Protein AF-0000000081936400 (afdb_homodimer)

Organism: NCBI:txid47308

Foldseek 3Di:
DPPPPPPPPPPPPPPPPVLPDQDPVCVVVLVVLCVVLVDDDPDPVLVSLLSVQLVVLVVVQVVVVVCVVVVNFQFHFDDDNCSSDDLVQCCQQFFAADDDPPDDADDDPFPLDDVPFDQKFFCVVVQQFDAAAALGRQQLLLLVLLQRQQQNQLCVVPVDRFAWESVLLLAPLVVLPANRSNHYHNVSSLVVQLVQATAGCVVVPDDSDHDHRDDDSVRHDTHFNDKHAFDAQRLSSVQVCCRPRFKKKWWFQCSVQSGTADGAHDDPVQDLPTGGIWIFGMWHDDPNWTWTWIAARNALRGYPRRIHTYTGPPRCGRRGRHGIMHGDD/DPPPPPPPPPPPPPPCPVLPDQDPVCVVVLVVLCVVLVDDDPDPVLVSLLSVQLVVLVVVQVVVVVCVVVPNFQFHFDDDNCSSDDLVQCCQQFFAADDDPPDDADDDPFPLDDVPFDQKFFCVVVQQFDAAAALGRQQLLLLVLLQRQQQNQLCVVPVDRFAWESVLLLAPLVVLPANRSNHYHNVSSLVVQLVQNTAGCVVVPDDSDHDHRPDDSVRHDTHFNDKHAFDAQRLSSVQVCCRPRFKKKWWFQCSVQSGTADGAHDDPVQDLPTGGIWIFGMWHDDPNWTWTWIAARNALRGYPRRIHTYTGPPRCGRRGRHGIMHGDD

Solvent-accessible surface area (backbone atoms only — not comparable to full-atom values): 34649 Å² total; per-residue (Å²): 135,86,77,76,77,77,76,76,78,75,73,74,74,74,75,69,65,75,70,73,80,77,64,73,91,44,49,67,55,51,52,51,48,32,60,75,61,66,62,80,63,93,44,68,68,55,40,52,54,30,48,52,37,26,51,51,46,48,50,51,34,49,52,48,35,54,39,21,53,73,66,75,41,54,37,38,48,43,64,50,90,61,34,52,45,55,72,68,56,45,36,67,29,60,32,32,36,44,79,65,93,79,71,80,79,50,80,44,90,71,81,46,61,62,85,88,52,75,80,59,45,57,35,68,79,70,54,34,52,77,80,65,43,63,42,62,71,22,8,36,36,23,32,47,10,42,36,49,20,46,27,11,46,40,14,72,77,69,72,48,68,56,64,50,24,37,32,54,45,36,29,55,25,44,92,48,70,28,49,22,46,74,8,19,33,50,68,34,49,47,53,38,26,47,74,66,31,38,40,32,24,87,82,35,59,70,73,61,64,75,50,80,60,76,86,52,79,89,55,47,76,43,76,30,75,42,69,33,26,39,52,68,48,29,56,47,28,41,51,38,43,38,72,71,70,34,36,29,17,21,25,25,24,50,78,71,51,76,37,38,28,44,57,48,41,67,56,87,80,30,36,74,68,51,24,24,34,24,26,37,39,28,32,32,67,57,95,88,39,42,27,34,32,29,42,42,46,70,21,50,79,35,35,54,65,13,26,49,32,37,38,43,95,58,80,39,46,17,20,39,21,44,58,22,33,40,74,77,71,135,84,77,78,78,78,74,77,77,74,74,74,72,72,73,69,65,74,69,74,79,76,64,73,92,43,49,66,56,51,54,52,50,30,60,76,62,66,62,80,63,95,44,69,65,55,41,52,52,30,49,52,36,26,52,51,47,47,50,52,34,49,52,49,36,53,40,22,51,72,66,75,41,55,36,38,47,43,63,50,89,62,35,53,44,53,72,68,57,45,36,66,29,60,33,32,36,46,81,65,90,80,72,81,79,51,80,44,89,71,80,44,61,60,86,88,54,76,80,59,45,58,36,70,80,71,54,34,51,77,79,64,44,62,39,64,70,20,9,36,36,22,32,47,11,44,37,50,21,48,26,11,47,39,13,72,75,68,72,47,71,55,64,52,23,36,35,54,46,36,30,55,25,43,93,48,69,27,50,23,46,74,7,19,32,50,69,33,49,46,53,40,26,46,74,64,31,39,40,32,24,87,82,35,60,70,74,60,64,74,52,80,59,75,85,52,78,89,54,48,74,42,76,28,74,42,69,33,25,40,50,69,48,30,56,48,26,42,51,37,43,38,72,72,69,33,38,28,18,23,25,25,24,50,79,71,51,77,38,38,28,44,58,49,41,66,55,88,78,30,36,72,68,51,25,24,34,25,25,36,40,27,32,33,69,56,97,89,41,40,26,35,33,30,44,41,48,70,22,51,78,35,35,54,63,15,25,50,31,36,38,43,96,59,80,38,46,16,19,40,21,44,60,20,35,40,74,76,71

Radius of gyration: 30.29 Å; Cα contacts (8 Å, |Δi|>4): 1434; chains: 2; bounding box: 95×95×62 Å

Nearest PDB structures (foldseek):
  1cs8-assembly1_A  TM=9.517E-01  e=3.720E-40  Homo sapiens
  1pci-assembly1_A  TM=8.839E-01  e=2.087E-30  Carica papaya
  3hwn-assembly1_A  TM=9.615E-01  e=4.211E-28  Homo sapiens
  1cqd-assembly1_A  TM=9.432E-01  e=3.673E-25  Zingiber officinale
  4yyq-assembly2_B  TM=9.357E-01  e=8.763E-24  Ficus carica

pLDDT: mean 92.49, std 14.37, range [30.2, 98.94]

Sequence (658 aa):
MNSTWKGLVVLAVLCTVALAELDSRLDRHWQMWKAKYQKKYQNKVEEVSRRALWEKNLLYINTHNLEASMGSHTYTMAMNHMGDLTKEEAIQRYATLRIPKDLKRTSSPLKATTADLPQTVDWRKKGYVTEVKDQGECGSCWAFSVVGAMEGHLFNTTGKLINLSPQNLVDCARDYGNYGCQGGYMDKAFDYVVANGLESEADYPYKGQDRECRYDPAKRVANCSKYNFVDRGSEAALKEAVATVGPISVGIDADPILSYSSGIFSDTDCTGSVNHAVLAVGYGTDGGQDYWLVKNSWGTGWGEDGYIRIARNKGDMCGIATYATYCMEMNSTWKGLVVLAVLCTVALAELDSRLDRHWQMWKAKYQKKYQNKVEEVSRRALWEKNLLYINTHNLEASMGSHTYTMAMNHMGDLTKEEAIQRYATLRIPKDLKRTSSPLKATTADLPQTVDWRKKGYVTEVKDQGECGSCWAFSVVGAMEGHLFNTTGKLINLSPQNLVDCARDYGNYGCQGGYMDKAFDYVVANGLESEADYPYKGQDRECRYDPAKRVANCSKYNFVDRGSEAALKEAVATVGPISVGIDADPILSYSSGIFSDTDCTGSVNHAVLAVGYGTDGGQDYWLVKNSWGTGWGEDGYIRIARNKGDMCGIATYATYCME

InterPro domains:
  IPR000169 Cysteine peptidase, cysteine active site [PS00139] (135-146)
  IPR000668 Peptidase C1A, papain C-terminal [PF00112] (117-327)
  IPR000668 Peptidase C1A, papain C-terminal [PR00705] (135-150)
  IPR000668 Peptidase C1A, papain C-terminal [PR00705] (276-286)
  IPR000668 Peptidase C1A, papain C-terminal [PR00705] (291-297)
  IPR000668 Peptidase C1A, papain C-terminal [SM00645] (117-328)
  IPR013128 Peptidase C1A [PTHR12411] (24-321)
  IPR013201 Cathepsin propeptide inhibitor domain (I29) [PF08246] (30-89)
  IPR013201 Cathepsin propeptide inhibitor domain (I29) [SM00848] (30-90)
  IPR025660 Cysteine peptidase, histidine active site [PS00639] (274-284)
  IPR025661 Cysteine peptidase, asparagine active site [PS00640] (291-310)
  IPR038765 Papain-like cysteine peptidase superfamily [SSF54001] (23-327)
  IPR039417 Papain-like cysteine endopeptidase [cd02248] (118-326)

Structure (mmCIF, N/CA/C/O backbone):
data_AF-0000000081936400-model_v1
#
loop_
_entity.id
_entity.type
_entity.pdbx_description
1 polymer 'Uncharacterized protein'
#
loop_
_atom_site.group_PDB
_atom_site.id
_atom_site.type_symbol
_atom_site.label_atom_id
_atom_site.label_alt_id
_atom_site.label_comp_id
_atom_site.label_asym_id
_atom_site.label_entity_id
_atom_site.label_seq_id
_atom_site.pdbx_PDB_ins_code
_atom_site.Cartn_x
_atom_site.Cartn_y
_atom_site.Cartn_z
_atom_site.occupancy
_atom_site.B_iso_or_equiv
_atom_site.auth_seq_id
_atom_site.auth_comp_id
_atom_site.auth_asym_id
_atom_site.auth_atom_id
_atom_site.pdbx_PDB_model_num
ATOM 1 N N . MET A 1 1 ? -62.25 -53.469 -9.75 1 30.2 1 MET A N 1
ATOM 2 C CA . MET A 1 1 ? -61.031 -53 -10.359 1 30.2 1 MET A CA 1
ATOM 3 C C . MET A 1 1 ? -60.906 -51.5 -10.242 1 30.2 1 MET A C 1
ATOM 5 O O . MET A 1 1 ? -60.906 -50.781 -11.25 1 30.2 1 MET A O 1
ATOM 9 N N . ASN A 1 2 ? -61.469 -50.906 -9.117 1 34.25 2 ASN A N 1
ATOM 10 C CA . ASN A 1 2 ? -61.5 -49.469 -8.789 1 34.25 2 ASN A CA 1
ATOM 11 C C . ASN A 1 2 ? -60.094 -48.906 -8.664 1 34.25 2 ASN A C 1
ATOM 13 O O . ASN A 1 2 ? -59.344 -49.25 -7.746 1 34.25 2 ASN A O 1
ATOM 17 N N . SER A 1 3 ? -59.406 -48.594 -9.797 1 34.25 3 SER A N 1
ATOM 18 C CA . SER A 1 3 ? -58.094 -47.969 -9.961 1 34.25 3 SER A CA 1
ATOM 19 C C . SER A 1 3 ? -58.094 -46.562 -9.359 1 34.25 3 SER A C 1
ATOM 21 O O . SER A 1 3 ? -58.781 -45.656 -9.852 1 34.25 3 SER A O 1
ATOM 23 N N . THR A 1 4 ? -58.188 -46.406 -8.055 1 41.44 4 THR A N 1
ATOM 24 C CA . THR A 1 4 ? -58 -45.125 -7.414 1 41.44 4 THR A CA 1
ATOM 25 C C . THR A 1 4 ? -56.656 -44.5 -7.859 1 41.44 4 THR A C 1
ATOM 27 O O . THR A 1 4 ? -55.594 -45.094 -7.695 1 41.44 4 THR A O 1
ATOM 30 N N . TRP A 1 5 ? -56.688 -43.688 -8.953 1 40.34 5 TRP A N 1
ATOM 31 C CA . TRP A 1 5 ? -55.594 -42.875 -9.453 1 40.34 5 TRP A CA 1
ATOM 32 C C . TRP A 1 5 ? -55.062 -41.938 -8.367 1 40.34 5 TRP A C 1
ATOM 34 O O . TRP A 1 5 ? -55.812 -41.125 -7.828 1 40.34 5 TRP A O 1
ATOM 44 N N . LYS A 1 6 ? -54.188 -42.375 -7.406 1 40.16 6 LYS A N 1
ATOM 45 C CA . LYS A 1 6 ? -53.438 -41.531 -6.504 1 40.16 6 LYS A CA 1
ATOM 46 C C . LYS A 1 6 ? -52.719 -40.438 -7.266 1 40.16 6 LYS A C 1
ATOM 48 O O . LYS A 1 6 ? -51.875 -40.719 -8.117 1 40.16 6 LYS A O 1
ATOM 53 N N . GLY A 1 7 ? -53.438 -39.375 -7.633 1 36.56 7 GLY A N 1
ATOM 54 C CA . GLY A 1 7 ? -52.812 -38.188 -8.188 1 36.56 7 GLY A CA 1
ATOM 55 C C . GLY A 1 7 ? -51.656 -37.656 -7.355 1 36.56 7 GLY A C 1
ATOM 56 O O . GLY A 1 7 ? -51.812 -37.438 -6.152 1 36.56 7 GLY A O 1
ATOM 57 N N . LEU A 1 8 ? -50.5 -38.094 -7.625 1 36.25 8 LEU A N 1
ATOM 58 C CA . LEU A 1 8 ? -49.25 -37.531 -7.078 1 36.25 8 LEU A CA 1
ATOM 59 C C . LEU A 1 8 ? -49.219 -36 -7.328 1 36.25 8 LEU A C 1
ATOM 61 O O . LEU A 1 8 ? -49.188 -35.562 -8.477 1 36.25 8 LEU A O 1
ATOM 65 N N . VAL A 1 9 ? -49.781 -35.188 -6.441 1 38.03 9 VAL A N 1
ATOM 66 C CA . VAL A 1 9 ? -49.531 -33.75 -6.461 1 38.03 9 VAL A CA 1
ATOM 67 C C . VAL A 1 9 ? -48.031 -33.5 -6.355 1 38.03 9 VAL A C 1
ATOM 69 O O . VAL A 1 9 ? -47.406 -33.875 -5.359 1 38.03 9 VAL A O 1
ATOM 72 N N . VAL A 1 10 ? -47.375 -33.562 -7.504 1 36.16 10 VAL A N 1
ATOM 73 C CA . VAL A 1 10 ? -46 -33.031 -7.539 1 36.16 10 VAL A CA 1
ATOM 74 C C . VAL A 1 10 ? -46 -31.594 -7.02 1 36.16 10 VAL A C 1
ATOM 76 O O . VAL A 1 10 ? -46.625 -30.703 -7.609 1 36.16 10 VAL A O 1
ATOM 79 N N . LEU A 1 11 ? -45.969 -31.438 -5.781 1 37.94 11 LEU A N 1
ATOM 80 C CA . LEU A 1 11 ? -45.625 -30.109 -5.258 1 37.94 11 LEU A CA 1
ATOM 81 C C . LEU A 1 11 ? -44.344 -29.594 -5.875 1 37.94 11 LEU A C 1
ATOM 83 O O . LEU A 1 11 ? -43.25 -30.172 -5.664 1 37.94 11 LEU A O 1
ATOM 87 N N . ALA A 1 12 ? -44.5 -28.984 -7.035 1 35.53 12 ALA A N 1
ATOM 88 C CA . ALA A 1 12 ? -43.375 -28.172 -7.539 1 35.53 12 ALA A CA 1
ATOM 89 C C . ALA A 1 12 ? -42.875 -27.203 -6.469 1 35.53 12 ALA A C 1
ATOM 91 O O . ALA A 1 12 ? -43.625 -26.297 -6.051 1 35.53 12 ALA A O 1
ATOM 92 N N . VAL A 1 13 ? -42.062 -27.688 -5.613 1 38.34 13 VAL A N 1
ATOM 93 C CA . VAL A 1 13 ? -41.344 -26.734 -4.785 1 38.34 13 VAL A CA 1
ATOM 94 C C . VAL A 1 13 ? -40.688 -25.656 -5.668 1 38.34 13 VAL A C 1
ATOM 96 O O . VAL A 1 13 ? -39.812 -25.953 -6.473 1 38.34 13 VAL A O 1
ATOM 99 N N . LEU A 1 14 ? -41.5 -24.719 -6.07 1 38.19 14 LEU A N 1
ATOM 100 C CA . LEU A 1 14 ? -40.844 -23.516 -6.602 1 38.19 14 LEU A CA 1
ATOM 101 C C . LEU A 1 14 ? -39.688 -23.094 -5.715 1 38.19 14 LEU A C 1
ATOM 103 O O . LEU A 1 14 ? -39.875 -22.672 -4.57 1 38.19 14 LEU A O 1
ATOM 107 N N . CYS A 1 15 ? -38.562 -23.719 -5.852 1 36.03 15 CYS A N 1
ATOM 108 C CA . CYS A 1 15 ? -37.344 -23.125 -5.293 1 36.03 15 CYS A CA 1
ATOM 109 C C . CYS A 1 15 ? -37.281 -21.641 -5.609 1 36.03 15 CYS A C 1
ATOM 111 O O . CYS A 1 15 ? -36.938 -21.25 -6.734 1 36.03 15 CYS A O 1
ATOM 113 N N . THR A 1 16 ? -38.156 -20.891 -5.078 1 40.41 16 THR A N 1
ATOM 114 C CA . THR A 1 16 ? -37.875 -19.453 -5.148 1 40.41 16 THR A CA 1
ATOM 115 C C . THR A 1 16 ? -36.438 -19.172 -4.762 1 40.41 16 THR A C 1
ATOM 117 O O . THR A 1 16 ? -36.062 -19.281 -3.59 1 40.41 16 THR A O 1
ATOM 120 N N . VAL A 1 17 ? -35.5 -19.594 -5.516 1 42.56 17 VAL A N 1
ATOM 121 C CA . VAL A 1 17 ? -34.188 -18.953 -5.316 1 42.56 17 VAL A CA 1
ATOM 122 C C . VAL A 1 17 ? -34.375 -17.469 -5.004 1 42.56 17 VAL A C 1
ATOM 124 O O . VAL A 1 17 ? -35 -16.75 -5.777 1 42.56 17 VAL A O 1
ATOM 127 N N . ALA A 1 18 ? -34.688 -17.172 -3.838 1 42.69 18 ALA A N 1
ATOM 128 C CA . ALA A 1 18 ? -34.562 -15.758 -3.488 1 42.69 18 ALA A CA 1
ATOM 129 C C . ALA A 1 18 ? -33.531 -15.055 -4.332 1 42.69 18 ALA A C 1
ATOM 131 O O . ALA A 1 18 ? -32.312 -15.289 -4.164 1 42.69 18 ALA A O 1
ATOM 132 N N . LEU A 1 19 ? -33.688 -14.906 -5.574 1 50.34 19 LEU A N 1
ATOM 133 C CA . LEU A 1 19 ? -32.781 -14.062 -6.348 1 50.34 19 LEU A CA 1
ATOM 134 C C . LEU A 1 19 ? -32.406 -12.812 -5.566 1 50.34 19 LEU A C 1
ATOM 136 O O . LEU A 1 19 ? -33.281 -12.008 -5.219 1 50.34 19 LEU A O 1
ATOM 140 N N . ALA A 1 20 ? -31.469 -12.836 -4.684 1 59.78 20 ALA A N 1
ATOM 141 C CA . ALA A 1 20 ? -30.938 -11.625 -4.062 1 59.78 20 ALA A CA 1
ATOM 142 C C . ALA A 1 20 ? -31.016 -10.438 -5.016 1 59.78 20 ALA A C 1
ATOM 144 O O . ALA A 1 20 ? -30.656 -10.547 -6.188 1 59.78 20 ALA A O 1
ATOM 145 N N . GLU A 1 21 ? -31.844 -9.508 -4.754 1 83.88 21 GLU A N 1
ATOM 146 C CA . GLU A 1 21 ? -31.984 -8.305 -5.57 1 83.88 21 GLU A CA 1
ATOM 147 C C . GLU A 1 21 ? -30.641 -7.621 -5.781 1 83.88 21 GLU A C 1
ATOM 149 O O . GLU A 1 21 ? -29.922 -7.344 -4.816 1 83.88 21 GLU A O 1
ATOM 154 N N . LEU A 1 22 ? -30.125 -7.633 -7.02 1 92.12 22 LEU A N 1
ATOM 155 C CA . LEU A 1 22 ? -28.891 -6.949 -7.43 1 92.12 22 LEU A CA 1
ATOM 156 C C . LEU A 1 22 ? -28.953 -5.469 -7.062 1 92.12 22 LEU A C 1
ATOM 158 O O . LEU A 1 22 ? -30.016 -4.859 -7.094 1 92.12 22 LEU A O 1
ATOM 162 N N . ASP A 1 23 ? -27.922 -4.93 -6.582 1 94.62 23 ASP A N 1
ATOM 163 C CA . ASP A 1 23 ? -27.812 -3.527 -6.195 1 94.62 23 ASP A CA 1
ATOM 164 C C . ASP A 1 23 ? -27.641 -2.629 -7.418 1 94.62 23 ASP A C 1
ATOM 166 O O . ASP A 1 23 ? -26.562 -2.568 -8.008 1 94.62 23 ASP A O 1
ATOM 170 N N . SER A 1 24 ? -28.625 -1.839 -7.754 1 95.31 24 SER A N 1
ATOM 171 C CA . SER A 1 24 ? -28.625 -1.02 -8.961 1 95.31 24 SER A CA 1
ATOM 172 C C . SER A 1 24 ? -27.594 0.093 -8.875 1 95.31 24 SER A C 1
ATOM 174 O O . SER A 1 24 ? -27.156 0.624 -9.898 1 95.31 24 SER A O 1
ATOM 176 N N . ARG A 1 25 ? -27.172 0.426 -7.672 1 93.56 25 ARG A N 1
ATOM 177 C CA . ARG A 1 25 ? -26.141 1.45 -7.492 1 93.56 25 ARG A CA 1
ATOM 178 C C . ARG A 1 25 ? -24.812 1 -8.078 1 93.56 25 ARG A C 1
ATOM 180 O O . ARG A 1 25 ? -23.922 1.82 -8.305 1 93.56 25 ARG A O 1
ATOM 187 N N . LEU A 1 26 ? -24.641 -0.296 -8.398 1 98 26 LEU A N 1
ATOM 188 C CA . LEU A 1 26 ? -23.375 -0.846 -8.859 1 98 26 LEU A CA 1
ATOM 189 C C . LEU A 1 26 ? -23.422 -1.134 -10.359 1 98 26 LEU A C 1
ATOM 191 O O . LEU A 1 26 ? -22.469 -1.688 -10.922 1 98 26 LEU A O 1
ATOM 195 N N . ASP A 1 27 ? -24.516 -0.741 -11.047 1 97.88 27 ASP A N 1
ATOM 196 C CA . ASP A 1 27 ? -24.688 -1.048 -12.469 1 97.88 27 ASP A CA 1
ATOM 197 C C . ASP A 1 27 ? -23.531 -0.497 -13.289 1 97.88 27 ASP A C 1
ATOM 199 O O . ASP A 1 27 ? -22.953 -1.213 -14.109 1 97.88 27 ASP A O 1
ATOM 203 N N . ARG A 1 28 ? -23.281 0.737 -13.055 1 98 28 ARG A N 1
ATOM 204 C CA . ARG A 1 28 ? -22.203 1.367 -13.812 1 98 28 ARG A CA 1
ATOM 205 C C . ARG A 1 28 ? -20.859 0.687 -13.539 1 98 28 ARG A C 1
ATOM 207 O O . ARG A 1 28 ? -20.078 0.444 -14.461 1 98 28 ARG A O 1
ATOM 214 N N . HIS A 1 29 ? -20.609 0.37 -12.312 1 98.5 29 HIS A N 1
ATOM 215 C CA . HIS A 1 29 ? -19.344 -0.26 -11.938 1 98.5 29 HIS A CA 1
ATOM 216 C C . HIS A 1 29 ? -19.234 -1.669 -12.508 1 98.5 29 HIS A C 1
ATOM 218 O O . HIS A 1 29 ? -18.156 -2.1 -12.906 1 98.5 29 HIS A O 1
ATOM 224 N N . TRP A 1 30 ? -20.344 -2.385 -12.547 1 98.38 30 TRP A N 1
ATOM 225 C CA . TRP A 1 30 ? -20.375 -3.699 -13.18 1 98.38 30 TRP A CA 1
ATOM 226 C C . TRP A 1 30 ? -19.969 -3.609 -14.648 1 98.38 30 TRP A C 1
ATOM 228 O O . TRP A 1 30 ? -19.125 -4.383 -15.109 1 98.38 30 TRP A O 1
ATOM 238 N N . GLN A 1 31 ? -20.562 -2.633 -15.328 1 98.25 31 GLN A N 1
ATOM 239 C CA . GLN A 1 31 ? -20.234 -2.457 -16.734 1 98.25 31 GLN A CA 1
ATOM 240 C C . GLN A 1 31 ? -18.766 -2.059 -16.922 1 98.25 31 GLN A C 1
ATOM 242 O O . GLN A 1 31 ? -18.094 -2.539 -17.844 1 98.25 31 GLN A O 1
ATOM 247 N N . MET A 1 32 ? -18.312 -1.165 -16.047 1 98.25 32 MET A N 1
ATOM 248 C CA . MET A 1 32 ? -16.922 -0.752 -16.094 1 98.25 32 MET A CA 1
ATOM 249 C C . MET A 1 32 ? -15.984 -1.945 -15.883 1 98.25 32 MET A C 1
ATOM 251 O O . MET A 1 32 ? -14.984 -2.086 -16.578 1 98.25 32 MET A O 1
ATOM 255 N N . TRP A 1 33 ? -16.359 -2.748 -14.953 1 98.5 33 TRP A N 1
ATOM 256 C CA . TRP A 1 33 ? -15.547 -3.922 -14.641 1 98.5 33 TRP A CA 1
ATOM 257 C C . TRP A 1 33 ? -15.539 -4.906 -15.805 1 98.5 33 TRP A C 1
ATOM 259 O O . TRP A 1 33 ? -14.484 -5.418 -16.188 1 98.5 33 TRP A O 1
ATOM 269 N N . LYS A 1 34 ? -16.688 -5.246 -16.359 1 98.38 34 LYS A N 1
ATOM 270 C CA . LYS A 1 34 ? -16.766 -6.133 -17.516 1 98.38 34 LYS A CA 1
ATOM 271 C C . LYS A 1 34 ? -15.914 -5.621 -18.656 1 98.38 34 LYS A C 1
ATOM 273 O O . LYS A 1 34 ? -15.25 -6.406 -19.344 1 98.38 34 LYS A O 1
ATOM 278 N N . ALA A 1 35 ? -16.031 -4.301 -18.844 1 97.88 35 ALA A N 1
ATOM 279 C CA . ALA A 1 35 ? -15.266 -3.699 -19.938 1 97.88 35 ALA A CA 1
ATOM 280 C C . ALA A 1 35 ? -13.766 -3.828 -19.688 1 97.88 35 ALA A C 1
ATOM 282 O O . ALA A 1 35 ? -13.008 -4.223 -20.578 1 97.88 35 ALA A O 1
ATOM 283 N N . LYS A 1 36 ? -13.352 -3.541 -18.5 1 97.19 36 LYS A N 1
ATOM 284 C CA . LYS A 1 36 ? -11.93 -3.598 -18.141 1 97.19 36 LYS A CA 1
ATOM 285 C C . LYS A 1 36 ? -11.359 -4.992 -18.375 1 97.19 36 LYS A C 1
ATOM 287 O O . LYS A 1 36 ? -10.258 -5.137 -18.906 1 97.19 36 LYS A O 1
ATOM 292 N N . TYR A 1 37 ? -12.141 -5.961 -17.984 1 96.38 37 TYR A N 1
ATOM 293 C CA . TYR A 1 37 ? -11.602 -7.316 -18.016 1 96.38 37 TYR A CA 1
ATOM 294 C C . TYR A 1 37 ? -12.188 -8.109 -19.188 1 96.38 37 TYR A C 1
ATOM 296 O O . TYR A 1 37 ? -12.07 -9.336 -19.234 1 96.38 37 TYR A O 1
ATOM 304 N N . GLN A 1 38 ? -12.969 -7.418 -20.094 1 96.25 38 GLN A N 1
ATOM 305 C CA . GLN A 1 38 ? -13.5 -7.988 -21.328 1 96.25 38 GLN A CA 1
ATOM 306 C C . GLN A 1 38 ? -14.328 -9.234 -21.047 1 96.25 38 GLN A C 1
ATOM 308 O O . GLN A 1 38 ? -14.141 -10.273 -21.688 1 96.25 38 GLN A O 1
ATOM 313 N N . LYS A 1 39 ? -15.18 -9.086 -20.078 1 97.75 39 LYS A N 1
ATOM 314 C CA . LYS A 1 39 ? -16.031 -10.203 -19.688 1 97.75 39 LYS A CA 1
ATOM 315 C C . LYS A 1 39 ? -17.234 -10.336 -20.625 1 97.75 39 LYS A C 1
ATOM 317 O O . LYS A 1 39 ? -17.906 -9.344 -20.922 1 97.75 39 LYS A O 1
ATOM 322 N N . LYS A 1 40 ? -17.453 -11.5 -21.109 1 96.75 40 LYS A N 1
ATOM 323 C CA . LYS A 1 40 ? -18.609 -11.859 -21.906 1 96.75 40 LYS A CA 1
ATOM 324 C C . LYS A 1 40 ? -19.281 -13.117 -21.375 1 96.75 40 LYS A C 1
ATOM 326 O O . LYS A 1 40 ? -18.609 -14.047 -20.922 1 96.75 40 LYS A O 1
ATOM 331 N N . TYR A 1 41 ? -20.562 -13.078 -21.469 1 97.38 41 TYR A N 1
ATOM 332 C CA . TYR A 1 41 ? -21.344 -14.203 -20.969 1 97.38 41 TYR A CA 1
ATOM 333 C C . TYR A 1 41 ? -22.25 -14.766 -22.047 1 97.38 41 TYR A C 1
ATOM 335 O O . TYR A 1 41 ? -22.641 -14.055 -22.969 1 97.38 41 TYR A O 1
ATOM 343 N N . GLN A 1 42 ? -22.594 -16.016 -21.953 1 96.25 42 GLN A N 1
ATOM 344 C CA . GLN A 1 42 ? -23.328 -16.734 -23 1 96.25 42 GLN A CA 1
ATOM 345 C C . GLN A 1 42 ? -24.75 -16.203 -23.141 1 96.25 42 GLN A C 1
ATOM 347 O O . GLN A 1 42 ? -25.297 -16.203 -24.234 1 96.25 42 GLN A O 1
ATOM 352 N N . ASN A 1 43 ? -25.359 -15.938 -21.969 1 95.88 43 ASN A N 1
ATOM 353 C CA . ASN A 1 43 ? -26.734 -15.453 -21.953 1 95.88 43 ASN A CA 1
ATOM 354 C C . ASN A 1 43 ? -27.016 -14.594 -20.734 1 95.88 43 ASN A C 1
ATOM 356 O O . ASN A 1 43 ? -26.141 -14.43 -19.875 1 95.88 43 ASN A O 1
ATOM 360 N N . LYS A 1 44 ? -28.141 -14.07 -20.672 1 95.12 44 LYS A N 1
ATOM 361 C CA . LYS A 1 44 ? -28.516 -13.133 -19.609 1 95.12 44 LYS A CA 1
ATOM 362 C C . LYS A 1 44 ? -28.578 -13.828 -18.25 1 95.12 44 LYS A C 1
ATOM 364 O O . LYS A 1 44 ? -28.25 -13.227 -17.234 1 95.12 44 LYS A O 1
ATOM 369 N N . VAL A 1 45 ? -28.969 -15.031 -18.281 1 95.5 45 VAL A N 1
ATOM 370 C CA . VAL A 1 45 ? -29.062 -15.789 -17.031 1 95.5 45 VAL A CA 1
ATOM 371 C C . VAL A 1 45 ? -27.688 -15.953 -16.422 1 95.5 45 VAL A C 1
ATOM 373 O O . VAL A 1 45 ? -27.5 -15.727 -15.219 1 95.5 45 VAL A O 1
ATOM 376 N N . GLU A 1 46 ? -26.75 -16.359 -17.234 1 96.81 46 GLU A N 1
ATOM 377 C CA . GLU A 1 46 ? -25.375 -16.469 -16.75 1 96.81 46 GLU A CA 1
ATOM 378 C C . GLU A 1 46 ? -24.859 -15.125 -16.25 1 96.81 46 GLU A C 1
ATOM 380 O O . GLU A 1 46 ? -24.234 -15.047 -15.195 1 96.81 46 GLU A O 1
ATOM 385 N N . GLU A 1 47 ? -25.094 -14.133 -17.016 1 97.25 47 GLU A N 1
ATOM 386 C CA . GLU A 1 47 ? -24.594 -12.812 -16.641 1 97.25 47 GLU A CA 1
ATOM 387 C C . GLU A 1 47 ? -25.141 -12.391 -15.281 1 97.25 47 GLU A C 1
ATOM 389 O O . GLU A 1 47 ? -24.406 -11.852 -14.445 1 97.25 47 GLU A O 1
ATOM 394 N N . VAL A 1 48 ? -26.391 -12.57 -15.062 1 97.06 48 VAL A N 1
ATOM 395 C CA . VAL A 1 48 ? -27.016 -12.203 -13.789 1 97.06 48 VAL A CA 1
ATOM 396 C C . VAL A 1 48 ? -26.375 -12.992 -12.656 1 97.06 48 VAL A C 1
ATOM 398 O O . VAL A 1 48 ? -26.094 -12.445 -11.578 1 97.06 48 VAL A O 1
ATOM 401 N N . SER A 1 49 ? -26.156 -14.266 -12.859 1 97.38 49 SER A N 1
ATOM 402 C CA . SER A 1 49 ? -25.516 -15.109 -11.852 1 97.38 49 SER A CA 1
ATOM 403 C C . SER A 1 49 ? -24.109 -14.625 -11.539 1 97.38 49 SER A C 1
ATOM 405 O O . SER A 1 49 ? -23.703 -14.578 -10.375 1 97.38 49 SER A O 1
ATOM 407 N N . ARG A 1 50 ? -23.359 -14.297 -12.578 1 98.5 50 ARG A N 1
ATOM 408 C CA . ARG A 1 50 ? -21.984 -13.805 -12.406 1 98.5 50 ARG A CA 1
ATOM 409 C C . ARG A 1 50 ? -21.984 -12.453 -11.695 1 98.5 50 ARG A C 1
ATOM 411 O O . ARG A 1 50 ? -21.109 -12.18 -10.867 1 98.5 50 ARG A O 1
ATOM 418 N N . ARG A 1 51 ? -22.922 -11.641 -12 1 98.44 51 ARG A N 1
ATOM 419 C CA . ARG A 1 51 ? -23.062 -10.359 -11.32 1 98.44 51 ARG A CA 1
ATOM 420 C C . ARG A 1 51 ? -23.344 -10.547 -9.836 1 98.44 51 ARG A C 1
ATOM 422 O O . ARG A 1 51 ? -22.797 -9.82 -9 1 98.44 51 ARG A O 1
ATOM 429 N N . ALA A 1 52 ? -24.219 -11.453 -9.57 1 98.12 52 ALA A N 1
ATOM 430 C CA . ALA A 1 52 ? -24.5 -11.75 -8.172 1 98.12 52 ALA A CA 1
ATOM 431 C C . ALA A 1 52 ? -23.234 -12.188 -7.43 1 98.12 52 ALA A C 1
ATOM 433 O O . ALA A 1 52 ? -23 -11.773 -6.293 1 98.12 52 ALA A O 1
ATOM 434 N N . LEU A 1 53 ? -22.453 -13.062 -8.07 1 98.19 53 LEU A N 1
ATOM 435 C CA . LEU A 1 53 ? -21.188 -13.5 -7.492 1 98.19 53 LEU A CA 1
ATOM 436 C C . LEU A 1 53 ? -20.234 -12.32 -7.328 1 98.19 53 LEU A C 1
ATOM 438 O O . LEU A 1 53 ? -19.547 -12.211 -6.309 1 98.19 53 LEU A O 1
ATOM 442 N N . TRP A 1 54 ? -20.203 -11.484 -8.289 1 98.69 54 TRP A N 1
ATOM 443 C CA . TRP A 1 54 ? -19.375 -10.281 -8.258 1 98.69 54 TRP A CA 1
ATOM 444 C C . TRP A 1 54 ? -19.734 -9.414 -7.062 1 98.69 54 TRP A C 1
ATOM 446 O O . TRP A 1 54 ? -18.859 -8.938 -6.34 1 98.69 54 TRP A O 1
ATOM 456 N N . GLU A 1 55 ? -21 -9.18 -6.832 1 98.56 55 GLU A N 1
ATOM 457 C CA . GLU A 1 55 ? -21.453 -8.391 -5.695 1 98.56 55 GLU A CA 1
ATOM 458 C C . GLU A 1 55 ? -21.094 -9.062 -4.371 1 98.56 55 GLU A C 1
ATOM 460 O O . GLU A 1 55 ? -20.719 -8.391 -3.41 1 98.56 55 GLU A O 1
ATOM 465 N N . LYS A 1 56 ? -21.281 -10.344 -4.359 1 98.25 56 LYS A N 1
ATOM 466 C CA . LYS A 1 56 ? -20.906 -11.094 -3.162 1 98.25 56 LYS A CA 1
ATOM 467 C C . LYS A 1 56 ? -19.422 -10.938 -2.85 1 98.25 56 LYS A C 1
ATOM 469 O O . LYS A 1 56 ? -19.047 -10.695 -1.7 1 98.25 56 LYS A O 1
ATOM 474 N N . ASN A 1 57 ? -18.594 -11.141 -3.875 1 98.62 57 ASN A N 1
ATOM 475 C CA . ASN A 1 57 ? -17.156 -10.984 -3.695 1 98.62 57 ASN A CA 1
ATOM 476 C C . ASN A 1 57 ? -16.797 -9.555 -3.305 1 98.62 57 ASN A C 1
ATOM 478 O O . ASN A 1 57 ? -15.898 -9.336 -2.496 1 98.62 57 ASN A O 1
ATOM 482 N N . LEU A 1 58 ? -17.469 -8.562 -3.887 1 98.75 58 LEU A N 1
ATOM 483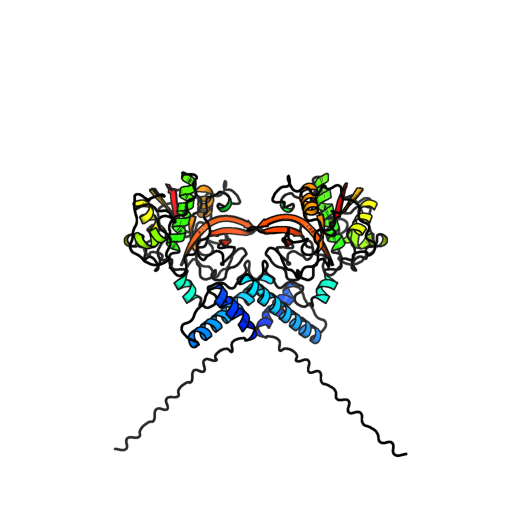 C CA . LEU A 1 58 ? -17.25 -7.168 -3.531 1 98.75 58 LEU A CA 1
ATOM 484 C C . LEU A 1 58 ? -17.547 -6.926 -2.059 1 98.75 58 LEU A C 1
ATOM 486 O O . LEU A 1 58 ? -16.797 -6.242 -1.366 1 98.75 58 LEU A O 1
ATOM 490 N N . LEU A 1 59 ? -18.672 -7.43 -1.586 1 98.19 59 LEU A N 1
ATOM 491 C CA . LEU A 1 59 ? -19.031 -7.293 -0.179 1 98.19 59 LEU A CA 1
ATOM 492 C C . LEU A 1 59 ? -17.953 -7.91 0.719 1 98.19 59 LEU A C 1
ATOM 494 O O . LEU A 1 59 ? -17.609 -7.34 1.753 1 98.19 59 LEU A O 1
ATOM 498 N N . TYR A 1 60 ? -17.516 -9.086 0.312 1 98.31 60 TYR A N 1
ATOM 499 C CA . TYR A 1 60 ? -16.453 -9.758 1.05 1 98.31 60 TYR A CA 1
ATOM 500 C C . TYR A 1 60 ? -15.203 -8.883 1.137 1 98.31 60 TYR A C 1
ATOM 502 O O . TYR A 1 60 ? -14.625 -8.719 2.213 1 98.31 60 TYR A O 1
ATOM 510 N N . ILE A 1 61 ? -14.766 -8.305 0.056 1 98.75 61 ILE A N 1
ATOM 511 C CA . ILE A 1 61 ? -13.594 -7.438 -0.042 1 98.75 61 ILE A CA 1
ATOM 512 C C . ILE A 1 61 ? -13.797 -6.199 0.832 1 98.75 61 ILE A C 1
ATOM 514 O O . ILE A 1 61 ? -12.906 -5.832 1.608 1 98.75 61 ILE A O 1
ATOM 518 N N . ASN A 1 62 ? -14.953 -5.547 0.725 1 98.62 62 ASN A N 1
ATOM 519 C CA . ASN A 1 62 ? -15.25 -4.34 1.49 1 98.62 62 ASN A CA 1
ATOM 520 C C . ASN A 1 62 ? -15.219 -4.609 2.992 1 98.62 62 ASN A C 1
ATOM 522 O O . ASN A 1 62 ? -14.672 -3.814 3.758 1 98.62 62 ASN A O 1
ATOM 526 N N . THR A 1 63 ? -15.852 -5.695 3.371 1 98.5 63 THR A N 1
ATOM 527 C CA . THR A 1 63 ? -15.875 -6.062 4.781 1 98.5 63 THR A CA 1
ATOM 528 C C . THR A 1 63 ? -14.469 -6.309 5.309 1 98.5 63 THR A C 1
ATOM 530 O O . THR A 1 63 ? -14.102 -5.812 6.375 1 98.5 63 THR A O 1
ATOM 533 N N . HIS A 1 64 ? -13.727 -7.07 4.57 1 98.38 64 HIS A N 1
ATOM 534 C CA . HIS A 1 64 ? -12.344 -7.332 4.949 1 98.38 64 HIS A CA 1
ATOM 535 C C . HIS A 1 64 ? -11.562 -6.031 5.125 1 98.38 64 HIS A C 1
ATOM 537 O O . HIS A 1 64 ? -10.844 -5.867 6.109 1 98.38 64 HIS A O 1
ATOM 543 N N . ASN A 1 65 ? -11.68 -5.16 4.152 1 98.69 65 ASN A N 1
ATOM 544 C CA . ASN A 1 65 ? -10.914 -3.914 4.18 1 98.69 65 ASN A CA 1
ATOM 545 C C . ASN A 1 65 ? -11.352 -3.018 5.336 1 98.69 65 ASN A C 1
ATOM 547 O O . ASN A 1 65 ? -10.523 -2.322 5.93 1 98.69 65 ASN A O 1
ATOM 551 N N . LEU A 1 66 ? -12.625 -2.965 5.629 1 98.69 66 LEU A N 1
ATOM 552 C CA . LEU A 1 66 ? -13.102 -2.242 6.805 1 98.69 66 LEU A CA 1
ATOM 553 C C . LEU A 1 66 ? -12.461 -2.797 8.078 1 98.69 66 LEU A C 1
ATOM 555 O O . LEU A 1 66 ? -11.961 -2.035 8.906 1 98.69 66 LEU A O 1
ATOM 559 N N . GLU A 1 67 ? -12.438 -4.07 8.172 1 98.44 67 GLU A N 1
ATOM 560 C CA . GLU A 1 67 ? -11.828 -4.711 9.328 1 98.44 67 GLU A CA 1
ATOM 561 C C . GLU A 1 67 ? -10.328 -4.449 9.375 1 98.44 67 GLU A C 1
ATOM 563 O O . GLU A 1 67 ? -9.758 -4.246 10.453 1 98.44 67 GLU A O 1
ATOM 568 N N . ALA A 1 68 ? -9.711 -4.527 8.219 1 97.94 68 ALA A N 1
ATOM 569 C CA . ALA A 1 68 ? -8.289 -4.219 8.141 1 97.94 68 ALA A CA 1
ATOM 570 C C . ALA A 1 68 ? -8.008 -2.803 8.648 1 97.94 68 ALA A C 1
ATOM 572 O O . ALA A 1 68 ? -7.02 -2.572 9.352 1 97.94 68 ALA A O 1
ATOM 573 N N . SER A 1 69 ? -8.859 -1.862 8.281 1 97.31 69 SER A N 1
ATOM 574 C CA . SER A 1 69 ? -8.688 -0.473 8.695 1 97.31 69 SER A CA 1
ATOM 575 C C . SER A 1 69 ? -8.773 -0.334 10.211 1 97.31 69 SER A C 1
ATOM 577 O O . SER A 1 69 ? -8.328 0.665 10.781 1 97.31 69 SER A O 1
ATOM 579 N N . MET A 1 70 ? -9.375 -1.287 10.867 1 96.62 70 MET A N 1
ATOM 580 C CA . MET A 1 70 ? -9.508 -1.254 12.32 1 96.62 70 MET A CA 1
ATOM 581 C C . MET A 1 70 ? -8.469 -2.152 12.984 1 96.62 70 MET A C 1
ATOM 583 O O . MET A 1 70 ? -8.531 -2.391 14.188 1 96.62 70 MET A O 1
ATOM 587 N N . GLY A 1 71 ? -7.586 -2.729 12.211 1 94.5 71 GLY A N 1
ATOM 588 C CA . GLY A 1 71 ? -6.434 -3.432 12.758 1 94.5 71 GLY A CA 1
ATOM 589 C C . GLY A 1 71 ? -6.629 -4.934 12.828 1 94.5 71 GLY A C 1
ATOM 590 O O . GLY A 1 71 ? -5.785 -5.652 13.367 1 94.5 71 GLY A O 1
ATOM 591 N N . SER A 1 72 ? -7.73 -5.426 12.211 1 96.38 72 SER A N 1
ATOM 592 C CA . SER A 1 72 ? -8.039 -6.848 12.328 1 96.38 72 SER A CA 1
ATOM 593 C C . SER A 1 72 ? -7.25 -7.672 11.32 1 96.38 72 SER A C 1
ATOM 595 O O . SER A 1 72 ? -7.164 -8.898 11.438 1 96.38 72 SER A O 1
ATOM 597 N N . HIS A 1 73 ? -6.73 -7.051 10.297 1 96.94 73 HIS A N 1
ATOM 598 C CA . HIS A 1 73 ? -5.957 -7.723 9.258 1 96.94 73 HIS A CA 1
ATOM 599 C C . HIS A 1 73 ? -4.695 -6.938 8.922 1 96.94 73 HIS A C 1
ATOM 601 O O . HIS A 1 73 ? -4.633 -5.727 9.148 1 96.94 73 HIS A O 1
ATOM 607 N N . THR A 1 74 ? -3.691 -7.594 8.32 1 96.88 74 THR A N 1
ATOM 608 C CA . THR A 1 74 ? -2.41 -6.973 8 1 96.88 74 THR A CA 1
ATOM 609 C C . THR A 1 74 ? -2.297 -6.699 6.508 1 96.88 74 THR A C 1
ATOM 611 O O . THR A 1 74 ? -1.251 -6.258 6.027 1 96.88 74 THR A O 1
ATOM 614 N N . TYR A 1 75 ? -3.398 -7.004 5.793 1 97.56 75 TYR A N 1
ATOM 615 C CA . TYR A 1 75 ? -3.412 -6.812 4.348 1 97.56 75 TYR A CA 1
ATOM 616 C C . TYR A 1 75 ? -4.785 -6.359 3.869 1 97.56 75 TYR A C 1
ATOM 618 O O . TYR A 1 75 ? -5.762 -6.422 4.621 1 97.56 75 TYR A O 1
ATOM 626 N N . THR A 1 76 ? -4.805 -5.836 2.656 1 98.5 76 THR A N 1
ATOM 627 C CA . THR A 1 76 ? -6.062 -5.426 2.041 1 98.5 76 THR A CA 1
ATOM 628 C C . THR A 1 76 ? -6.363 -6.27 0.808 1 98.5 76 THR A C 1
ATOM 630 O O . THR A 1 76 ? -5.504 -7.016 0.333 1 98.5 76 THR A O 1
ATOM 633 N N . MET A 1 77 ? -7.598 -6.199 0.44 1 98.69 77 MET A N 1
ATOM 634 C CA . MET A 1 77 ? -8.078 -6.891 -0.753 1 98.69 77 MET A CA 1
ATOM 635 C C . MET A 1 77 ? -8.602 -5.895 -1.784 1 98.69 77 MET A C 1
ATOM 637 O O . MET A 1 77 ? -8.852 -4.73 -1.461 1 98.69 77 MET A O 1
ATOM 641 N N . ALA A 1 78 ? -8.75 -6.32 -3.01 1 98.75 78 ALA A N 1
ATOM 642 C CA . ALA A 1 78 ? -9.328 -5.508 -4.082 1 98.75 78 ALA A CA 1
ATOM 643 C C . ALA A 1 78 ? -9.977 -6.387 -5.145 1 98.75 78 ALA A C 1
ATOM 645 O O . ALA A 1 78 ? -9.617 -7.555 -5.301 1 98.75 78 ALA A O 1
ATOM 646 N N . MET A 1 79 ? -10.938 -5.793 -5.793 1 98.44 79 MET A N 1
ATOM 647 C CA . MET A 1 79 ? -11.547 -6.445 -6.949 1 98.44 79 MET A CA 1
ATOM 648 C C . MET A 1 79 ? -10.531 -6.625 -8.07 1 98.44 79 MET A C 1
ATOM 650 O O . MET A 1 79 ? -9.695 -5.75 -8.305 1 98.44 79 MET A O 1
ATOM 654 N N . ASN A 1 80 ? -10.602 -7.734 -8.742 1 98.12 80 ASN A N 1
ATOM 655 C CA . ASN A 1 80 ? -9.742 -8.031 -9.891 1 98.12 80 ASN A CA 1
ATOM 656 C C . ASN A 1 80 ? -10.484 -8.867 -10.938 1 98.12 80 ASN A C 1
ATOM 658 O O . ASN A 1 80 ? -11.711 -8.883 -10.961 1 98.12 80 ASN A O 1
ATOM 662 N N . HIS A 1 81 ? -9.781 -9.477 -11.836 1 97.5 81 HIS A N 1
ATOM 663 C CA . HIS A 1 81 ? -10.375 -10.156 -12.977 1 97.5 81 HIS A CA 1
ATOM 664 C C . HIS A 1 81 ? -11.141 -11.398 -12.531 1 97.5 81 HIS A C 1
ATOM 666 O O . HIS A 1 81 ? -11.906 -11.977 -13.312 1 97.5 81 HIS A O 1
ATOM 672 N N . MET A 1 82 ? -11.023 -11.828 -11.266 1 97.81 82 MET A N 1
ATOM 673 C CA . MET A 1 82 ? -11.695 -13.023 -10.766 1 97.81 82 MET A CA 1
ATOM 674 C C . MET A 1 82 ? -12.961 -12.664 -10.008 1 97.81 82 MET A C 1
ATOM 676 O O . MET A 1 82 ? -13.555 -13.516 -9.336 1 97.81 82 MET A O 1
ATOM 680 N N . GLY A 1 83 ? -13.367 -11.492 -10.055 1 98.12 83 GLY A N 1
ATOM 681 C CA . GLY A 1 83 ? -14.438 -10.969 -9.227 1 98.12 83 GLY A CA 1
ATOM 682 C C . GLY A 1 83 ? -15.758 -11.68 -9.438 1 98.12 83 GLY A C 1
ATOM 683 O O . GLY A 1 83 ? -16.609 -11.695 -8.555 1 98.12 83 GLY A O 1
ATOM 684 N N . ASP A 1 84 ? -16 -12.281 -10.609 1 98.38 84 ASP A N 1
ATOM 685 C CA . ASP A 1 84 ? -17.281 -12.922 -10.938 1 98.38 84 ASP A CA 1
ATOM 686 C C . ASP A 1 84 ? -17.188 -14.43 -10.758 1 98.38 84 ASP A C 1
ATOM 688 O O . ASP A 1 84 ? -18.016 -15.172 -11.289 1 98.38 84 ASP A O 1
ATOM 692 N N . LEU A 1 85 ? -16.188 -14.93 -10.039 1 98.19 85 LEU A N 1
ATOM 693 C CA . LEU A 1 85 ? -15.977 -16.359 -9.859 1 98.19 85 LEU A CA 1
ATOM 694 C C . LEU A 1 85 ? -16.172 -16.766 -8.398 1 98.19 85 LEU A C 1
ATOM 696 O O . LEU A 1 85 ? -15.914 -15.961 -7.492 1 98.19 85 LEU A O 1
ATOM 700 N N . THR A 1 86 ? -16.625 -18 -8.219 1 98 86 THR A N 1
ATOM 701 C CA . THR A 1 86 ? -16.5 -18.594 -6.898 1 98 86 THR A CA 1
ATOM 702 C C . THR A 1 86 ? -15.047 -18.906 -6.578 1 98 86 THR A C 1
ATOM 704 O O . THR A 1 86 ? -14.203 -18.953 -7.477 1 98 86 THR A O 1
ATOM 707 N N . LYS A 1 87 ? -14.766 -19.109 -5.34 1 96.75 87 LYS A N 1
ATOM 708 C CA . LYS A 1 87 ? -13.422 -19.516 -4.941 1 96.75 87 LYS A CA 1
ATOM 709 C C . LYS A 1 87 ? -12.992 -20.781 -5.672 1 96.75 87 LYS A C 1
ATOM 711 O O . LYS A 1 87 ? -11.867 -20.859 -6.168 1 96.75 87 LYS A O 1
ATOM 716 N N . GLU A 1 88 ? -13.867 -21.75 -5.746 1 96.38 88 GLU A N 1
ATOM 717 C CA . GLU A 1 88 ? -13.57 -23.016 -6.402 1 96.38 88 GLU A CA 1
ATOM 718 C C . GLU A 1 88 ? -13.25 -22.828 -7.879 1 96.38 88 GLU A C 1
ATOM 720 O O . GLU A 1 88 ? -12.297 -23.406 -8.398 1 96.38 88 GLU A O 1
ATOM 725 N N . GLU A 1 89 ? -14.055 -22.016 -8.523 1 96.44 89 GLU A N 1
ATOM 726 C CA . GLU A 1 89 ? -13.805 -21.734 -9.938 1 96.44 89 GLU A CA 1
ATOM 727 C C . GLU A 1 89 ? -12.453 -21.062 -10.141 1 96.44 89 GLU A C 1
ATOM 729 O O . GLU A 1 89 ? -11.719 -21.406 -11.062 1 96.44 89 GLU A O 1
ATOM 734 N N . ALA A 1 90 ? -12.164 -20.078 -9.289 1 96.81 90 ALA A N 1
ATOM 735 C CA . ALA A 1 90 ? -10.906 -19.344 -9.398 1 96.81 90 ALA A CA 1
ATOM 736 C C . ALA A 1 90 ? -9.711 -20.266 -9.219 1 96.81 90 ALA A C 1
ATOM 738 O O . ALA A 1 90 ? -8.75 -20.219 -9.992 1 96.81 90 ALA A O 1
ATOM 739 N N . ILE A 1 91 ? -9.766 -21.141 -8.234 1 95.88 91 ILE A N 1
ATOM 740 C CA . ILE A 1 91 ? -8.672 -22.062 -7.953 1 95.88 91 ILE A CA 1
ATOM 741 C C . ILE A 1 91 ? -8.492 -23.031 -9.125 1 95.88 91 ILE A C 1
ATOM 743 O O . ILE A 1 91 ? -7.371 -23.312 -9.539 1 95.88 91 ILE A O 1
ATOM 747 N N . GLN A 1 92 ? -9.539 -23.484 -9.664 1 93.38 92 GLN A N 1
ATOM 748 C CA . GLN A 1 92 ? -9.484 -24.422 -10.781 1 93.38 92 GLN A CA 1
ATOM 749 C C . GLN A 1 92 ? -8.891 -23.766 -12.023 1 93.38 92 GLN A C 1
ATOM 751 O O . GLN A 1 92 ? -8.203 -24.422 -12.812 1 93.38 92 GLN A O 1
ATOM 756 N N . ARG A 1 93 ? -9.102 -22.531 -12.102 1 92.12 93 ARG A N 1
ATOM 757 C CA . ARG A 1 93 ? -8.68 -21.828 -13.312 1 92.12 93 ARG A CA 1
ATOM 758 C C . ARG A 1 93 ? -7.254 -21.312 -13.172 1 92.12 93 ARG A C 1
ATOM 760 O O . ARG A 1 93 ? -6.508 -21.266 -14.156 1 92.12 93 ARG A O 1
ATOM 767 N N . TYR A 1 94 ? -6.883 -20.938 -11.938 1 94.25 94 TYR A N 1
ATOM 768 C CA . TYR A 1 94 ? -5.676 -20.125 -11.828 1 94.25 94 TYR A CA 1
ATOM 769 C C . TYR A 1 94 ? -4.668 -20.766 -10.883 1 94.25 94 TYR A C 1
ATOM 771 O O . TYR A 1 94 ? -3.531 -20.312 -10.773 1 94.25 94 TYR A O 1
ATOM 779 N N . ALA A 1 95 ? -5.027 -21.828 -10.188 1 94.31 95 ALA A N 1
ATOM 780 C CA . ALA A 1 95 ? -4.137 -22.453 -9.211 1 94.31 95 ALA A CA 1
ATOM 781 C C . ALA A 1 95 ? -4.238 -23.969 -9.289 1 94.31 95 ALA A C 1
ATOM 783 O O . ALA A 1 95 ? -4.945 -24.594 -8.492 1 94.31 95 ALA A O 1
ATOM 784 N N . THR A 1 96 ? -3.461 -24.562 -10.211 1 92.31 96 THR A N 1
ATOM 785 C CA . THR A 1 96 ? -3.617 -26 -10.43 1 92.31 96 THR A CA 1
ATOM 786 C C . THR A 1 96 ? -2.279 -26.719 -10.273 1 92.31 96 THR A C 1
ATOM 788 O O . THR A 1 96 ? -1.912 -27.547 -11.109 1 92.31 96 THR A O 1
ATOM 791 N N . LEU A 1 97 ? -1.609 -26.375 -9.242 1 94.81 97 LEU A N 1
ATOM 792 C CA . LEU A 1 97 ? -0.416 -27.141 -8.906 1 94.81 97 LEU A CA 1
ATOM 793 C C . LEU A 1 97 ? -0.787 -28.547 -8.445 1 94.81 97 LEU A C 1
ATOM 795 O O . LEU A 1 97 ? -1.669 -28.719 -7.602 1 94.81 97 LEU A O 1
ATOM 799 N N . ARG A 1 98 ? -0.128 -29.516 -9.031 1 92.69 98 ARG A N 1
ATOM 800 C CA . ARG A 1 98 ? -0.382 -30.906 -8.695 1 92.69 98 ARG A CA 1
ATOM 801 C C . ARG A 1 98 ? 0.799 -31.516 -7.938 1 92.69 98 ARG A C 1
ATOM 803 O O . ARG A 1 98 ? 1.839 -31.797 -8.531 1 92.69 98 ARG A O 1
ATOM 810 N N . ILE A 1 99 ? 0.601 -31.781 -6.707 1 90.94 99 ILE A N 1
ATOM 811 C CA . ILE A 1 99 ? 1.66 -32.406 -5.906 1 90.94 99 ILE A CA 1
ATOM 812 C C . ILE A 1 99 ? 1.629 -33.906 -6.074 1 90.94 99 ILE A C 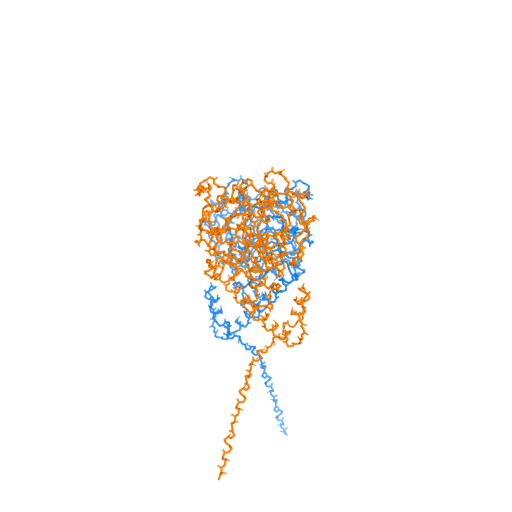1
ATOM 814 O O . ILE A 1 99 ? 0.611 -34.562 -5.801 1 90.94 99 ILE A O 1
ATOM 818 N N . PRO A 1 100 ? 2.736 -34.406 -6.465 1 88.56 100 PRO A N 1
ATOM 819 C CA . PRO A 1 100 ? 2.754 -35.875 -6.621 1 88.56 100 PRO A CA 1
ATOM 820 C C . PRO A 1 100 ? 2.688 -36.594 -5.285 1 88.56 100 PRO A C 1
ATOM 822 O O . PRO A 1 100 ? 3.254 -36.125 -4.293 1 88.56 100 PRO A O 1
ATOM 825 N N . LYS A 1 101 ? 2.082 -37.781 -5.234 1 83.94 101 LYS A N 1
ATOM 826 C CA . LYS A 1 101 ? 1.956 -38.625 -4.039 1 83.94 101 LYS A CA 1
ATOM 827 C C . LYS A 1 101 ? 3.303 -39.219 -3.633 1 83.94 101 LYS A C 1
ATOM 829 O O . LYS A 1 101 ? 3.586 -39.375 -2.443 1 83.94 101 LYS A O 1
ATOM 834 N N . ASP A 1 102 ? 4.129 -39.531 -4.609 1 83.75 102 ASP A N 1
ATOM 835 C CA . ASP A 1 102 ? 5.41 -40.188 -4.359 1 83.75 102 ASP A CA 1
ATOM 836 C C . ASP A 1 102 ? 6.57 -39.188 -4.57 1 83.75 102 ASP A C 1
ATOM 838 O O . ASP A 1 102 ? 7.602 -39.562 -5.133 1 83.75 102 ASP A O 1
ATOM 842 N N . LEU A 1 103 ? 6.395 -38 -3.969 1 83.38 103 LEU A N 1
ATOM 843 C CA . LEU A 1 103 ? 7.422 -37 -4.168 1 83.38 103 LEU A CA 1
ATOM 844 C C . LEU A 1 103 ? 8.734 -37.406 -3.504 1 83.38 103 LEU A C 1
ATOM 846 O O . LEU A 1 103 ? 8.75 -37.75 -2.314 1 83.38 103 LEU A O 1
ATOM 850 N N . LYS A 1 104 ? 9.781 -37.656 -4.344 1 80.81 104 LYS A N 1
ATOM 851 C CA . LYS A 1 104 ? 11.141 -37.875 -3.855 1 80.81 104 LYS A CA 1
ATOM 852 C C . LYS A 1 104 ? 11.93 -36.594 -3.771 1 80.81 104 LYS A C 1
ATOM 854 O O . LYS A 1 104 ? 11.984 -35.812 -4.738 1 80.81 104 LYS A O 1
ATOM 859 N N . ARG A 1 105 ? 12.438 -36.281 -2.6 1 83.44 105 ARG A N 1
ATOM 860 C CA . ARG A 1 105 ? 13.164 -35.031 -2.398 1 83.44 105 ARG A CA 1
ATOM 861 C C . ARG A 1 105 ? 14.672 -35.281 -2.377 1 83.44 105 ARG A C 1
ATOM 863 O O . ARG A 1 105 ? 15.148 -36.219 -1.748 1 83.44 105 ARG A O 1
ATOM 870 N N . THR A 1 106 ? 15.281 -34.469 -3.186 1 75.88 106 THR A N 1
ATOM 871 C CA . THR A 1 106 ? 16.734 -34.469 -3.115 1 75.88 106 THR A CA 1
ATOM 872 C C . THR A 1 106 ? 17.234 -33.594 -1.978 1 75.88 106 THR A C 1
ATOM 874 O O . THR A 1 106 ? 16.609 -32.594 -1.646 1 75.88 106 THR A O 1
ATOM 877 N N . SER A 1 107 ? 18.312 -34.031 -1.378 1 70.31 107 SER A N 1
ATOM 878 C CA . SER A 1 107 ? 18.859 -33.281 -0.245 1 70.31 107 SER A CA 1
ATOM 879 C C . SER A 1 107 ? 19.469 -31.953 -0.689 1 70.31 107 SER A C 1
ATOM 881 O O . SER A 1 107 ? 20.062 -31.875 -1.767 1 70.31 107 SER A O 1
ATOM 883 N N . SER A 1 108 ? 19.172 -30.922 0.099 1 74.44 108 SER A N 1
ATOM 884 C CA . SER A 1 108 ? 19.734 -29.609 -0.18 1 74.44 108 SER A CA 1
ATOM 885 C C . SER A 1 108 ? 21.094 -29.438 0.496 1 74.44 108 SER A C 1
ATOM 887 O O . SER A 1 108 ? 21.266 -29.828 1.651 1 74.44 108 SER A O 1
ATOM 889 N N . PRO A 1 109 ? 22.031 -28.922 -0.32 1 78.38 109 PRO A N 1
ATOM 890 C CA . PRO A 1 109 ? 23.328 -28.625 0.298 1 78.38 109 PRO A CA 1
ATOM 891 C C . PRO A 1 109 ? 23.281 -27.406 1.213 1 78.38 109 PRO A C 1
ATOM 893 O O . PRO A 1 109 ? 24.25 -27.125 1.921 1 78.38 109 PRO A O 1
ATOM 896 N N . LEU A 1 110 ? 22.203 -26.812 1.262 1 79.56 110 LEU A N 1
ATOM 897 C CA . LEU A 1 110 ? 22.094 -25.609 2.072 1 79.56 110 LEU A CA 1
ATOM 898 C C . LEU A 1 110 ? 22.062 -25.953 3.557 1 79.56 110 LEU A C 1
ATOM 900 O O . LEU A 1 110 ? 21.5 -26.984 3.949 1 79.56 110 LEU A O 1
ATOM 904 N N . LYS A 1 111 ? 22.781 -25.125 4.422 1 73.38 111 LYS A N 1
ATOM 905 C CA . LYS A 1 111 ? 23 -25.391 5.84 1 73.38 111 LYS A CA 1
ATOM 906 C C . LYS A 1 111 ? 21.906 -24.766 6.695 1 73.38 111 LYS A C 1
ATOM 908 O O . LYS A 1 111 ? 21.844 -24.984 7.906 1 73.38 111 LYS A O 1
ATOM 913 N N . ALA A 1 112 ? 21.078 -24.078 6.152 1 74.94 112 ALA A N 1
ATOM 914 C CA . ALA A 1 112 ? 20 -23.391 6.863 1 74.94 112 ALA A CA 1
ATOM 915 C C . ALA A 1 112 ? 20.562 -22.406 7.895 1 74.94 112 ALA A C 1
ATOM 917 O O . ALA A 1 112 ? 20.062 -22.328 9.016 1 74.94 112 ALA A O 1
ATOM 918 N N . THR A 1 113 ? 21.703 -21.875 7.59 1 75.75 113 THR A N 1
ATOM 919 C CA . THR A 1 113 ? 22.266 -20.875 8.477 1 75.75 113 THR A CA 1
ATOM 920 C C . THR A 1 113 ? 21.875 -19.469 8.016 1 75.75 113 THR A C 1
ATOM 922 O O . THR A 1 113 ? 21.891 -19.188 6.816 1 75.75 113 THR A O 1
ATOM 925 N N . THR A 1 114 ? 21.375 -18.672 8.992 1 73.94 114 THR A N 1
ATOM 926 C CA . THR A 1 114 ? 20.906 -17.328 8.656 1 73.94 114 THR A CA 1
ATOM 927 C C . THR A 1 114 ? 21.891 -16.281 9.141 1 73.94 114 THR A C 1
ATOM 929 O O . THR A 1 114 ? 21.719 -15.086 8.875 1 73.94 114 THR A O 1
ATOM 932 N N . ALA A 1 115 ? 22.891 -16.578 9.844 1 73.69 115 ALA A N 1
ATOM 933 C CA . ALA A 1 115 ? 23.75 -15.625 10.555 1 73.69 115 ALA A CA 1
ATOM 934 C C . ALA A 1 115 ? 24.391 -14.641 9.594 1 73.69 115 ALA A C 1
ATOM 936 O O . ALA A 1 115 ? 24.469 -13.438 9.875 1 73.69 115 ALA A O 1
ATOM 937 N N . ASP A 1 116 ? 24.781 -14.969 8.477 1 87.38 116 ASP A N 1
ATOM 938 C CA . ASP A 1 116 ? 25.531 -14.055 7.625 1 87.38 116 ASP A CA 1
ATOM 939 C C . ASP A 1 116 ? 24.734 -13.664 6.383 1 87.38 116 ASP A C 1
ATOM 941 O O . ASP A 1 116 ? 25.297 -13.203 5.395 1 87.38 116 ASP A O 1
ATOM 945 N N . LEU A 1 117 ? 23.484 -13.648 6.609 1 93.94 117 LEU A N 1
ATOM 946 C CA . LEU A 1 117 ? 22.672 -13.305 5.441 1 93.94 117 LEU A CA 1
ATOM 947 C C . LEU A 1 117 ? 22.234 -11.844 5.5 1 93.94 117 LEU A C 1
ATOM 949 O O . LEU A 1 117 ? 22.031 -11.297 6.586 1 93.94 117 LEU A O 1
ATOM 953 N N . PRO A 1 118 ? 22.094 -11.203 4.328 1 95.94 118 PRO A N 1
ATOM 954 C CA . PRO A 1 118 ? 21.531 -9.852 4.336 1 95.94 118 PRO A CA 1
ATOM 955 C C . PRO A 1 118 ? 20.156 -9.789 4.98 1 95.94 118 PRO A C 1
ATOM 957 O O . PRO A 1 118 ? 19.375 -10.742 4.883 1 95.94 118 PRO A O 1
ATOM 960 N N . GLN A 1 119 ? 19.844 -8.625 5.559 1 94.31 119 GLN A N 1
ATOM 961 C CA . GLN A 1 119 ? 18.531 -8.438 6.199 1 94.31 119 GLN A CA 1
ATOM 962 C C . GLN A 1 119 ? 17.422 -8.328 5.16 1 94.31 119 GLN A C 1
ATOM 964 O O . GLN A 1 119 ? 16.281 -8.719 5.422 1 94.31 119 GLN A O 1
ATOM 969 N N . THR A 1 120 ? 17.797 -7.758 4.043 1 97 120 THR A N 1
ATOM 970 C CA . THR A 1 120 ? 16.844 -7.574 2.959 1 97 120 THR A CA 1
ATOM 971 C C . THR A 1 120 ? 17.453 -8.008 1.627 1 97 120 THR A C 1
ATOM 973 O O . THR A 1 120 ? 18.609 -7.738 1.353 1 97 120 THR A O 1
ATOM 976 N N . VAL A 1 121 ? 16.656 -8.766 0.88 1 98.31 121 VAL A N 1
ATOM 977 C CA . VAL A 1 121 ? 16.984 -9.141 -0.49 1 98.31 121 VAL A CA 1
ATOM 978 C C . VAL A 1 121 ? 15.82 -8.82 -1.416 1 98.31 121 VAL A C 1
ATOM 980 O O . VAL A 1 121 ? 14.672 -9.133 -1.1 1 98.31 121 VAL A O 1
ATOM 983 N N . ASP A 1 122 ? 16.125 -8.148 -2.498 1 98.19 122 ASP A N 1
ATOM 984 C CA . ASP A 1 122 ? 15.188 -7.887 -3.586 1 98.19 122 ASP A CA 1
ATOM 985 C C . ASP A 1 122 ? 15.852 -8.086 -4.945 1 98.19 122 ASP A C 1
ATOM 987 O O . ASP A 1 122 ? 16.531 -7.188 -5.445 1 98.19 122 ASP A O 1
ATOM 991 N N . TRP A 1 123 ? 15.648 -9.172 -5.48 1 98.69 123 TRP A N 1
ATOM 992 C CA . TRP A 1 123 ? 16.359 -9.547 -6.699 1 98.69 123 TRP A CA 1
ATOM 993 C C . TRP A 1 123 ? 15.844 -8.758 -7.898 1 98.69 123 TRP A C 1
ATOM 995 O O . TRP A 1 123 ? 16.484 -8.742 -8.961 1 98.69 123 TRP A O 1
ATOM 1005 N N . ARG A 1 124 ? 14.656 -8.102 -7.797 1 97.44 124 ARG A N 1
ATOM 1006 C CA . ARG A 1 124 ? 14.164 -7.223 -8.852 1 97.44 124 ARG A CA 1
ATOM 1007 C C . ARG A 1 124 ? 15.141 -6.082 -9.117 1 97.44 124 ARG A C 1
ATOM 1009 O O . ARG A 1 124 ? 15.258 -5.602 -10.242 1 97.44 124 ARG A O 1
ATOM 1016 N N . LYS A 1 125 ? 15.82 -5.738 -8.141 1 94.38 125 LYS A N 1
ATOM 1017 C CA . LYS A 1 125 ? 16.688 -4.562 -8.203 1 94.38 125 LYS A CA 1
ATOM 1018 C C . LYS A 1 125 ? 18.094 -4.945 -8.664 1 94.38 125 LYS A C 1
ATOM 1020 O O . LYS A 1 125 ? 18.953 -4.078 -8.805 1 94.38 125 LYS A O 1
ATOM 1025 N N . LYS A 1 126 ? 18.328 -6.199 -8.945 1 96.56 126 LYS A N 1
ATOM 1026 C CA . LYS A 1 126 ? 19.672 -6.652 -9.266 1 96.56 126 LYS A CA 1
ATOM 1027 C C . LYS A 1 126 ? 19.703 -7.355 -10.617 1 96.56 126 LYS A C 1
ATOM 1029 O O . LYS A 1 126 ? 20.703 -7.984 -10.969 1 96.56 126 LYS A O 1
ATOM 1034 N N . GLY A 1 127 ? 18.594 -7.41 -11.25 1 96 127 GLY A N 1
ATOM 1035 C CA . GLY A 1 127 ? 18.578 -7.879 -12.625 1 96 127 GLY A CA 1
ATOM 1036 C C . GLY A 1 127 ? 18.219 -9.344 -12.75 1 96 127 GLY A C 1
ATOM 1037 O O . GLY A 1 127 ? 18.312 -9.93 -13.828 1 96 127 GLY A O 1
ATOM 1038 N N . TYR A 1 128 ? 17.766 -9.969 -11.664 1 98.38 128 TYR A N 1
ATOM 1039 C CA . TYR A 1 128 ? 17.547 -11.414 -11.625 1 98.38 128 TYR A CA 1
ATOM 1040 C C . TYR A 1 128 ? 16.109 -11.758 -12.031 1 98.38 128 TYR A C 1
ATOM 1042 O O . TYR A 1 128 ? 15.781 -12.938 -12.211 1 98.38 128 TYR A O 1
ATOM 1050 N N . VAL A 1 129 ? 15.219 -10.758 -12.141 1 98.81 129 VAL A N 1
ATOM 1051 C CA . VAL A 1 129 ? 13.797 -11.055 -12.258 1 98.81 129 VAL A CA 1
ATOM 1052 C C . VAL A 1 129 ? 13.227 -10.352 -13.484 1 98.81 129 VAL A C 1
ATOM 1054 O O . VAL A 1 129 ? 13.383 -9.141 -13.656 1 98.81 129 VAL A O 1
ATOM 1057 N N . THR A 1 130 ? 12.609 -11.086 -14.375 1 98.56 130 THR A N 1
ATOM 1058 C CA . THR A 1 130 ? 11.914 -10.508 -15.523 1 98.56 130 THR A CA 1
ATOM 1059 C C . THR A 1 130 ? 10.57 -9.93 -15.109 1 98.56 130 THR A C 1
ATOM 1061 O O . THR A 1 130 ? 10.18 -10.023 -13.938 1 98.56 130 THR A O 1
ATOM 1064 N N . GLU A 1 131 ? 9.844 -9.336 -15.984 1 97.75 131 GLU A N 1
ATOM 1065 C CA . GLU A 1 131 ? 8.562 -8.703 -15.703 1 97.75 131 GLU A CA 1
ATOM 1066 C C . GLU A 1 131 ? 7.527 -9.734 -15.258 1 97.75 131 GLU A C 1
ATOM 1068 O O . GLU A 1 131 ? 7.684 -10.93 -15.5 1 97.75 131 GLU A O 1
ATOM 1073 N N . VAL A 1 132 ? 6.512 -9.258 -14.586 1 98.31 132 VAL A N 1
ATOM 1074 C CA . VAL A 1 132 ? 5.379 -10.102 -14.203 1 98.31 132 VAL A CA 1
ATOM 1075 C C . VAL A 1 132 ? 4.629 -10.555 -15.453 1 98.31 132 VAL A C 1
ATOM 1077 O O . VAL A 1 132 ? 4.289 -9.734 -16.312 1 98.31 132 VAL A O 1
ATOM 1080 N N . LYS A 1 133 ? 4.453 -11.859 -15.523 1 97.62 133 LYS A N 1
ATOM 1081 C CA . LYS A 1 133 ? 3.729 -12.461 -16.641 1 97.62 133 LYS A CA 1
ATOM 1082 C C . LYS A 1 133 ? 2.312 -12.852 -16.234 1 97.62 133 LYS A C 1
ATOM 1084 O O . LYS A 1 133 ? 1.909 -12.633 -15.086 1 97.62 133 LYS A O 1
ATOM 1089 N N . ASP A 1 134 ? 1.553 -13.297 -17.203 1 97.69 134 ASP A N 1
ATOM 1090 C CA . ASP A 1 134 ? 0.167 -13.695 -16.984 1 97.69 134 ASP A CA 1
ATOM 1091 C C . ASP A 1 134 ? -0.112 -15.07 -17.578 1 97.69 134 ASP A C 1
ATOM 1093 O O . ASP A 1 134 ? -0.15 -15.227 -18.797 1 97.69 134 ASP A O 1
ATOM 1097 N N . GLN A 1 135 ? -0.405 -15.984 -16.734 1 97.81 135 GLN A N 1
ATOM 1098 C CA . GLN A 1 135 ? -0.62 -17.359 -17.188 1 97.81 135 GLN A CA 1
ATOM 1099 C C . GLN A 1 135 ? -2.008 -17.516 -17.797 1 97.81 135 GLN A C 1
ATOM 1101 O O . GLN A 1 135 ? -2.275 -18.5 -18.484 1 97.81 135 GLN A O 1
ATOM 1106 N N . GLY A 1 136 ? -2.891 -16.516 -17.5 1 95.75 136 GLY A N 1
ATOM 1107 C CA . GLY A 1 136 ? -4.27 -16.688 -17.938 1 95.75 136 GLY A CA 1
ATOM 1108 C C . GLY A 1 136 ? -4.98 -17.844 -17.266 1 95.75 136 GLY A C 1
ATOM 1109 O O . GLY A 1 136 ? -4.777 -18.094 -16.078 1 95.75 136 GLY A O 1
ATOM 1110 N N . GLU A 1 137 ? -5.852 -18.438 -18.016 1 93.5 137 GLU A N 1
ATOM 1111 C CA . GLU A 1 137 ? -6.668 -19.5 -17.438 1 93.5 137 GLU A CA 1
ATOM 1112 C C . GLU A 1 137 ? -6.016 -20.859 -17.625 1 93.5 137 GLU A C 1
ATOM 1114 O O . GLU A 1 137 ? -6.613 -21.891 -17.297 1 93.5 137 GLU A O 1
ATOM 1119 N N . CYS A 1 138 ? -4.781 -20.875 -18.203 1 95.88 138 CYS A N 1
ATOM 1120 C CA . CYS A 1 138 ? -4.008 -22.109 -18.297 1 95.88 138 CYS A CA 1
ATOM 1121 C C . CYS A 1 138 ? -3.359 -22.453 -16.953 1 95.88 138 CYS A C 1
ATOM 1123 O O . CYS A 1 138 ? -2.688 -21.609 -16.359 1 95.88 138 CYS A O 1
ATOM 1125 N N . GLY A 1 139 ? -3.609 -23.688 -16.438 1 95.44 139 GLY A N 1
ATOM 1126 C CA . GLY A 1 139 ? -2.992 -24.141 -15.203 1 95.44 139 GLY A CA 1
ATOM 1127 C C . GLY A 1 139 ? -1.495 -24.359 -15.328 1 95.44 139 GLY A C 1
ATOM 1128 O O . GLY A 1 139 ? -0.996 -25.453 -15.086 1 95.44 139 GLY A O 1
ATOM 1129 N N . SER A 1 140 ? -0.821 -23.297 -15.711 1 97.81 140 SER A N 1
ATOM 1130 C CA . SER A 1 140 ? 0.596 -23.422 -16.031 1 97.81 140 SER A CA 1
ATOM 1131 C C . SER A 1 140 ? 1.462 -22.703 -15.008 1 97.81 140 SER A C 1
ATOM 1133 O O . SER A 1 140 ? 2.604 -22.344 -15.297 1 97.81 140 SER A O 1
ATOM 1135 N N . CYS A 1 141 ? 0.914 -22.516 -13.766 1 98.38 141 CYS A N 1
ATOM 1136 C CA . CYS A 1 141 ? 1.667 -21.828 -12.727 1 98.38 141 CYS A CA 1
ATOM 1137 C C . CYS A 1 141 ? 2.992 -22.531 -12.453 1 98.38 141 CYS A C 1
ATOM 1139 O O . CYS A 1 141 ? 4.004 -21.875 -12.195 1 98.38 141 CYS A O 1
ATOM 1141 N N . TRP A 1 142 ? 3.037 -23.859 -12.547 1 98.19 142 TRP A N 1
ATOM 1142 C CA . TRP A 1 142 ? 4.242 -24.656 -12.352 1 98.19 142 TRP A CA 1
ATOM 1143 C C . TRP A 1 142 ? 5.316 -24.281 -13.367 1 98.19 142 TRP A C 1
ATOM 1145 O O . TRP A 1 142 ? 6.496 -24.156 -13.016 1 98.19 142 TRP A O 1
ATOM 1155 N N . ALA A 1 143 ? 4.902 -24.078 -14.547 1 98.75 143 ALA A N 1
ATOM 1156 C CA . ALA A 1 143 ? 5.828 -23.703 -15.609 1 98.75 143 ALA A CA 1
ATOM 1157 C C . ALA A 1 143 ? 6.379 -22.297 -15.391 1 98.75 143 ALA A C 1
ATOM 1159 O O . ALA A 1 143 ? 7.582 -22.062 -15.523 1 98.75 143 ALA A O 1
ATOM 1160 N N . PHE A 1 144 ? 5.469 -21.359 -14.992 1 98.81 144 PHE A N 1
ATOM 1161 C CA . PHE A 1 144 ? 5.883 -19.984 -14.758 1 98.81 144 PHE A CA 1
ATOM 1162 C C . PHE A 1 144 ? 6.859 -19.906 -13.586 1 98.81 144 PHE A C 1
ATOM 1164 O O . PHE A 1 144 ? 7.832 -19.156 -13.633 1 98.81 144 PHE A O 1
ATOM 1171 N N . SER A 1 145 ? 6.598 -20.656 -12.578 1 98.81 145 SER A N 1
ATOM 1172 C CA . SER A 1 145 ? 7.457 -20.672 -11.398 1 98.81 145 SER A CA 1
ATOM 1173 C C . SER A 1 145 ? 8.867 -21.125 -11.75 1 98.81 145 SER A C 1
ATOM 1175 O O . SER A 1 145 ? 9.844 -20.438 -11.445 1 98.81 145 SER A O 1
ATOM 1177 N N . VAL A 1 146 ? 8.969 -22.25 -12.438 1 98.75 146 VAL A N 1
ATOM 1178 C CA . VAL A 1 146 ? 10.266 -22.828 -12.773 1 98.75 146 VAL A CA 1
ATOM 1179 C C . VAL A 1 146 ? 11 -21.938 -13.773 1 98.75 146 VAL A C 1
ATOM 1181 O O . VAL A 1 146 ? 12.203 -21.719 -13.641 1 98.75 146 VAL A O 1
ATOM 1184 N N . VAL A 1 147 ? 10.289 -21.438 -14.727 1 98.81 147 VAL A N 1
ATOM 1185 C CA . VAL A 1 147 ? 10.883 -20.547 -15.711 1 98.81 147 VAL A CA 1
ATOM 1186 C C . VAL A 1 147 ? 11.461 -19.328 -15.023 1 98.81 147 VAL A C 1
ATOM 1188 O O . VAL A 1 147 ? 12.57 -18.875 -15.344 1 98.81 147 VAL A O 1
ATOM 1191 N N . GLY A 1 148 ? 10.688 -18.781 -14.086 1 98.81 148 GLY A N 1
ATOM 1192 C CA . GLY A 1 148 ? 11.203 -17.641 -13.336 1 98.81 148 GLY A CA 1
ATOM 1193 C C . GLY A 1 148 ? 12.492 -17.953 -12.602 1 98.81 148 GLY A C 1
ATOM 1194 O O . GLY A 1 148 ? 13.43 -17.156 -12.617 1 98.81 148 GLY A O 1
ATOM 1195 N N . ALA A 1 149 ? 12.539 -19.062 -11.961 1 98.75 149 ALA A N 1
ATOM 1196 C CA . ALA A 1 149 ? 13.758 -19.484 -11.266 1 98.75 149 ALA A CA 1
ATOM 1197 C C . ALA A 1 149 ? 14.914 -19.656 -12.242 1 98.75 149 ALA A C 1
ATOM 1199 O O . ALA A 1 149 ? 16.047 -19.25 -11.961 1 98.75 149 ALA A O 1
ATOM 1200 N N . MET A 1 150 ? 14.641 -20.188 -13.375 1 98.69 150 MET A N 1
ATOM 1201 C CA . MET A 1 150 ? 15.664 -20.438 -14.383 1 98.69 150 MET A CA 1
ATOM 1202 C C . MET A 1 150 ? 16.188 -19.125 -14.969 1 98.69 150 MET A C 1
ATOM 1204 O O . MET A 1 150 ? 17.359 -19.016 -15.305 1 98.69 150 MET A O 1
ATOM 1208 N N . GLU A 1 151 ? 15.289 -18.156 -15.109 1 98.81 151 GLU A N 1
ATOM 1209 C CA . GLU A 1 151 ? 15.734 -16.844 -15.57 1 98.81 151 GLU A CA 1
ATOM 1210 C C . GLU A 1 151 ? 16.75 -16.234 -14.609 1 98.81 151 GLU A C 1
ATOM 1212 O O . GLU A 1 151 ? 17.766 -15.695 -15.031 1 98.81 151 GLU A O 1
ATOM 1217 N N . GLY A 1 152 ? 16.453 -16.344 -13.359 1 98.38 152 GLY A N 1
ATOM 1218 C CA . GLY A 1 152 ? 17.422 -15.906 -12.367 1 98.38 152 GLY A CA 1
ATOM 1219 C C . GLY A 1 152 ? 18.734 -16.656 -12.43 1 98.38 152 GLY A C 1
ATOM 1220 O O . GLY A 1 152 ? 19.797 -16.062 -12.352 1 98.38 152 GLY A O 1
ATOM 1221 N N . HIS A 1 153 ? 18.641 -17.938 -12.602 1 97.69 153 HIS A N 1
ATOM 1222 C CA . HIS A 1 153 ? 19.828 -18.781 -12.711 1 97.69 153 HIS A CA 1
ATOM 1223 C C . HIS A 1 153 ? 20.672 -18.391 -13.93 1 97.69 153 HIS A C 1
ATOM 1225 O O . HIS A 1 153 ? 21.891 -18.281 -13.836 1 97.69 153 HIS A O 1
ATOM 1231 N N . LEU A 1 154 ? 20.016 -18.219 -14.977 1 97.81 154 LEU A N 1
ATOM 1232 C CA . LEU A 1 154 ? 20.688 -17.812 -16.203 1 97.81 154 LEU A CA 1
ATOM 1233 C C . LEU A 1 154 ? 21.406 -16.484 -16 1 97.81 154 LEU A C 1
ATOM 1235 O O . LEU A 1 154 ? 22.562 -16.328 -16.422 1 97.81 154 LEU A O 1
ATOM 1239 N N . PHE A 1 155 ? 20.734 -15.523 -15.43 1 98.06 155 PHE A N 1
ATOM 1240 C CA . PHE A 1 155 ? 21.344 -14.234 -15.148 1 98.06 155 PHE A CA 1
ATOM 1241 C C . PHE A 1 155 ? 22.562 -14.398 -14.242 1 98.06 155 PHE A C 1
ATOM 1243 O O . PHE A 1 155 ? 23.609 -13.781 -14.477 1 98.06 155 PHE A O 1
ATOM 1250 N N . ASN A 1 156 ? 22.406 -15.195 -13.289 1 96.31 156 ASN A N 1
ATOM 1251 C CA . ASN A 1 156 ? 23.484 -15.422 -12.336 1 96.31 156 ASN A CA 1
ATOM 1252 C C . ASN A 1 156 ? 24.734 -15.977 -13.016 1 96.31 156 ASN A C 1
ATOM 1254 O O . ASN A 1 156 ? 25.859 -15.617 -12.664 1 96.31 156 ASN A O 1
ATOM 1258 N N . THR A 1 157 ? 24.562 -16.797 -13.984 1 95.12 157 THR A N 1
ATOM 1259 C CA . THR A 1 157 ? 25.688 -17.516 -14.578 1 95.12 157 THR A CA 1
ATOM 1260 C C . THR A 1 157 ? 26.219 -16.797 -15.805 1 95.12 157 THR A C 1
ATOM 1262 O O . THR A 1 157 ? 27.406 -16.922 -16.141 1 95.12 157 THR A O 1
ATOM 1265 N N . THR A 1 158 ? 25.406 -15.977 -16.406 1 96 158 THR A N 1
ATOM 1266 C CA . THR A 1 158 ? 25.844 -15.406 -17.672 1 96 158 THR A CA 1
ATOM 1267 C C . THR A 1 158 ? 25.859 -13.883 -17.609 1 96 158 THR A C 1
ATOM 1269 O O . THR A 1 158 ? 26.438 -13.219 -18.469 1 96 158 THR A O 1
ATOM 1272 N N . GLY A 1 159 ? 25.125 -13.344 -16.672 1 96.5 159 GLY A N 1
ATOM 1273 C CA . GLY A 1 159 ? 25 -11.898 -16.594 1 96.5 159 GLY A CA 1
ATOM 1274 C C . GLY A 1 159 ? 23.906 -11.344 -17.5 1 96.5 159 GLY A C 1
ATOM 1275 O O . GLY A 1 159 ? 23.688 -10.133 -17.547 1 96.5 159 GLY A O 1
ATOM 1276 N N . LYS A 1 160 ? 23.234 -12.258 -18.172 1 96.94 160 LYS A N 1
ATOM 1277 C CA . LYS A 1 160 ? 22.188 -11.82 -19.109 1 96.94 160 LYS A CA 1
ATOM 1278 C C . LYS A 1 160 ? 20.812 -12.25 -18.625 1 96.94 160 LYS A C 1
ATOM 1280 O O . LYS A 1 160 ? 20.562 -13.43 -18.391 1 96.94 160 LYS A O 1
ATOM 1285 N N . LEU A 1 161 ? 19.953 -11.227 -18.516 1 97.81 161 LEU A N 1
ATOM 1286 C CA . LEU A 1 161 ? 18.562 -11.539 -18.188 1 97.81 161 LEU A CA 1
ATOM 1287 C C . LEU A 1 161 ? 17.734 -11.781 -19.453 1 97.81 161 LEU A C 1
ATOM 1289 O O . LEU A 1 161 ? 17.547 -10.867 -20.25 1 97.81 161 LEU A O 1
ATOM 1293 N N . ILE A 1 162 ? 17.328 -12.984 -19.656 1 98.06 162 ILE A N 1
ATOM 1294 C CA . ILE A 1 162 ? 16.547 -13.375 -20.828 1 98.06 162 ILE A CA 1
ATOM 1295 C C . ILE A 1 162 ? 15.18 -13.883 -20.391 1 98.06 162 ILE A C 1
ATOM 1297 O O . ILE A 1 162 ? 15.07 -14.648 -19.422 1 98.06 162 ILE A O 1
ATOM 1301 N N . ASN A 1 163 ? 14.125 -13.398 -21.078 1 98.62 163 ASN A N 1
ATOM 1302 C CA . ASN A 1 163 ? 12.797 -13.961 -20.891 1 98.62 163 ASN A CA 1
ATOM 1303 C C . ASN A 1 163 ? 12.703 -15.383 -21.453 1 98.62 163 ASN A C 1
ATOM 1305 O O . ASN A 1 163 ? 12.836 -15.594 -22.656 1 98.62 163 ASN A O 1
ATOM 1309 N N . LEU A 1 164 ? 12.438 -16.328 -20.547 1 98.81 164 LEU A N 1
ATOM 1310 C CA . LEU A 1 164 ? 12.328 -17.719 -20.984 1 98.81 164 LEU A CA 1
ATOM 1311 C C . LEU A 1 164 ? 10.875 -18.109 -21.203 1 98.81 164 LEU A C 1
ATOM 1313 O O . LEU A 1 164 ? 9.961 -17.375 -20.828 1 98.81 164 LEU A O 1
ATOM 1317 N N . SER A 1 165 ? 10.68 -19.25 -21.797 1 98.81 165 SER A N 1
ATOM 1318 C CA . SER A 1 165 ? 9.359 -19.609 -22.297 1 98.81 165 SER A CA 1
ATOM 1319 C C . SER A 1 165 ? 8.648 -20.562 -21.344 1 98.81 165 SER A C 1
ATOM 1321 O O . SER A 1 165 ? 8.992 -21.75 -21.281 1 98.81 165 SER A O 1
ATOM 1323 N N . PRO A 1 166 ? 7.562 -20.094 -20.734 1 98.75 166 PRO A N 1
ATOM 1324 C CA . PRO A 1 166 ? 6.727 -21.062 -20.031 1 98.75 166 PRO A CA 1
ATOM 1325 C C . PRO A 1 166 ? 6.027 -22.047 -20.969 1 98.75 166 PRO A C 1
ATOM 1327 O O . PRO A 1 166 ? 5.801 -23.203 -20.609 1 98.75 166 PRO A O 1
ATOM 1330 N N . GLN A 1 167 ? 5.73 -21.641 -22.219 1 98.81 167 GLN A N 1
ATOM 1331 C CA . GLN A 1 167 ? 5.035 -22.484 -23.172 1 98.81 167 GLN A CA 1
ATOM 1332 C C . GLN A 1 167 ? 5.871 -23.719 -23.531 1 98.81 167 GLN A C 1
ATOM 1334 O O . GLN A 1 167 ? 5.324 -24.797 -23.781 1 98.81 167 GLN A O 1
ATOM 1339 N N . ASN A 1 168 ? 7.16 -23.516 -23.594 1 98.75 168 ASN A N 1
ATOM 1340 C CA . ASN A 1 168 ? 8.062 -24.641 -23.812 1 98.75 168 ASN A CA 1
ATOM 1341 C C . ASN A 1 168 ? 7.801 -25.781 -22.828 1 98.75 168 ASN A C 1
ATOM 1343 O O . ASN A 1 168 ? 7.746 -26.938 -23.234 1 98.75 168 ASN A O 1
ATOM 1347 N N . LEU A 1 169 ? 7.582 -25.5 -21.594 1 98.69 169 LEU A N 1
ATOM 1348 C CA . LEU A 1 169 ? 7.289 -26.5 -20.578 1 98.69 169 LEU A CA 1
ATOM 1349 C C . LEU A 1 169 ? 5.863 -27.031 -20.719 1 98.69 169 LEU A C 1
ATOM 1351 O O . LEU A 1 169 ? 5.633 -28.234 -20.641 1 98.6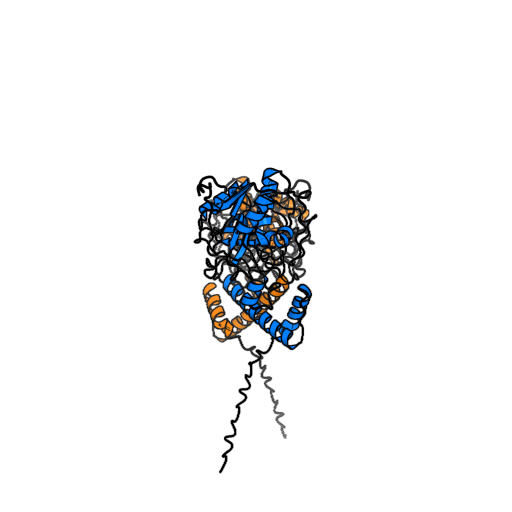9 169 LEU A O 1
ATOM 1355 N N . VAL A 1 170 ? 4.93 -26.109 -20.984 1 98.56 170 VAL A N 1
ATOM 1356 C CA . VAL A 1 170 ? 3.529 -26.5 -21.125 1 98.56 170 VAL A CA 1
ATOM 1357 C C . VAL A 1 170 ? 3.391 -27.562 -22.219 1 98.56 170 VAL A C 1
ATOM 1359 O O . VAL A 1 170 ? 2.691 -28.562 -22.047 1 98.56 170 VAL A O 1
ATOM 1362 N N . ASP A 1 171 ? 4.113 -27.359 -23.281 1 98.62 171 ASP A N 1
ATOM 1363 C CA . ASP A 1 171 ? 3.967 -28.219 -24.469 1 98.62 171 ASP A CA 1
ATOM 1364 C C . ASP A 1 171 ? 4.809 -29.484 -24.328 1 98.62 171 ASP A C 1
ATOM 1366 O O . ASP A 1 171 ? 4.445 -30.531 -24.859 1 98.62 171 ASP A O 1
ATOM 1370 N N . CYS A 1 172 ? 5.898 -29.438 -23.625 1 98.62 172 CYS A N 1
ATOM 1371 C CA . CYS A 1 172 ? 6.91 -30.438 -23.906 1 98.62 172 CYS A CA 1
ATOM 1372 C C . CYS A 1 172 ? 7.199 -31.281 -22.656 1 98.62 172 CYS A C 1
ATOM 1374 O O . CYS A 1 172 ? 7.898 -32.281 -22.734 1 98.62 172 CYS A O 1
ATOM 1376 N N . ALA A 1 173 ? 6.617 -30.969 -21.531 1 97.94 173 ALA A N 1
ATOM 1377 C CA . ALA A 1 173 ? 7.047 -31.625 -20.312 1 97.94 173 ALA A CA 1
ATOM 1378 C C . ALA A 1 173 ? 6.055 -32.719 -19.891 1 97.94 173 ALA A C 1
ATOM 1380 O O . ALA A 1 173 ? 6.098 -33.188 -18.75 1 97.94 173 ALA A O 1
ATOM 1381 N N . ARG A 1 174 ? 5.164 -33.062 -20.719 1 96.44 174 ARG A N 1
ATOM 1382 C CA . ARG A 1 174 ? 4.145 -34.031 -20.375 1 96.44 174 ARG A CA 1
ATOM 1383 C C . ARG A 1 174 ? 4.777 -35.375 -20 1 96.44 174 ARG A C 1
ATOM 1385 O O . ARG A 1 174 ? 4.363 -36.031 -19.047 1 96.44 174 ARG A O 1
ATOM 1392 N N . ASP A 1 175 ? 5.773 -35.812 -20.734 1 95.81 175 ASP A N 1
ATOM 1393 C CA . ASP A 1 175 ? 6.406 -37.125 -20.516 1 95.81 175 ASP A CA 1
ATOM 1394 C C . ASP A 1 175 ? 7.188 -37.125 -19.203 1 95.81 175 ASP A C 1
ATOM 1396 O O . ASP A 1 175 ? 7.586 -38.188 -18.719 1 95.81 175 ASP A O 1
ATOM 1400 N N . TYR A 1 176 ? 7.281 -36.031 -18.562 1 95.62 176 TYR A N 1
ATOM 1401 C CA . TYR A 1 176 ? 8.023 -35.906 -17.312 1 95.62 176 TYR A CA 1
ATOM 1402 C C . TYR A 1 176 ? 7.074 -35.844 -16.125 1 95.62 176 TYR A C 1
ATOM 1404 O O . TYR A 1 176 ? 7.512 -35.625 -14.984 1 95.62 176 TYR A O 1
ATOM 1412 N N . GLY A 1 177 ? 5.781 -35.875 -16.406 1 93.56 177 GLY A N 1
ATOM 1413 C CA . GLY A 1 177 ? 4.82 -35.906 -15.312 1 93.56 177 GLY A CA 1
ATOM 1414 C C . GLY A 1 177 ? 4.039 -34.625 -15.156 1 93.56 177 GLY A C 1
ATOM 1415 O O . GLY A 1 177 ? 3.383 -34.406 -14.133 1 93.56 177 GLY A O 1
ATOM 1416 N N . ASN A 1 178 ? 4.125 -33.719 -16.062 1 95.75 178 ASN A N 1
ATOM 1417 C CA . ASN A 1 178 ? 3.301 -32.5 -16.109 1 95.75 178 ASN A CA 1
ATOM 1418 C C . ASN A 1 178 ? 2.164 -32.656 -17.109 1 95.75 178 ASN A C 1
ATOM 1420 O O . ASN A 1 178 ? 2.23 -33.469 -18.031 1 95.75 178 ASN A O 1
ATOM 1424 N N . TYR A 1 179 ? 1.132 -31.781 -16.969 1 96.44 179 TYR A N 1
ATOM 1425 C CA . TYR A 1 179 ? -0.078 -31.984 -17.766 1 96.44 179 TYR A CA 1
ATOM 1426 C C . TYR A 1 179 ? -0.506 -30.688 -18.438 1 96.44 179 TYR A C 1
ATOM 1428 O O . TYR A 1 179 ? -1.701 -30.406 -18.547 1 96.44 179 TYR A O 1
ATOM 1436 N N . GLY A 1 180 ? 0.476 -29.922 -18.812 1 96.81 180 GLY A N 1
ATOM 1437 C CA . GLY A 1 180 ? 0.161 -28.688 -19.5 1 96.81 180 GLY A CA 1
ATOM 1438 C C . GLY A 1 180 ? -0.777 -27.781 -18.719 1 96.81 180 GLY A C 1
ATOM 1439 O O . GLY A 1 180 ? -0.522 -27.469 -17.562 1 96.81 180 GLY A O 1
ATOM 1440 N N . CYS A 1 181 ? -1.881 -27.5 -19.344 1 97 181 CYS A N 1
ATOM 1441 C CA . CYS A 1 181 ? -2.838 -26.578 -18.734 1 97 181 CYS A CA 1
ATOM 1442 C C . CYS A 1 181 ? -3.672 -27.281 -17.672 1 97 181 CYS A C 1
ATOM 1444 O O . CYS A 1 181 ? -4.449 -26.641 -16.969 1 97 181 CYS A O 1
ATOM 1446 N N . GLN A 1 182 ? -3.467 -28.453 -17.469 1 95.62 182 GLN A N 1
ATOM 1447 C CA . GLN A 1 182 ? -4.18 -29.188 -16.438 1 95.62 182 GLN A CA 1
ATOM 1448 C C . GLN A 1 182 ? -3.334 -29.328 -15.18 1 95.62 182 GLN A C 1
ATOM 1450 O O . GLN A 1 182 ? -3.676 -30.109 -14.273 1 95.62 182 GLN A O 1
ATOM 1455 N N . GLY A 1 183 ? -2.229 -28.688 -15.188 1 96.38 183 GLY A N 1
ATOM 1456 C CA . GLY A 1 183 ? -1.424 -28.641 -13.977 1 96.38 183 GLY A CA 1
ATOM 1457 C C . GLY A 1 183 ? -0.075 -29.312 -14.133 1 96.38 183 GLY A C 1
ATOM 1458 O O . GLY A 1 183 ? 0.253 -29.812 -15.211 1 96.38 183 GLY A O 1
ATOM 1459 N N . GLY A 1 184 ? 0.72 -29.203 -13.086 1 97 184 GLY A N 1
ATOM 1460 C CA . GLY A 1 184 ? 2.047 -29.797 -13.016 1 97 184 GLY A CA 1
ATOM 1461 C C . GLY A 1 184 ? 2.748 -29.547 -11.695 1 97 184 GLY A C 1
ATOM 1462 O O . GLY A 1 184 ? 2.113 -29.141 -10.719 1 97 184 GLY A O 1
ATOM 1463 N N . TYR A 1 185 ? 3.998 -29.906 -11.742 1 96.56 185 TYR A N 1
ATOM 1464 C CA . TYR A 1 185 ? 4.805 -29.781 -10.531 1 96.56 185 TYR A CA 1
ATOM 1465 C C . TYR A 1 185 ? 6.219 -29.312 -10.867 1 96.56 185 TYR A C 1
ATOM 1467 O O . TYR A 1 185 ? 6.785 -29.734 -11.883 1 96.56 185 TYR A O 1
ATOM 1475 N N . MET A 1 186 ? 6.777 -28.594 -9.992 1 96.75 186 MET A N 1
ATOM 1476 C CA . MET A 1 186 ? 8.031 -27.906 -10.281 1 96.75 186 MET A CA 1
ATOM 1477 C C . MET A 1 186 ? 9.172 -28.906 -10.469 1 96.75 186 MET A C 1
ATOM 1479 O O . MET A 1 186 ? 9.992 -28.766 -11.375 1 96.75 186 MET A O 1
ATOM 1483 N N . ASP A 1 187 ? 9.242 -29.922 -9.625 1 94.31 187 ASP A N 1
ATOM 1484 C CA . ASP A 1 187 ? 10.352 -30.844 -9.75 1 94.31 187 ASP A CA 1
ATOM 1485 C C . ASP A 1 187 ? 10.305 -31.594 -11.086 1 94.31 187 ASP A C 1
ATOM 1487 O O . ASP A 1 187 ? 11.344 -31.844 -11.703 1 94.31 187 ASP A O 1
ATOM 1491 N N . LYS A 1 188 ? 9.102 -31.938 -11.547 1 95.88 188 LYS A N 1
ATOM 1492 C CA . LYS A 1 188 ? 8.953 -32.594 -12.844 1 95.88 188 LYS A CA 1
ATOM 1493 C C . LYS A 1 188 ? 9.344 -31.641 -13.984 1 95.88 188 LYS A C 1
ATOM 1495 O O . LYS A 1 188 ? 9.898 -32.062 -14.992 1 95.88 188 LYS A O 1
ATOM 1500 N N . ALA A 1 189 ? 8.992 -30.422 -13.789 1 97.62 189 ALA A N 1
ATOM 1501 C CA . ALA A 1 189 ? 9.43 -29.406 -14.75 1 97.62 189 ALA A CA 1
ATOM 1502 C C . ALA A 1 189 ? 10.953 -29.312 -14.789 1 97.62 189 ALA A C 1
ATOM 1504 O O . ALA A 1 189 ? 11.547 -29.203 -15.867 1 97.62 189 ALA A O 1
ATOM 1505 N N . PHE A 1 190 ? 11.594 -29.359 -13.656 1 97.5 190 PHE A N 1
ATOM 1506 C CA . PHE A 1 190 ? 13.047 -29.312 -13.602 1 97.5 190 PHE A CA 1
ATOM 1507 C C . PHE A 1 190 ? 13.664 -30.547 -14.242 1 97.5 190 PHE A C 1
ATOM 1509 O O . PHE A 1 190 ? 14.727 -30.469 -14.852 1 97.5 190 PHE A O 1
ATOM 1516 N N . ASP A 1 191 ? 13.031 -31.703 -14.078 1 96.44 191 ASP A N 1
ATOM 1517 C CA . ASP A 1 191 ? 13.5 -32.906 -14.773 1 96.44 191 ASP A CA 1
ATOM 1518 C C . ASP A 1 191 ? 13.609 -32.656 -16.281 1 96.44 191 ASP A C 1
ATOM 1520 O O . ASP A 1 191 ? 14.609 -33.031 -16.906 1 96.44 191 ASP A O 1
ATOM 1524 N N . TYR A 1 192 ? 12.586 -32.062 -16.781 1 98.06 192 TYR A N 1
ATOM 1525 C CA . TYR A 1 192 ? 12.609 -31.719 -18.203 1 98.06 192 TYR A CA 1
ATOM 1526 C C . TYR A 1 192 ? 13.758 -30.766 -18.516 1 98.06 192 TYR A C 1
ATOM 1528 O O . TYR A 1 192 ? 14.492 -30.969 -19.5 1 98.06 192 TYR A O 1
ATOM 1536 N N . VAL A 1 193 ? 13.914 -29.719 -17.734 1 98.44 193 VAL A N 1
ATOM 1537 C CA . VAL A 1 193 ? 14.914 -28.703 -18 1 98.44 193 VAL A CA 1
ATOM 1538 C C . VAL A 1 193 ? 16.312 -29.312 -17.938 1 98.44 193 VAL A C 1
ATOM 1540 O O . VAL A 1 193 ? 17.188 -28.969 -18.75 1 98.44 193 VAL A O 1
ATOM 1543 N N . VAL A 1 194 ? 16.578 -30.203 -16.984 1 97.38 194 VAL A N 1
ATOM 1544 C CA . VAL A 1 194 ? 17.859 -30.875 -16.859 1 97.38 194 VAL A CA 1
ATOM 1545 C C . VAL A 1 194 ? 18.156 -31.672 -18.141 1 97.38 194 VAL A C 1
ATOM 1547 O O . VAL A 1 194 ? 19.281 -31.688 -18.625 1 97.38 194 VAL A O 1
ATOM 1550 N N . ALA A 1 195 ? 17.141 -32.219 -18.688 1 97.81 195 ALA A N 1
ATOM 1551 C CA . ALA A 1 195 ? 17.312 -33.094 -19.844 1 97.81 195 ALA A CA 1
ATOM 1552 C C . ALA A 1 195 ? 17.422 -32.312 -21.125 1 97.81 195 ALA A C 1
ATOM 1554 O O . ALA A 1 195 ? 18.125 -32.688 -22.062 1 97.81 195 ALA A O 1
ATOM 1555 N N . ASN A 1 196 ? 16.781 -31.125 -21.203 1 98 196 ASN A N 1
ATOM 1556 C CA . ASN A 1 196 ? 16.625 -30.516 -22.516 1 98 196 ASN A CA 1
ATOM 1557 C C . ASN A 1 196 ? 17.031 -29.047 -22.5 1 98 196 ASN A C 1
ATOM 1559 O O . ASN A 1 196 ? 17.5 -28.516 -23.516 1 98 196 ASN A O 1
ATOM 1563 N N . GLY A 1 197 ? 16.812 -28.406 -21.344 1 98.06 197 GLY A N 1
ATOM 1564 C CA . GLY A 1 197 ? 16.953 -26.953 -21.297 1 98.06 197 GLY A CA 1
ATOM 1565 C C . GLY A 1 197 ? 15.688 -26.219 -21.688 1 98.06 197 GLY A C 1
ATOM 1566 O O . GLY A 1 197 ? 14.602 -26.812 -21.688 1 98.06 197 GLY A O 1
ATOM 1567 N N . LEU A 1 198 ? 15.883 -24.844 -21.875 1 98.62 198 LEU A N 1
ATOM 1568 C CA . LEU A 1 198 ? 14.727 -24.016 -22.203 1 98.62 198 LEU A CA 1
ATOM 1569 C C . LEU A 1 198 ? 15.055 -23.078 -23.359 1 98.62 198 LEU A C 1
ATOM 1571 O O . LEU A 1 198 ? 16.188 -22.609 -23.484 1 98.62 198 LEU A O 1
ATOM 1575 N N . GLU A 1 199 ? 14.039 -22.812 -24.156 1 98.75 199 GLU A N 1
ATOM 1576 C CA . GLU A 1 199 ? 14.109 -21.766 -25.172 1 98.75 199 GLU A CA 1
ATOM 1577 C C . GLU A 1 199 ? 13.648 -20.422 -24.609 1 98.75 199 GLU A C 1
ATOM 1579 O O . GLU A 1 199 ? 13.07 -20.359 -23.531 1 98.75 199 GLU A O 1
ATOM 1584 N N . SER A 1 200 ? 13.93 -19.391 -25.406 1 98.69 200 SER A N 1
ATOM 1585 C CA . SER A 1 200 ? 13.484 -18.047 -25.031 1 98.69 200 SER A CA 1
ATOM 1586 C C . SER A 1 200 ? 12.008 -17.844 -25.344 1 98.69 200 SER A C 1
ATOM 1588 O O . SER A 1 200 ? 11.453 -18.547 -26.188 1 98.69 200 SER A O 1
ATOM 1590 N N . GLU A 1 201 ? 11.43 -16.906 -24.578 1 98.62 201 GLU A N 1
ATOM 1591 C CA . GLU A 1 201 ? 10.062 -16.5 -24.891 1 98.62 201 GLU A CA 1
ATOM 1592 C C . GLU A 1 201 ? 9.938 -16.016 -26.328 1 98.62 201 GLU A C 1
ATOM 1594 O O . GLU A 1 201 ? 8.914 -16.234 -26.969 1 98.62 201 GLU A O 1
ATOM 1599 N N . ALA A 1 202 ? 10.914 -15.359 -26.875 1 98.31 202 ALA A N 1
ATOM 1600 C CA . ALA A 1 202 ? 10.914 -14.828 -28.234 1 98.31 202 ALA A CA 1
ATOM 1601 C C . ALA A 1 202 ? 10.828 -15.961 -29.266 1 98.31 202 ALA A C 1
ATOM 1603 O O . ALA A 1 202 ? 10.117 -15.844 -30.266 1 98.31 202 ALA A O 1
ATOM 1604 N N . ASP A 1 203 ? 11.516 -17.016 -29 1 98.44 203 ASP A N 1
ATOM 1605 C CA . ASP A 1 203 ? 11.586 -18.125 -29.938 1 98.44 203 ASP A CA 1
ATOM 1606 C C . ASP A 1 203 ? 10.438 -19.109 -29.719 1 98.44 203 ASP A C 1
ATOM 1608 O O . ASP A 1 203 ? 10.07 -19.859 -30.625 1 98.44 203 ASP A O 1
ATOM 1612 N N . TYR A 1 204 ? 9.859 -19.125 -28.516 1 98.56 204 TYR A N 1
ATOM 1613 C CA . TYR A 1 204 ? 8.773 -20.016 -28.141 1 98.56 204 TYR A CA 1
ATOM 1614 C C . TYR A 1 204 ? 7.719 -19.281 -27.328 1 98.56 204 TYR A C 1
ATOM 1616 O O . TYR A 1 204 ? 7.594 -19.5 -26.125 1 98.56 204 TYR A O 1
ATOM 1624 N N . PRO A 1 205 ? 6.945 -18.469 -27.953 1 98.5 205 PRO A N 1
ATOM 1625 C CA . PRO A 1 205 ? 6.051 -17.531 -27.266 1 98.5 205 PRO A CA 1
ATOM 1626 C C . PRO A 1 205 ? 4.922 -18.25 -26.516 1 98.5 205 PRO A C 1
ATOM 1628 O O . PRO A 1 205 ? 4.398 -19.25 -27.016 1 98.5 205 PRO A O 1
ATOM 1631 N N . TYR A 1 206 ? 4.57 -17.719 -25.422 1 98.5 206 TYR A N 1
ATOM 1632 C CA . TYR A 1 206 ? 3.496 -18.266 -24.594 1 98.5 206 TYR A CA 1
ATOM 1633 C C . TYR A 1 206 ? 2.15 -18.156 -25.312 1 98.5 206 TYR A C 1
ATOM 1635 O O . TYR A 1 206 ? 1.804 -17.094 -25.828 1 98.5 206 TYR A O 1
ATOM 1643 N N . LYS A 1 207 ? 1.379 -19.219 -25.297 1 97.81 207 LYS A N 1
ATOM 1644 C CA . LYS A 1 207 ? 0.066 -19.266 -25.938 1 97.81 207 LYS A CA 1
ATOM 1645 C C . LYS A 1 207 ? -1.035 -19.531 -24.906 1 97.81 207 LYS A C 1
ATOM 1647 O O . LYS A 1 207 ? -2.203 -19.219 -25.156 1 97.81 207 LYS A O 1
ATOM 1652 N N . GLY A 1 208 ? -0.695 -20.172 -23.812 1 96.94 208 GLY A N 1
ATOM 1653 C CA . GLY A 1 208 ? -1.649 -20.453 -22.75 1 96.94 208 GLY A CA 1
ATOM 1654 C C . GLY A 1 208 ? -2.613 -21.562 -23.094 1 96.94 208 GLY A C 1
ATOM 1655 O O . GLY A 1 208 ? -3.764 -21.562 -22.641 1 96.94 208 GLY A O 1
ATOM 1656 N N . GLN A 1 209 ? -2.193 -22.391 -23.969 1 97.31 209 GLN A N 1
ATOM 1657 C CA . GLN A 1 209 ? -2.945 -23.578 -24.391 1 97.31 209 GLN A CA 1
ATOM 1658 C C . GLN A 1 209 ? -2.016 -24.75 -24.641 1 97.31 209 GLN A C 1
ATOM 1660 O O . GLN A 1 209 ? -0.835 -24.578 -24.953 1 97.31 209 GLN A O 1
ATOM 1665 N N . ASP A 1 210 ? -2.654 -25.953 -24.484 1 97.06 210 ASP A N 1
ATOM 1666 C CA . ASP A 1 210 ? -1.881 -27.156 -24.812 1 97.06 210 ASP A CA 1
ATOM 1667 C C . ASP A 1 210 ? -1.649 -27.266 -26.312 1 97.06 210 ASP A C 1
ATOM 1669 O O . ASP A 1 210 ? -2.592 -27.156 -27.109 1 97.06 210 ASP A O 1
ATOM 1673 N N . ARG A 1 211 ? -0.441 -27.391 -26.656 1 97.12 211 ARG A N 1
ATOM 1674 C CA . ARG A 1 211 ? -0.057 -27.594 -28.062 1 97.12 211 ARG A CA 1
ATOM 1675 C C . ARG A 1 211 ? 1.018 -28.672 -28.188 1 97.12 211 ARG A C 1
ATOM 1677 O O . ARG A 1 211 ? 1.478 -29.219 -27.172 1 97.12 211 ARG A O 1
ATOM 1684 N N . GLU A 1 212 ? 1.353 -29.031 -29.453 1 97.5 212 GLU A N 1
ATOM 1685 C CA . GLU A 1 212 ? 2.426 -29.984 -29.688 1 97.5 212 GLU A CA 1
ATOM 1686 C C . GLU A 1 212 ? 3.789 -29.391 -29.359 1 97.5 212 GLU A C 1
ATOM 1688 O O . GLU A 1 212 ? 4.027 -28.203 -29.609 1 97.5 212 GLU A O 1
ATOM 1693 N N . CYS A 1 213 ? 4.617 -30.25 -28.844 1 98.31 213 CYS A N 1
ATOM 1694 C CA . CYS A 1 213 ? 5.973 -29.812 -28.516 1 98.31 213 CYS A CA 1
ATOM 1695 C C . CYS A 1 213 ? 6.742 -29.453 -29.781 1 98.31 213 CYS A C 1
ATOM 1697 O O . CYS A 1 213 ? 6.82 -30.266 -30.719 1 98.31 213 CYS A O 1
ATOM 1699 N N . ARG A 1 214 ? 7.316 -28.328 -29.797 1 97.75 214 ARG A N 1
ATOM 1700 C CA . ARG A 1 214 ? 8.109 -27.875 -30.922 1 97.75 214 ARG A CA 1
ATOM 1701 C C . ARG A 1 214 ? 9.5 -27.438 -30.484 1 97.75 214 ARG A C 1
ATOM 1703 O O . ARG A 1 214 ? 10.094 -26.547 -31.078 1 97.75 214 ARG A O 1
ATOM 1710 N N . TYR A 1 215 ? 9.906 -28 -29.422 1 97.94 215 TYR A N 1
ATOM 1711 C CA . TYR A 1 215 ? 11.219 -27.656 -28.891 1 97.94 215 TYR A CA 1
ATOM 1712 C C . TYR A 1 215 ? 12.312 -27.891 -29.922 1 97.94 215 TYR A C 1
ATOM 1714 O O . TYR A 1 215 ? 12.312 -28.906 -30.609 1 97.94 215 TYR A O 1
ATOM 1722 N N . ASP A 1 216 ? 13.234 -26.906 -30.047 1 98.25 216 ASP A N 1
ATOM 1723 C CA . ASP A 1 216 ? 14.406 -26.969 -30.922 1 98.25 216 ASP A CA 1
ATOM 1724 C C . ASP A 1 216 ? 15.695 -26.844 -30.109 1 98.25 216 ASP A C 1
ATOM 1726 O O . ASP A 1 216 ? 16.047 -25.75 -29.656 1 98.25 216 ASP A O 1
ATOM 1730 N N . PRO A 1 217 ? 16.469 -27.953 -30 1 97.5 217 PRO A N 1
ATOM 1731 C CA . PRO A 1 217 ? 17.703 -27.906 -29.203 1 97.5 217 PRO A CA 1
ATOM 1732 C C . PRO A 1 217 ? 18.672 -26.828 -29.688 1 97.5 217 PRO A C 1
ATOM 1734 O O . PRO A 1 217 ? 19.453 -26.297 -28.891 1 97.5 217 PRO A O 1
ATOM 1737 N N . ALA A 1 218 ? 18.594 -26.422 -30.891 1 98 218 ALA A N 1
ATOM 1738 C CA . ALA A 1 218 ? 19.484 -25.406 -31.453 1 98 218 ALA A CA 1
ATOM 1739 C C . ALA A 1 218 ? 19.156 -24.031 -30.906 1 98 218 ALA A C 1
ATOM 1741 O O . ALA A 1 218 ? 19.969 -23.109 -31 1 98 218 ALA A O 1
ATOM 1742 N N . LYS A 1 219 ? 18 -23.906 -30.312 1 98.31 219 LYS A N 1
ATOM 1743 C CA . LYS A 1 219 ? 17.562 -22.594 -29.812 1 98.31 219 LYS A CA 1
ATOM 1744 C C . LYS A 1 219 ? 17.578 -22.562 -28.281 1 98.31 219 LYS A C 1
ATOM 1746 O O . LYS A 1 219 ? 17.078 -21.609 -27.672 1 98.31 219 LYS A O 1
ATOM 1751 N N . ARG A 1 220 ? 18.188 -23.562 -27.75 1 98 220 ARG A N 1
ATOM 1752 C CA . ARG A 1 220 ? 18.297 -23.625 -26.297 1 98 220 ARG A CA 1
ATOM 1753 C C . ARG A 1 220 ? 19.141 -22.469 -25.766 1 98 220 ARG A C 1
ATOM 1755 O O . ARG A 1 220 ? 20.234 -22.188 -26.281 1 98 220 ARG A O 1
ATOM 1762 N N . VAL A 1 221 ? 18.625 -21.844 -24.656 1 98 221 VAL A N 1
ATOM 1763 C CA . VAL A 1 221 ? 19.391 -20.703 -24.156 1 98 221 VAL A CA 1
ATOM 1764 C C . VAL A 1 221 ? 19.688 -20.891 -22.672 1 98 221 VAL A C 1
ATOM 1766 O O . VAL A 1 221 ? 20.547 -20.219 -22.109 1 98 221 VAL A O 1
ATOM 1769 N N . ALA A 1 222 ? 18.953 -21.766 -22.031 1 97.62 222 ALA A N 1
ATOM 1770 C CA . ALA A 1 222 ? 19.172 -22.016 -20.609 1 97.62 222 ALA A CA 1
ATOM 1771 C C . ALA A 1 222 ? 19.234 -23.5 -20.297 1 97.62 222 ALA A C 1
ATOM 1773 O O . ALA A 1 222 ? 18.5 -24.297 -20.891 1 97.62 222 ALA A O 1
ATOM 1774 N N . ASN A 1 223 ? 20.156 -23.859 -19.406 1 96.25 223 ASN A N 1
ATOM 1775 C CA . ASN A 1 223 ? 20.328 -25.234 -18.953 1 96.25 223 ASN A CA 1
ATOM 1776 C C . ASN A 1 223 ? 20.438 -25.312 -17.422 1 96.25 223 ASN A C 1
ATOM 1778 O O . ASN A 1 223 ? 20.734 -24.328 -16.766 1 96.25 223 ASN A O 1
ATOM 1782 N N . CYS A 1 224 ? 20.078 -26.469 -16.953 1 96.56 224 CYS A N 1
ATOM 1783 C CA . CYS A 1 224 ? 20.25 -26.828 -15.547 1 96.56 224 CYS A CA 1
ATOM 1784 C C . CYS A 1 224 ? 20.859 -28.234 -15.422 1 96.56 224 CYS A C 1
ATOM 1786 O O . CYS A 1 224 ? 20.328 -29.188 -15.984 1 96.56 224 CYS A O 1
ATOM 1788 N N . SER A 1 225 ? 21.953 -28.312 -14.719 1 94.88 225 SER A N 1
ATOM 1789 C CA . SER A 1 225 ? 22.594 -29.625 -14.594 1 94.88 225 SER A CA 1
ATOM 1790 C C . SER A 1 225 ? 21.922 -30.469 -13.508 1 94.88 225 SER A C 1
ATOM 1792 O O . SER A 1 225 ? 21.797 -31.672 -13.648 1 94.88 225 SER A O 1
ATOM 1794 N N . LYS A 1 226 ? 21.609 -29.75 -12.43 1 94.06 226 LYS A N 1
ATOM 1795 C CA . LYS A 1 226 ? 20.969 -30.391 -11.281 1 94.06 226 LYS A CA 1
ATOM 1796 C C . LYS A 1 226 ? 20.094 -29.406 -10.516 1 94.06 226 LYS A C 1
ATOM 1798 O O . LYS A 1 226 ? 20.391 -28.219 -10.469 1 94.06 226 LYS A O 1
ATOM 1803 N N . TYR A 1 227 ? 18.969 -30 -10.031 1 94.62 227 TYR A N 1
ATOM 1804 C CA . TYR A 1 227 ? 18.141 -29.172 -9.164 1 94.62 227 TYR A CA 1
ATOM 1805 C C . TYR A 1 227 ? 18.031 -29.781 -7.77 1 94.62 227 TYR A C 1
ATOM 1807 O O . TYR A 1 227 ? 18.281 -30.969 -7.586 1 94.62 227 TYR A O 1
ATOM 1815 N N . ASN A 1 228 ? 17.734 -28.922 -6.793 1 94 228 ASN A N 1
ATOM 1816 C CA . ASN A 1 228 ? 17.625 -29.344 -5.402 1 94 228 ASN A CA 1
ATOM 1817 C C . ASN A 1 228 ? 16.344 -28.812 -4.758 1 94 228 ASN A C 1
ATOM 1819 O O . ASN A 1 228 ? 15.789 -27.812 -5.219 1 94 228 ASN A O 1
ATOM 1823 N N . PHE A 1 229 ? 15.961 -29.547 -3.732 1 94.62 229 PHE A N 1
ATOM 1824 C CA . PHE A 1 229 ? 14.93 -29.031 -2.836 1 94.62 229 PHE A CA 1
ATOM 1825 C C . PHE A 1 229 ? 15.555 -28.266 -1.671 1 94.62 229 PHE A C 1
ATOM 1827 O O . PHE A 1 229 ? 16.641 -28.625 -1.203 1 94.62 229 PHE A O 1
ATOM 1834 N N . VAL A 1 230 ? 14.844 -27.25 -1.312 1 94.44 230 VAL A N 1
ATOM 1835 C CA . VAL A 1 230 ? 15.109 -26.672 0.001 1 94.44 230 VAL A CA 1
ATOM 1836 C C . VAL A 1 230 ? 14.516 -27.562 1.088 1 94.44 230 VAL A C 1
ATOM 1838 O O . VAL A 1 230 ? 13.523 -28.25 0.858 1 94.44 230 VAL A O 1
ATOM 1841 N N . ASP A 1 231 ? 15.164 -27.531 2.277 1 93.94 231 ASP A N 1
ATOM 1842 C CA . ASP A 1 231 ? 14.633 -28.359 3.369 1 93.94 231 ASP A CA 1
ATOM 1843 C C . ASP A 1 231 ? 13.156 -28.062 3.602 1 93.94 231 ASP A C 1
ATOM 1845 O O . ASP A 1 231 ? 12.766 -26.906 3.762 1 93.94 231 ASP A O 1
ATOM 1849 N N . ARG A 1 232 ? 12.398 -29.125 3.674 1 93.5 232 ARG A N 1
ATOM 1850 C CA . ARG A 1 232 ? 10.945 -29.031 3.707 1 93.5 232 ARG A CA 1
ATOM 1851 C C . ARG A 1 232 ? 10.477 -28.188 4.891 1 93.5 232 ARG A C 1
ATOM 1853 O O . ARG A 1 232 ? 10.797 -28.5 6.043 1 93.5 232 ARG A O 1
ATOM 1860 N N . GLY A 1 233 ? 9.75 -27.172 4.594 1 94.06 233 GLY A N 1
ATOM 1861 C CA . GLY A 1 233 ? 9.102 -26.375 5.629 1 94.06 233 GLY A CA 1
ATOM 1862 C C . GLY A 1 233 ? 10.055 -25.469 6.379 1 94.06 233 GLY A C 1
ATOM 1863 O O . GLY A 1 233 ? 9.648 -24.75 7.293 1 94.06 233 GLY A O 1
ATOM 1864 N N . SER A 1 234 ? 11.312 -25.438 6.004 1 95.12 234 SER A N 1
ATOM 1865 C CA . SER A 1 234 ? 12.305 -24.656 6.723 1 95.12 234 SER A CA 1
ATOM 1866 C C . SER A 1 234 ? 12.406 -23.234 6.148 1 95.12 234 SER A C 1
ATOM 1868 O O . SER A 1 234 ? 12.984 -23.047 5.078 1 95.12 234 SER A O 1
ATOM 1870 N N . GLU A 1 235 ? 11.945 -22.312 6.887 1 96.56 235 GLU A N 1
ATOM 1871 C CA . GLU A 1 235 ? 12.047 -20.922 6.457 1 96.56 235 GLU A CA 1
ATOM 1872 C C . GLU A 1 235 ? 13.492 -20.438 6.449 1 96.56 235 GLU A C 1
ATOM 1874 O O . GLU A 1 235 ? 13.883 -19.625 5.605 1 96.56 235 GLU A O 1
ATOM 1879 N N . ALA A 1 236 ? 14.266 -20.922 7.402 1 95.38 236 ALA A N 1
ATOM 1880 C CA . ALA A 1 236 ? 15.68 -20.562 7.434 1 95.38 236 ALA A CA 1
ATOM 1881 C C . ALA A 1 236 ? 16.391 -21.047 6.176 1 95.38 236 ALA A C 1
ATOM 1883 O O . ALA A 1 236 ? 17.188 -20.297 5.586 1 95.38 236 ALA A O 1
ATOM 1884 N N . ALA A 1 237 ? 16.109 -22.234 5.754 1 95.38 237 ALA A N 1
ATOM 1885 C CA . ALA A 1 237 ? 16.734 -22.766 4.543 1 95.38 237 ALA A CA 1
ATOM 1886 C C . ALA A 1 237 ? 16.266 -22 3.307 1 95.38 237 ALA A C 1
ATOM 1888 O O . ALA A 1 237 ? 17.062 -21.734 2.398 1 95.38 237 ALA A O 1
ATOM 1889 N N . LEU A 1 238 ? 14.984 -21.703 3.291 1 97.12 238 LEU A N 1
ATOM 1890 C CA . LEU A 1 238 ? 14.477 -20.938 2.162 1 97.12 238 LEU A CA 1
ATOM 1891 C C . LEU A 1 238 ? 15.133 -19.562 2.1 1 97.12 238 LEU A C 1
ATOM 1893 O O . LEU A 1 238 ? 15.492 -19.094 1.018 1 97.12 238 LEU A O 1
ATOM 1897 N N . LYS A 1 239 ? 15.266 -18.922 3.273 1 97.69 239 LYS A N 1
ATOM 1898 C CA . LYS A 1 239 ? 15.93 -17.609 3.311 1 97.69 239 LYS A CA 1
ATOM 1899 C C . LYS A 1 239 ? 17.344 -17.703 2.76 1 97.69 239 LYS A C 1
ATOM 1901 O O . LYS A 1 239 ? 17.766 -16.859 1.972 1 97.69 239 LYS A O 1
ATOM 1906 N N . GLU A 1 240 ? 18.078 -18.703 3.16 1 96.62 240 GLU A N 1
ATOM 1907 C CA . GLU A 1 240 ? 19.422 -18.906 2.652 1 96.62 240 GLU A CA 1
ATOM 1908 C C . GLU A 1 240 ? 19.422 -19.109 1.142 1 96.62 240 GLU A C 1
ATOM 1910 O O . GLU A 1 240 ? 20.25 -18.547 0.428 1 96.62 240 GLU A O 1
ATOM 1915 N N . ALA A 1 241 ? 18.516 -19.922 0.683 1 96.62 241 ALA A N 1
ATOM 1916 C CA . ALA A 1 241 ? 18.422 -20.188 -0.751 1 96.62 241 ALA A CA 1
ATOM 1917 C C . ALA A 1 241 ? 18.141 -18.906 -1.527 1 96.62 241 ALA A C 1
ATOM 1919 O O . ALA A 1 241 ? 18.828 -18.609 -2.512 1 96.62 241 ALA A O 1
ATOM 1920 N N . VAL A 1 242 ? 17.188 -18.141 -1.061 1 98 242 VAL A N 1
ATOM 1921 C CA . VAL A 1 242 ? 16.828 -16.891 -1.73 1 98 242 VAL A CA 1
ATOM 1922 C C . VAL A 1 242 ? 18.031 -15.945 -1.734 1 98 242 VAL A C 1
ATOM 1924 O O . VAL A 1 242 ? 18.312 -15.289 -2.742 1 98 242 VAL A O 1
ATOM 1927 N N . ALA A 1 243 ? 18.734 -15.906 -0.673 1 97.19 243 ALA A N 1
ATOM 1928 C CA . ALA A 1 243 ? 19.844 -14.961 -0.525 1 97.19 243 ALA A CA 1
ATOM 1929 C C . ALA A 1 243 ? 21.016 -15.359 -1.399 1 97.19 243 ALA A C 1
ATOM 1931 O O . ALA A 1 243 ? 21.734 -14.5 -1.926 1 97.19 243 ALA A O 1
ATOM 1932 N N . THR A 1 244 ? 21.25 -16.641 -1.546 1 94.94 244 THR A N 1
ATOM 1933 C CA . THR A 1 244 ? 22.547 -17.062 -2.082 1 94.94 244 THR A CA 1
ATOM 1934 C C . THR A 1 244 ? 22.391 -17.594 -3.502 1 94.94 244 THR A C 1
ATOM 1936 O O . THR A 1 244 ? 23.328 -17.547 -4.293 1 94.94 244 THR A O 1
ATOM 1939 N N . VAL A 1 245 ? 21.234 -18.094 -3.807 1 95.25 245 VAL A N 1
ATOM 1940 C CA . VAL A 1 245 ? 21.031 -18.688 -5.121 1 95.25 245 VAL A CA 1
ATOM 1941 C C . VAL A 1 245 ? 20.359 -17.672 -6.047 1 95.25 245 VAL A C 1
ATOM 1943 O O . VAL A 1 245 ? 20.812 -17.484 -7.18 1 95.25 245 VAL A O 1
ATOM 1946 N N . GLY A 1 246 ? 19.438 -16.984 -5.633 1 97.38 246 GLY A N 1
ATOM 1947 C CA . GLY A 1 246 ? 18.547 -16.125 -6.41 1 97.38 246 GLY A CA 1
ATOM 1948 C C . GLY A 1 246 ? 17.078 -16.469 -6.23 1 97.38 246 GLY A C 1
ATOM 1949 O O . GLY A 1 246 ? 16.688 -16.984 -5.18 1 97.38 246 GLY A O 1
ATOM 1950 N N . PRO A 1 247 ? 16.297 -16.188 -7.285 1 98.69 247 PRO A N 1
ATOM 1951 C CA . PRO A 1 247 ? 14.883 -16.547 -7.199 1 98.69 247 PRO A CA 1
ATOM 1952 C C . PRO A 1 247 ? 14.656 -18.047 -7.062 1 98.69 247 PRO A C 1
ATOM 1954 O O . PRO A 1 247 ? 15.367 -18.844 -7.691 1 98.69 247 PRO A O 1
ATOM 1957 N N . ILE A 1 248 ? 13.641 -18.391 -6.223 1 98.62 248 ILE A N 1
ATOM 1958 C CA . ILE A 1 248 ? 13.375 -19.797 -5.914 1 98.62 248 ILE A CA 1
ATOM 1959 C C . ILE A 1 248 ? 11.945 -20.141 -6.309 1 98.62 248 ILE A C 1
ATOM 1961 O O . ILE A 1 248 ? 11.008 -19.406 -6 1 98.62 248 ILE A O 1
ATOM 1965 N N . SER A 1 249 ? 11.812 -21.25 -7.008 1 98.75 249 SER A N 1
ATOM 1966 C CA . SER A 1 249 ? 10.477 -21.781 -7.285 1 98.75 249 SER A CA 1
ATOM 1967 C C . SER A 1 249 ? 9.828 -22.328 -6.02 1 98.75 249 SER A C 1
ATOM 1969 O O . SER A 1 249 ? 10.375 -23.219 -5.363 1 98.75 249 SER A O 1
ATOM 1971 N N . VAL A 1 250 ? 8.633 -21.766 -5.68 1 98.62 250 VAL A N 1
ATOM 1972 C CA . VAL A 1 250 ? 7.957 -22.188 -4.453 1 98.62 250 VAL A CA 1
ATOM 1973 C C . VAL A 1 250 ? 6.48 -22.453 -4.738 1 98.62 250 VAL A C 1
ATOM 1975 O O . VAL A 1 250 ? 5.969 -22.078 -5.793 1 98.62 250 VAL A O 1
ATOM 1978 N N . GLY A 1 251 ? 5.895 -23.219 -3.852 1 98.19 251 GLY A N 1
ATOM 1979 C CA . GLY A 1 251 ? 4.453 -23.406 -3.846 1 98.19 251 GLY A CA 1
ATOM 1980 C C . GLY A 1 251 ? 3.766 -22.75 -2.666 1 98.19 251 GLY A C 1
ATOM 1981 O O . GLY A 1 251 ? 4.32 -22.703 -1.564 1 98.19 251 GLY A O 1
ATOM 1982 N N . ILE A 1 252 ? 2.518 -22.266 -2.906 1 98.38 252 ILE A N 1
ATOM 1983 C CA . ILE A 1 252 ? 1.757 -21.672 -1.816 1 98.38 252 ILE A CA 1
ATOM 1984 C C . ILE A 1 252 ? 0.294 -22.094 -1.91 1 98.38 252 ILE A C 1
ATOM 1986 O O . ILE A 1 252 ? -0.151 -22.578 -2.951 1 98.38 252 ILE A O 1
ATOM 1990 N N . ASP A 1 253 ? -0.402 -21.938 -0.793 1 97.88 253 ASP A N 1
ATOM 1991 C CA . ASP A 1 253 ? -1.858 -22.016 -0.752 1 97.88 253 ASP A CA 1
ATOM 1992 C C . ASP A 1 253 ? -2.492 -20.75 -1.357 1 97.88 253 ASP A C 1
ATOM 1994 O O . ASP A 1 253 ? -2.4 -19.672 -0.785 1 97.88 253 ASP A O 1
ATOM 1998 N N . ALA A 1 254 ? -3.143 -20.922 -2.42 1 97.38 254 ALA A N 1
ATOM 1999 C CA . ALA A 1 254 ? -3.641 -19.75 -3.148 1 97.38 254 ALA A CA 1
ATOM 2000 C C . ALA A 1 254 ? -5.039 -19.359 -2.676 1 97.38 254 ALA A C 1
ATOM 2002 O O . ALA A 1 254 ? -5.531 -18.281 -2.994 1 97.38 254 ALA A O 1
ATOM 2003 N N . ASP A 1 255 ? -5.684 -20.125 -1.913 1 96.56 255 ASP A N 1
ATOM 2004 C CA . ASP A 1 255 ? -7.094 -19.938 -1.576 1 96.56 255 ASP A CA 1
ATOM 2005 C C . ASP A 1 255 ? -7.332 -18.562 -0.939 1 96.56 255 ASP A C 1
ATOM 2007 O O . ASP A 1 255 ? -8.219 -17.828 -1.363 1 96.56 255 ASP A O 1
ATOM 2011 N N . PRO A 1 256 ? -6.512 -18.25 0.002 1 97.25 256 PRO A N 1
ATOM 2012 C CA . PRO A 1 256 ? -6.832 -17 0.695 1 97.25 256 PRO A CA 1
ATOM 2013 C C . PRO A 1 256 ? -6.281 -15.773 -0.022 1 97.25 256 PRO A C 1
ATOM 2015 O O . PRO A 1 256 ? -6.535 -14.641 0.398 1 97.25 256 PRO A O 1
ATOM 2018 N N . ILE A 1 257 ? -5.504 -15.938 -1.131 1 98.12 257 ILE A N 1
ATOM 2019 C CA . ILE A 1 257 ? -4.797 -14.781 -1.655 1 98.12 257 ILE A CA 1
ATOM 2020 C C . ILE A 1 257 ? -5.457 -14.312 -2.953 1 98.12 257 ILE A C 1
ATOM 2022 O O . ILE A 1 257 ? -4.938 -13.43 -3.639 1 98.12 257 ILE A O 1
ATOM 2026 N N . LEU A 1 258 ? -6.629 -14.859 -3.307 1 98.19 258 LEU A N 1
ATOM 2027 C CA . LEU A 1 258 ? -7.258 -14.602 -4.598 1 98.19 258 LEU A CA 1
ATOM 2028 C C . LEU A 1 258 ? -7.535 -13.117 -4.781 1 98.19 258 LEU A C 1
ATOM 2030 O O . LEU A 1 258 ? -7.395 -12.586 -5.887 1 98.19 258 LEU A O 1
ATOM 2034 N N . SER A 1 259 ? -7.863 -12.414 -3.672 1 98.5 259 SER A N 1
ATOM 2035 C CA . SER A 1 259 ? -8.227 -11 -3.773 1 98.5 259 SER A CA 1
ATOM 2036 C C . SER A 1 259 ? -7.18 -10.109 -3.104 1 98.5 259 SER A C 1
ATOM 2038 O O . SER A 1 259 ? -7.438 -8.938 -2.842 1 98.5 259 SER A O 1
ATOM 2040 N N . TYR A 1 260 ? -6.043 -10.688 -2.803 1 98.62 260 TYR A N 1
ATOM 2041 C CA . TYR A 1 260 ? -4.984 -9.906 -2.17 1 98.62 260 TYR A CA 1
ATOM 2042 C C . TYR A 1 260 ? -4.66 -8.664 -2.984 1 98.62 260 TYR A C 1
ATOM 2044 O O . TYR A 1 260 ? -4.621 -8.711 -4.215 1 98.62 260 TYR A O 1
ATOM 2052 N N . SER A 1 261 ? -4.383 -7.574 -2.273 1 98.31 261 SER A N 1
ATOM 2053 C CA . SER A 1 261 ? -4.043 -6.336 -2.967 1 98.31 261 SER A CA 1
ATOM 2054 C C . SER A 1 261 ? -2.738 -5.746 -2.443 1 98.31 261 SER A C 1
ATOM 2056 O O . SER A 1 261 ? -1.823 -5.465 -3.221 1 98.31 261 SER A O 1
ATOM 2058 N N . SER A 1 262 ? -2.676 -5.578 -1.112 1 97.5 262 SER A N 1
ATOM 2059 C CA . SER A 1 262 ? -1.478 -4.961 -0.55 1 97.5 262 SER A CA 1
ATOM 2060 C C . SER A 1 262 ? -1.311 -5.32 0.923 1 97.5 262 SER A C 1
ATOM 2062 O O . SER A 1 262 ? -2.232 -5.852 1.546 1 97.5 262 SER A O 1
ATOM 2064 N N . GLY A 1 263 ? -0.052 -4.992 1.452 1 97.31 263 GLY A N 1
ATOM 2065 C CA . GLY A 1 263 ? 0.26 -5.309 2.836 1 97.31 263 GLY A CA 1
ATOM 2066 C C . GLY A 1 263 ? 0.977 -6.637 2.998 1 97.31 263 GLY A C 1
ATOM 2067 O O . GLY A 1 263 ? 1.167 -7.367 2.023 1 97.31 263 GLY A O 1
ATOM 2068 N N . ILE A 1 264 ? 1.409 -6.918 4.191 1 98.31 264 ILE A N 1
ATOM 2069 C CA . ILE A 1 264 ? 2.041 -8.203 4.488 1 98.31 264 ILE A CA 1
ATOM 2070 C C . ILE A 1 264 ? 0.971 -9.242 4.797 1 98.31 264 ILE A C 1
ATOM 2072 O O . ILE A 1 264 ? 0.26 -9.141 5.797 1 98.31 264 ILE A O 1
ATOM 2076 N N . PHE A 1 265 ? 0.832 -10.172 3.936 1 98.62 265 PHE A N 1
ATOM 2077 C CA . PHE A 1 265 ? -0.189 -11.203 4.07 1 98.62 265 PHE A CA 1
ATOM 2078 C C . PHE A 1 265 ? 0.125 -12.125 5.238 1 98.62 265 PHE A C 1
ATOM 2080 O O . PHE A 1 265 ? 1.168 -12.781 5.258 1 98.62 265 PHE A O 1
ATOM 2087 N N . SER A 1 266 ? -0.687 -12.117 6.203 1 97.38 266 SER A N 1
ATOM 2088 C CA . SER A 1 266 ? -0.678 -13.023 7.344 1 97.38 266 SER A CA 1
ATOM 2089 C C . SER A 1 266 ? -2.092 -13.469 7.711 1 97.38 266 SER A C 1
ATOM 2091 O O . SER A 1 266 ? -2.879 -12.68 8.234 1 97.38 266 SER A O 1
ATOM 2093 N N . ASP A 1 267 ? -2.387 -14.633 7.379 1 95.81 267 ASP A N 1
ATOM 2094 C CA . ASP A 1 267 ? -3.742 -15.141 7.566 1 95.81 267 ASP A CA 1
ATOM 2095 C C . ASP A 1 267 ? -3.729 -16.625 7.918 1 95.81 267 ASP A C 1
ATOM 2097 O O . ASP A 1 267 ? -3.176 -17.438 7.176 1 95.81 267 ASP A O 1
ATOM 2101 N N . THR A 1 268 ? -4.391 -16.938 8.969 1 92.44 268 THR A N 1
ATOM 2102 C CA . THR A 1 268 ? -4.391 -18.312 9.453 1 92.44 268 THR A CA 1
ATOM 2103 C C . THR A 1 268 ? -5.148 -19.234 8.5 1 92.44 268 THR A C 1
ATOM 2105 O O . THR A 1 268 ? -5.027 -20.453 8.57 1 92.44 268 THR A O 1
ATOM 2108 N N . ASP A 1 269 ? -5.871 -18.609 7.609 1 92 269 ASP A N 1
ATOM 2109 C CA . ASP A 1 269 ? -6.59 -19.406 6.613 1 92 269 ASP A CA 1
ATOM 2110 C C . ASP A 1 269 ? -5.637 -19.922 5.539 1 92 269 ASP A C 1
ATOM 2112 O O . ASP A 1 269 ? -6 -20.797 4.754 1 92 269 ASP A O 1
ATOM 2116 N N . CYS A 1 270 ? -4.504 -19.328 5.508 1 91.06 270 CYS A N 1
ATOM 2117 C CA . CYS A 1 270 ? -3.496 -19.828 4.582 1 91.06 270 CYS A CA 1
ATOM 2118 C C . CYS A 1 270 ? -2.723 -20.984 5.191 1 91.06 270 CYS A 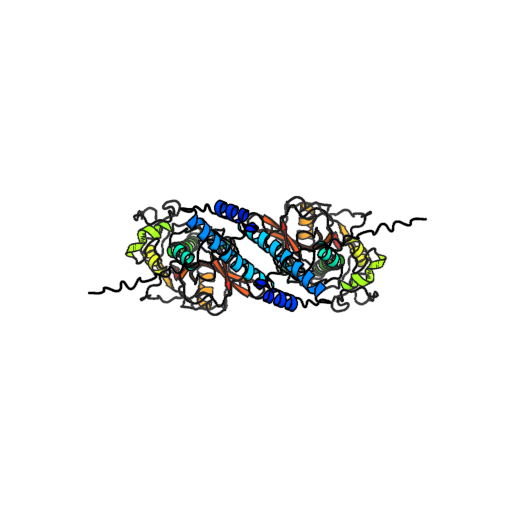C 1
ATOM 2120 O O . CYS A 1 270 ? -1.897 -20.797 6.086 1 91.06 270 CYS A O 1
ATOM 2122 N N . THR A 1 271 ? -3.004 -22.141 4.633 1 88.62 271 THR A N 1
ATOM 2123 C CA . THR A 1 271 ? -2.506 -23.359 5.262 1 88.62 271 THR A CA 1
ATOM 2124 C C . THR A 1 271 ? -1.428 -24.016 4.398 1 88.62 271 THR A C 1
ATOM 2126 O O . THR A 1 271 ? -0.934 -23.406 3.447 1 88.62 271 THR A O 1
ATOM 2129 N N . GLY A 1 272 ? -1.043 -25.234 4.852 1 89.38 272 GLY A N 1
ATOM 2130 C CA . GLY A 1 272 ? -0.058 -26.016 4.113 1 89.38 272 GLY A CA 1
ATOM 2131 C C . GLY A 1 272 ? -0.646 -26.734 2.918 1 89.38 272 GLY A C 1
ATOM 2132 O O . GLY A 1 272 ? 0.035 -27.547 2.279 1 89.38 272 GLY A O 1
ATOM 2133 N N . SER A 1 273 ? -1.95 -26.375 2.584 1 93.5 273 SER A N 1
ATOM 2134 C CA . SER A 1 273 ? -2.564 -26.969 1.403 1 93.5 273 SER A CA 1
ATOM 2135 C C . SER A 1 273 ? -2.129 -26.266 0.13 1 93.5 273 SER A C 1
ATOM 2137 O O . SER A 1 273 ? -2.932 -25.578 -0.509 1 93.5 273 SER A O 1
ATOM 2139 N N . VAL A 1 274 ? -0.921 -26.547 -0.23 1 96.88 274 VAL A N 1
ATOM 2140 C CA . VAL A 1 274 ? -0.255 -25.859 -1.329 1 96.88 274 VAL A CA 1
ATOM 2141 C C . VAL A 1 274 ? -0.888 -26.281 -2.656 1 96.88 274 VAL A C 1
ATOM 2143 O O . VAL A 1 274 ? -1.062 -27.469 -2.926 1 96.88 274 VAL A O 1
ATOM 2146 N N . ASN A 1 275 ? -1.28 -25.25 -3.52 1 97.69 275 ASN A N 1
ATOM 2147 C CA . ASN A 1 275 ? -1.947 -25.562 -4.777 1 97.69 275 ASN A CA 1
ATOM 2148 C C . ASN A 1 275 ? -1.553 -24.594 -5.883 1 97.69 275 ASN A C 1
ATOM 2150 O O . ASN A 1 275 ? -2.166 -24.578 -6.949 1 97.69 275 ASN A O 1
ATOM 2154 N N . HIS A 1 276 ? -0.579 -23.797 -5.688 1 98.5 276 HIS A N 1
ATOM 2155 C CA . HIS A 1 276 ? -0.169 -22.781 -6.645 1 98.5 276 HIS A CA 1
ATOM 2156 C C . HIS A 1 276 ? 1.339 -22.547 -6.594 1 98.5 276 HIS A C 1
ATOM 2158 O O . HIS A 1 276 ? 1.915 -22.406 -5.512 1 98.5 276 HIS A O 1
ATOM 2164 N N . ALA A 1 277 ? 1.962 -22.609 -7.746 1 98.69 277 ALA A N 1
ATOM 2165 C CA . ALA A 1 277 ? 3.402 -22.375 -7.828 1 98.69 277 ALA A CA 1
ATOM 2166 C C . ALA A 1 277 ? 3.701 -20.922 -8.164 1 98.69 277 ALA A C 1
ATOM 2168 O O . ALA A 1 277 ? 3.076 -20.344 -9.055 1 98.69 277 ALA A O 1
ATOM 2169 N N . VAL A 1 278 ? 4.562 -20.375 -7.422 1 98.88 278 VAL A N 1
ATOM 2170 C CA . VAL A 1 278 ? 4.984 -18.984 -7.59 1 98.88 278 VAL A CA 1
ATOM 2171 C C . VAL A 1 278 ? 6.5 -18.875 -7.426 1 98.88 278 VAL A C 1
ATOM 2173 O O . VAL A 1 278 ? 7.211 -19.875 -7.539 1 98.88 278 VAL A O 1
ATOM 2176 N N . LEU A 1 279 ? 6.969 -17.609 -7.359 1 98.94 279 LEU A N 1
ATOM 2177 C CA . LEU A 1 279 ? 8.414 -17.391 -7.34 1 98.94 279 LEU A CA 1
ATOM 2178 C C . LEU A 1 279 ? 8.805 -16.484 -6.176 1 98.94 279 LEU A C 1
ATOM 2180 O O . LEU A 1 279 ? 8.391 -15.32 -6.121 1 98.94 279 LEU A O 1
ATOM 2184 N N . ALA A 1 280 ? 9.586 -17.047 -5.23 1 98.94 280 ALA A N 1
ATOM 2185 C CA . ALA A 1 280 ? 10.172 -16.188 -4.191 1 98.94 280 ALA A CA 1
ATOM 2186 C C . ALA A 1 280 ? 11.367 -15.406 -4.734 1 98.94 280 ALA A C 1
ATOM 2188 O O . ALA A 1 280 ? 12.336 -16 -5.203 1 98.94 280 ALA A O 1
ATOM 2189 N N . VAL A 1 281 ? 11.32 -14.062 -4.621 1 98.94 281 VAL A N 1
ATOM 2190 C CA . VAL A 1 281 ? 12.352 -13.258 -5.273 1 98.94 281 VAL A CA 1
ATOM 2191 C C . VAL A 1 281 ? 13.047 -12.383 -4.238 1 98.94 281 VAL A C 1
ATOM 2193 O O . VAL A 1 281 ? 13.898 -11.555 -4.586 1 98.94 281 VAL A O 1
ATOM 2196 N N . GLY A 1 282 ? 12.703 -12.531 -2.992 1 98.88 282 GLY A N 1
ATOM 2197 C CA . GLY A 1 282 ? 13.344 -11.75 -1.946 1 98.88 282 GLY A CA 1
ATOM 2198 C C . GLY A 1 282 ? 12.656 -11.883 -0.6 1 98.88 282 GLY A C 1
ATOM 2199 O O . GLY A 1 282 ? 11.773 -12.711 -0.429 1 98.88 282 GLY A O 1
ATOM 2200 N N . TYR A 1 283 ? 13.164 -11.141 0.312 1 98.75 283 TYR A N 1
ATOM 2201 C CA . TYR A 1 283 ? 12.602 -11.016 1.654 1 98.75 283 TYR A CA 1
ATOM 2202 C C . TYR A 1 283 ? 13.031 -9.703 2.299 1 98.75 283 TYR A C 1
ATOM 2204 O O . TYR A 1 283 ? 13.961 -9.039 1.822 1 98.75 283 TYR A O 1
ATOM 2212 N N . GLY A 1 284 ? 12.328 -9.352 3.307 1 98.06 284 GLY A N 1
ATOM 2213 C CA . GLY A 1 284 ? 12.656 -8.141 4.039 1 98.06 284 GLY A CA 1
ATOM 2214 C C . GLY A 1 284 ? 11.828 -7.961 5.301 1 98.06 284 GLY A C 1
ATOM 2215 O O . GLY A 1 284 ? 11.273 -8.93 5.828 1 98.06 284 GLY A O 1
ATOM 2216 N N . THR A 1 285 ? 11.938 -6.785 5.84 1 96.56 285 THR A N 1
ATOM 2217 C CA . THR A 1 285 ? 11.164 -6.363 7.004 1 96.56 285 THR A CA 1
ATOM 2218 C C . THR A 1 285 ? 10.508 -5.012 6.75 1 96.56 285 THR A C 1
ATOM 2220 O O . THR A 1 285 ? 11.125 -4.109 6.191 1 96.56 285 THR A O 1
ATOM 2223 N N . ASP A 1 286 ? 9.258 -4.938 7.016 1 92.75 286 ASP A N 1
ATOM 2224 C CA . ASP A 1 286 ? 8.5 -3.693 6.918 1 92.75 286 ASP A CA 1
ATOM 2225 C C . ASP A 1 286 ? 7.66 -3.461 8.172 1 92.75 286 ASP A C 1
ATOM 2227 O O . ASP A 1 286 ? 6.84 -4.305 8.539 1 92.75 286 ASP A O 1
ATOM 2231 N N . GLY A 1 287 ? 7.879 -2.289 8.82 1 85.94 287 GLY A N 1
ATOM 2232 C CA . GLY A 1 287 ? 7.164 -2.004 10.055 1 85.94 287 GLY A CA 1
ATOM 2233 C C . GLY A 1 287 ? 7.352 -3.076 11.117 1 85.94 287 GLY A C 1
ATOM 2234 O O . GLY A 1 287 ? 6.395 -3.473 11.781 1 85.94 287 GLY A O 1
ATOM 2235 N N . GLY A 1 288 ? 8.492 -3.633 11.148 1 90.69 288 GLY A N 1
ATOM 2236 C CA . GLY A 1 288 ? 8.797 -4.648 12.141 1 90.69 288 GLY A CA 1
ATOM 2237 C C . GLY A 1 288 ? 8.305 -6.031 11.75 1 90.69 288 GLY A C 1
ATOM 2238 O O . GLY A 1 288 ? 8.531 -7 12.477 1 90.69 288 GLY A O 1
ATOM 2239 N N . GLN A 1 289 ? 7.711 -6.125 10.602 1 95.31 289 GLN A N 1
ATOM 2240 C CA . GLN A 1 289 ? 7.203 -7.418 10.148 1 95.31 289 GLN A CA 1
ATOM 2241 C C . GLN A 1 289 ? 8.062 -7.984 9.023 1 95.31 289 GLN A C 1
ATOM 2243 O O . GLN A 1 289 ? 8.297 -7.309 8.016 1 95.31 289 GLN A O 1
ATOM 2248 N N . ASP A 1 290 ? 8.469 -9.234 9.211 1 98.12 290 ASP A N 1
ATOM 2249 C CA . ASP A 1 290 ? 9.266 -9.914 8.188 1 98.12 290 ASP A CA 1
ATOM 2250 C C . ASP A 1 290 ? 8.375 -10.492 7.094 1 98.12 290 ASP A C 1
ATOM 2252 O O . ASP A 1 290 ? 7.273 -10.977 7.367 1 98.12 290 ASP A O 1
ATOM 2256 N N . TYR A 1 291 ? 8.859 -10.445 5.855 1 98.81 291 TYR A N 1
ATOM 2257 C CA . TYR A 1 291 ? 8.031 -10.961 4.773 1 98.81 291 TYR A CA 1
ATOM 2258 C C . TYR A 1 291 ? 8.883 -11.625 3.699 1 98.81 291 TYR A C 1
ATOM 2260 O O . TYR A 1 291 ? 10.086 -11.359 3.607 1 98.81 291 TYR A O 1
ATOM 2268 N N . TRP A 1 292 ? 8.289 -12.562 2.961 1 98.88 292 TRP A N 1
ATOM 2269 C CA . TRP A 1 292 ? 8.773 -13.023 1.662 1 98.88 292 TRP A CA 1
ATOM 2270 C C . TRP A 1 292 ? 8.234 -12.148 0.538 1 98.88 292 TRP A C 1
ATOM 2272 O O . TRP A 1 292 ? 7.062 -11.766 0.543 1 98.88 292 TRP A O 1
ATOM 2282 N N . LEU A 1 293 ? 9.086 -11.797 -0.363 1 98.88 293 LEU A N 1
ATOM 2283 C CA . LEU A 1 293 ? 8.648 -11.164 -1.603 1 98.88 293 LEU A CA 1
ATOM 2284 C C . LEU A 1 293 ? 8.438 -12.203 -2.699 1 98.88 293 LEU A C 1
ATOM 2286 O O . LEU A 1 293 ? 9.383 -12.898 -3.086 1 98.88 293 LEU A O 1
ATOM 2290 N N . VAL A 1 294 ? 7.176 -12.234 -3.225 1 98.94 294 VAL A N 1
ATOM 2291 C CA . VAL A 1 294 ? 6.812 -13.336 -4.105 1 98.94 294 VAL A CA 1
ATOM 2292 C C . VAL A 1 294 ? 6.223 -12.789 -5.402 1 98.94 294 VAL A C 1
ATOM 2294 O O . VAL A 1 294 ? 5.34 -11.93 -5.379 1 98.94 294 VAL A O 1
ATOM 2297 N N . LYS A 1 295 ? 6.75 -13.258 -6.512 1 98.94 295 LYS A N 1
ATOM 2298 C CA . LYS A 1 295 ? 6.234 -12.914 -7.836 1 98.94 295 LYS A CA 1
ATOM 2299 C C . LYS A 1 295 ? 5.176 -13.914 -8.289 1 98.94 295 LYS A C 1
ATOM 2301 O O . LYS A 1 295 ? 5.43 -15.117 -8.328 1 98.94 295 LYS A O 1
ATOM 2306 N N . ASN A 1 296 ? 4.016 -13.383 -8.555 1 98.69 296 ASN A N 1
ATOM 2307 C CA . ASN A 1 296 ? 2.92 -14.188 -9.078 1 98.69 296 ASN A CA 1
ATOM 2308 C C . ASN A 1 296 ? 2.875 -14.148 -10.609 1 98.69 296 ASN A C 1
ATOM 2310 O O . ASN A 1 296 ? 3.721 -13.516 -11.242 1 98.69 296 ASN A O 1
ATOM 2314 N N . SER A 1 297 ? 1.941 -14.938 -11.188 1 98.62 297 SER A N 1
ATOM 2315 C CA . SER A 1 297 ? 1.819 -14.992 -12.641 1 98.62 297 SER A CA 1
ATOM 2316 C C . SER A 1 297 ? 0.388 -14.711 -13.086 1 98.62 297 SER A C 1
ATOM 2318 O O . SER A 1 297 ? -0.093 -15.297 -14.055 1 98.62 297 SER A O 1
ATOM 2320 N N . TRP A 1 298 ? -0.308 -13.891 -12.305 1 98.25 298 TRP A N 1
ATOM 2321 C CA . TRP A 1 298 ? -1.688 -13.547 -12.625 1 98.25 298 TRP A CA 1
ATOM 2322 C C . TRP A 1 298 ? -1.779 -12.133 -13.188 1 98.25 298 TRP A C 1
ATOM 2324 O O . TRP A 1 298 ? -2.822 -11.477 -13.086 1 98.25 298 TRP A O 1
ATOM 2334 N N . GLY A 1 299 ? -0.652 -11.586 -13.711 1 97.19 299 GLY A N 1
ATOM 2335 C CA . GLY A 1 299 ? -0.633 -10.25 -14.281 1 97.19 299 GLY A CA 1
ATOM 2336 C C . GLY A 1 299 ? -0.367 -9.172 -13.25 1 97.19 299 GLY A C 1
ATOM 2337 O O . GLY A 1 299 ? -0.397 -9.43 -12.047 1 97.19 299 GLY A O 1
ATOM 2338 N N . THR A 1 300 ? -0.145 -7.93 -13.719 1 96.5 300 THR A N 1
ATOM 2339 C CA . THR A 1 300 ? 0.211 -6.812 -12.859 1 96.5 300 THR A CA 1
ATOM 2340 C C . THR A 1 300 ? -1.033 -6.219 -12.203 1 96.5 300 THR A C 1
ATOM 2342 O O . THR A 1 300 ? -0.929 -5.426 -11.266 1 96.5 300 THR A O 1
ATOM 2345 N N . GLY A 1 301 ? -2.186 -6.668 -12.68 1 94.94 301 GLY A N 1
ATOM 2346 C CA . GLY A 1 301 ? -3.426 -6.16 -12.109 1 94.94 301 GLY A CA 1
ATOM 2347 C C . GLY A 1 301 ? -3.795 -6.82 -10.797 1 94.94 301 GLY A C 1
ATOM 2348 O O . GLY A 1 301 ? -4.742 -6.398 -10.125 1 94.94 301 GLY A O 1
ATOM 2349 N N . TRP A 1 302 ? -3.078 -7.824 -10.406 1 97.44 302 TRP A N 1
ATOM 2350 C CA . TRP A 1 302 ? -3.287 -8.531 -9.148 1 97.44 302 TRP A CA 1
ATOM 2351 C C . TRP A 1 302 ? -2.207 -8.172 -8.133 1 97.44 302 TRP A C 1
ATOM 2353 O O . TRP A 1 302 ? -1.032 -8.039 -8.492 1 97.44 302 TRP A O 1
ATOM 2363 N N . GLY A 1 303 ? -2.576 -8.039 -6.863 1 97.81 303 GLY A N 1
ATOM 2364 C CA . GLY A 1 303 ? -1.619 -7.805 -5.793 1 97.81 303 GLY A CA 1
ATOM 2365 C C . GLY A 1 303 ? -0.871 -6.492 -5.934 1 97.81 303 GLY A C 1
ATOM 2366 O O . GLY A 1 303 ? -1.446 -5.484 -6.355 1 97.81 303 GLY A O 1
ATOM 2367 N N . GLU A 1 304 ? 0.317 -6.492 -5.457 1 96.94 304 GLU A N 1
ATOM 2368 C CA . GLU A 1 304 ? 1.197 -5.34 -5.609 1 96.94 304 GLU A CA 1
ATOM 2369 C C . GLU A 1 304 ? 1.947 -5.387 -6.938 1 96.94 304 GLU A C 1
ATOM 2371 O O . GLU A 1 304 ? 3.092 -5.84 -6.996 1 96.94 304 GLU A O 1
ATOM 2376 N N . ASP A 1 305 ? 1.226 -4.973 -8.008 1 95.75 305 ASP A N 1
ATOM 2377 C CA . ASP A 1 305 ? 1.778 -5.023 -9.359 1 95.75 305 ASP A CA 1
ATOM 2378 C C . ASP A 1 305 ? 2.248 -6.434 -9.703 1 95.75 305 ASP A C 1
ATOM 2380 O O . ASP A 1 305 ? 3.346 -6.613 -10.234 1 95.75 305 ASP A O 1
ATOM 2384 N N . GLY A 1 306 ? 1.541 -7.422 -9.227 1 98.19 306 GLY A N 1
ATOM 2385 C CA . GLY A 1 306 ? 1.825 -8.812 -9.562 1 98.19 306 GLY A CA 1
ATOM 2386 C C . GLY A 1 306 ? 2.586 -9.547 -8.469 1 98.19 306 GLY A C 1
ATOM 2387 O O . GLY A 1 306 ? 2.893 -10.727 -8.617 1 98.19 306 GLY A O 1
ATOM 2388 N N . TYR A 1 307 ? 2.859 -8.836 -7.363 1 98.69 307 TYR A N 1
ATOM 2389 C CA . TYR A 1 307 ? 3.621 -9.43 -6.27 1 98.69 307 TYR A CA 1
ATOM 2390 C C . TYR A 1 307 ? 2.775 -9.516 -5.004 1 98.69 307 TYR A C 1
ATOM 2392 O O . TYR A 1 307 ? 1.742 -8.852 -4.891 1 98.69 307 TYR A O 1
ATOM 2400 N N . ILE A 1 308 ? 3.191 -10.344 -4.117 1 98.81 308 ILE A N 1
ATOM 2401 C CA . ILE A 1 308 ? 2.615 -10.453 -2.781 1 98.81 308 ILE A CA 1
ATOM 2402 C C . ILE A 1 308 ? 3.732 -10.539 -1.743 1 98.81 308 ILE A C 1
ATOM 2404 O O . ILE A 1 308 ? 4.785 -11.133 -2.006 1 98.81 308 ILE A O 1
ATOM 2408 N N . ARG A 1 309 ? 3.553 -9.938 -0.618 1 98.75 309 ARG A N 1
ATOM 2409 C CA . ARG A 1 309 ? 4.41 -10.102 0.553 1 98.75 309 ARG A CA 1
ATOM 2410 C C . ARG A 1 309 ? 3.773 -11.047 1.567 1 98.75 309 ARG A C 1
ATOM 2412 O O . ARG A 1 309 ? 2.705 -10.758 2.111 1 98.75 309 ARG A O 1
ATOM 2419 N N . ILE A 1 310 ? 4.398 -12.156 1.771 1 98.81 310 ILE A N 1
ATOM 2420 C CA . ILE A 1 310 ? 3.885 -13.164 2.693 1 98.81 310 ILE A CA 1
ATOM 2421 C C . ILE A 1 310 ? 4.688 -13.133 3.99 1 98.81 310 ILE A C 1
ATOM 2423 O O . ILE A 1 310 ? 5.922 -13.07 3.965 1 98.81 310 ILE A O 1
ATOM 2427 N N . ALA A 1 311 ? 4.004 -13.18 5.09 1 98.56 311 ALA A N 1
ATOM 2428 C CA . ALA A 1 311 ? 4.672 -13.109 6.391 1 98.56 311 ALA A CA 1
ATOM 2429 C C . ALA A 1 311 ? 5.707 -14.219 6.535 1 98.56 311 ALA A C 1
ATOM 2431 O O . ALA A 1 311 ? 5.445 -15.367 6.184 1 98.56 311 ALA A O 1
ATOM 2432 N N . ARG A 1 312 ? 6.824 -13.844 6.969 1 97.94 312 ARG A N 1
ATOM 2433 C CA . ARG A 1 312 ? 7.926 -14.758 7.266 1 97.94 312 ARG A CA 1
ATOM 2434 C C . ARG A 1 312 ? 8.062 -14.977 8.766 1 97.94 312 ARG A C 1
ATOM 2436 O O . ARG A 1 312 ? 7.695 -14.109 9.562 1 97.94 312 ARG A O 1
ATOM 2443 N N . ASN A 1 313 ? 8.602 -16.156 9.109 1 96.44 313 ASN A N 1
ATOM 2444 C CA . ASN A 1 313 ? 8.789 -16.531 10.508 1 96.44 313 ASN A CA 1
ATOM 2445 C C . ASN A 1 313 ? 7.457 -16.703 11.234 1 96.44 313 ASN A C 1
ATOM 2447 O O . ASN A 1 313 ? 7.312 -16.281 12.383 1 96.44 313 ASN A O 1
ATOM 2451 N N . LYS A 1 314 ? 6.5 -17.172 10.469 1 96.12 314 LYS A N 1
ATOM 2452 C CA . LYS A 1 314 ? 5.168 -17.422 11.016 1 96.12 314 LYS A CA 1
ATOM 2453 C C . LYS A 1 314 ? 4.73 -18.859 10.75 1 96.12 314 LYS A C 1
ATOM 2455 O O . LYS A 1 314 ? 3.588 -19.109 10.359 1 96.12 314 LYS A O 1
ATOM 2460 N N . GLY A 1 315 ? 5.668 -19.781 10.844 1 95 315 GLY A N 1
ATOM 2461 C CA . GLY A 1 315 ? 5.352 -21.203 10.727 1 95 315 GLY A CA 1
ATOM 2462 C C . GLY A 1 315 ? 5.062 -21.625 9.305 1 95 315 GLY A C 1
ATOM 2463 O O . GLY A 1 315 ? 4.039 -22.266 9.039 1 95 315 GLY A O 1
ATOM 2464 N N . ASP A 1 316 ? 5.922 -21.266 8.336 1 96.81 316 ASP A N 1
ATOM 2465 C CA . ASP A 1 316 ? 5.797 -21.656 6.934 1 96.81 316 ASP A CA 1
ATOM 2466 C C . ASP A 1 316 ? 4.43 -21.266 6.375 1 96.81 316 ASP A C 1
ATOM 2468 O O . ASP A 1 316 ? 3.717 -22.094 5.816 1 96.81 316 ASP A O 1
ATOM 2472 N N . MET A 1 317 ? 4.047 -19.953 6.578 1 97.19 317 MET A N 1
ATOM 2473 C CA . MET A 1 317 ? 2.777 -19.406 6.113 1 97.19 317 MET A CA 1
ATOM 2474 C C . MET A 1 317 ? 2.508 -19.812 4.668 1 97.19 317 MET A C 1
ATOM 2476 O O . MET A 1 317 ? 3.383 -19.688 3.809 1 97.19 317 MET A O 1
ATOM 2480 N N . CYS A 1 318 ? 1.321 -20.359 4.41 1 97.5 318 CYS A N 1
ATOM 2481 C CA . CYS A 1 318 ? 0.82 -20.781 3.105 1 97.5 318 CYS A CA 1
ATOM 2482 C C . CYS A 1 318 ? 1.627 -21.953 2.562 1 97.5 318 CYS A C 1
ATOM 2484 O O . CYS A 1 318 ? 1.483 -22.328 1.397 1 97.5 318 CYS A O 1
ATOM 2486 N N . GLY A 1 319 ? 2.621 -22.547 3.334 1 97.62 319 GLY A N 1
ATOM 2487 C CA . GLY A 1 319 ? 3.432 -23.672 2.893 1 97.62 319 GLY A CA 1
ATOM 2488 C C . GLY A 1 319 ? 4.562 -23.266 1.969 1 97.62 319 GLY A C 1
ATOM 2489 O O . GLY A 1 319 ? 5.066 -24.078 1.194 1 97.62 319 GLY A O 1
ATOM 2490 N N . ILE A 1 320 ? 4.98 -22.016 2.053 1 98.31 320 ILE A N 1
ATOM 2491 C CA . ILE A 1 320 ? 5.855 -21.438 1.042 1 98.31 320 ILE A CA 1
ATOM 2492 C C . ILE A 1 320 ? 7.211 -22.141 1.069 1 98.31 320 ILE A C 1
ATOM 2494 O O . ILE A 1 320 ? 7.895 -22.219 0.046 1 98.31 320 ILE A O 1
ATOM 2498 N N . ALA A 1 321 ? 7.613 -22.688 2.168 1 97 321 ALA A N 1
ATOM 2499 C CA . ALA A 1 321 ? 8.93 -23.312 2.273 1 97 321 ALA A CA 1
ATOM 2500 C C . ALA A 1 321 ? 8.844 -24.812 2.049 1 97 321 ALA A C 1
ATOM 2502 O O . ALA A 1 321 ? 9.859 -25.516 2.053 1 97 321 ALA A O 1
ATOM 2503 N N . THR A 1 322 ? 7.719 -25.328 1.802 1 96.19 322 THR A N 1
ATOM 2504 C CA . THR A 1 322 ? 7.48 -26.766 1.839 1 96.19 322 THR A CA 1
ATOM 2505 C C . THR A 1 322 ? 7.957 -27.422 0.549 1 96.19 322 THR A C 1
ATOM 2507 O O . THR A 1 322 ? 8.477 -28.531 0.572 1 96.19 322 THR A O 1
ATOM 2510 N N . TYR A 1 323 ? 7.785 -26.734 -0.548 1 95.56 323 TYR A N 1
ATOM 2511 C CA . TYR A 1 323 ? 8.094 -27.375 -1.823 1 95.56 323 TYR A CA 1
ATOM 2512 C C . TYR A 1 323 ? 9.07 -26.531 -2.635 1 95.56 323 TYR A C 1
ATOM 2514 O O . TYR A 1 323 ? 9.055 -26.578 -3.867 1 95.56 323 TYR A O 1
ATOM 2522 N N . ALA A 1 324 ? 9.906 -25.812 -1.97 1 96.81 324 ALA A N 1
ATOM 2523 C CA . ALA A 1 324 ? 10.852 -24.922 -2.629 1 96.81 324 ALA A CA 1
ATOM 2524 C C . ALA A 1 324 ? 11.922 -25.703 -3.385 1 96.81 324 ALA A C 1
ATOM 2526 O O . ALA A 1 324 ? 12.508 -26.641 -2.844 1 96.81 324 ALA A O 1
ATOM 2527 N N . THR A 1 325 ? 12.164 -25.359 -4.676 1 96.56 325 THR A N 1
ATOM 2528 C CA . THR A 1 325 ? 13.125 -26.031 -5.551 1 96.56 325 THR A CA 1
ATOM 2529 C C . THR A 1 325 ? 13.891 -25 -6.387 1 96.56 325 THR A C 1
ATOM 2531 O O . THR A 1 325 ? 13.391 -23.906 -6.648 1 96.56 325 THR A O 1
ATOM 2534 N N . TYR A 1 326 ? 15.102 -25.328 -6.691 1 96.19 326 TYR A N 1
ATOM 2535 C CA . TYR A 1 326 ? 15.93 -24.406 -7.465 1 96.19 326 TYR A CA 1
ATOM 2536 C C . TYR A 1 326 ? 17 -25.172 -8.25 1 96.19 326 TYR A C 1
ATOM 2538 O O . TYR A 1 326 ? 17.359 -26.297 -7.879 1 96.19 326 TYR A O 1
ATOM 2546 N N . CYS A 1 327 ? 17.422 -24.516 -9.367 1 95.56 327 CYS A N 1
ATOM 2547 C CA . CYS A 1 327 ? 18.547 -25.047 -10.133 1 95.56 327 CYS A CA 1
ATOM 2548 C C . CYS A 1 327 ? 19.875 -24.719 -9.445 1 95.56 327 CYS A C 1
ATOM 2550 O O . CYS A 1 327 ? 20.094 -23.594 -9.016 1 95.56 327 CYS A O 1
ATOM 2552 N N . MET A 1 328 ? 20.812 -25.625 -9.266 1 86.25 328 MET A N 1
ATOM 2553 C CA . MET A 1 328 ? 22.094 -25.422 -8.602 1 86.25 328 MET A CA 1
ATOM 2554 C C . MET A 1 328 ? 23.219 -25.25 -9.625 1 86.25 328 MET A C 1
ATOM 2556 O O . MET A 1 328 ? 24.203 -24.578 -9.352 1 86.25 328 MET A O 1
ATOM 2560 N N . GLU A 1 329 ? 23.219 -26.047 -10.68 1 80.12 329 GLU A N 1
ATOM 2561 C CA . GLU A 1 329 ? 24.281 -25.969 -11.672 1 80.12 329 GLU A CA 1
ATOM 2562 C C . GLU A 1 329 ? 23.719 -26 -13.094 1 80.12 329 GLU A C 1
ATOM 2564 O O . GLU A 1 329 ? 22.656 -26.594 -13.328 1 80.12 329 GLU A O 1
ATOM 2569 N N . MET B 1 1 ? -70.25 41.844 12.883 1 30.59 1 MET B N 1
ATOM 2570 C CA . MET B 1 1 ? -68.875 41.656 13.281 1 30.59 1 MET B CA 1
ATOM 2571 C C . MET B 1 1 ? -68.438 40.219 13.156 1 30.59 1 MET B C 1
ATOM 2573 O O . MET B 1 1 ? -68.5 39.469 14.133 1 30.59 1 MET B O 1
ATOM 2577 N N . ASN B 1 2 ? -68.938 39.5 12.086 1 34.66 2 ASN B N 1
ATOM 2578 C CA . ASN B 1 2 ? -68.688 38.094 11.766 1 34.66 2 ASN B CA 1
ATOM 2579 C C . ASN B 1 2 ? -67.25 37.844 11.492 1 34.66 2 ASN B C 1
ATOM 2581 O O . ASN B 1 2 ? -66.688 38.312 10.5 1 34.66 2 ASN B O 1
ATOM 2585 N N . SER B 1 3 ? -66.375 37.781 12.539 1 34.56 3 SER B N 1
ATOM 2586 C CA . SER B 1 3 ? -64.938 37.438 12.523 1 34.56 3 SER B CA 1
ATOM 2587 C C . SER B 1 3 ? -64.75 36.031 11.992 1 34.56 3 SER B C 1
ATOM 2589 O O . SER B 1 3 ? -65.188 35.062 12.578 1 34.56 3 SER B O 1
ATOM 2591 N N . THR B 1 4 ? -64.812 35.812 10.688 1 41.59 4 THR B N 1
ATOM 2592 C CA . THR B 1 4 ? -64.438 34.562 10.047 1 41.59 4 THR B CA 1
ATOM 2593 C C . THR B 1 4 ? -63 34.219 10.422 1 41.59 4 THR B C 1
ATOM 2595 O O . THR B 1 4 ? -62.062 35 10.164 1 41.59 4 THR B O 1
ATOM 2598 N N . TRP B 1 5 ? -62.781 33.438 11.516 1 40.66 5 TRP B N 1
ATOM 2599 C CA . TRP B 1 5 ? -61.531 32.844 11.953 1 40.66 5 TRP B CA 1
ATOM 2600 C C . TRP B 1 5 ? -60.906 32.031 10.836 1 40.66 5 TRP B C 1
ATOM 2602 O O . TRP B 1 5 ? -61.5 31.047 10.367 1 40.66 5 TRP B O 1
ATOM 2612 N N . LYS B 1 6 ? -60.188 32.594 9.828 1 39.84 6 LYS B N 1
ATOM 2613 C CA . LYS B 1 6 ? -59.312 31.875 8.898 1 39.84 6 LYS B CA 1
ATOM 2614 C C . LYS B 1 6 ? -58.375 30.938 9.641 1 39.84 6 LYS B C 1
ATOM 2616 O O . LYS B 1 6 ? -57.531 31.375 10.453 1 39.84 6 LYS B O 1
ATOM 2621 N N . GLY B 1 7 ? -58.812 29.75 10.008 1 36.81 7 GLY B N 1
ATOM 2622 C CA . GLY B 1 7 ? -57.969 28.703 10.539 1 36.81 7 GLY B CA 1
ATOM 2623 C C . GLY B 1 7 ? -56.75 28.406 9.656 1 36.81 7 GLY B C 1
ATOM 2624 O O . GLY B 1 7 ? -56.906 28.141 8.461 1 36.81 7 GLY B O 1
ATOM 2625 N N . LEU B 1 8 ? -55.656 29.031 9.883 1 36.5 8 LEU B N 1
ATOM 2626 C CA . LEU B 1 8 ? -54.375 28.672 9.289 1 36.5 8 LEU B CA 1
ATOM 2627 C C . LEU B 1 8 ? -54.062 27.203 9.539 1 36.5 8 LEU B C 1
ATOM 2629 O O . LEU B 1 8 ? -53.906 26.781 10.688 1 36.5 8 LEU B O 1
ATOM 2633 N N . VAL B 1 9 ? -54.469 26.312 8.648 1 37.69 9 VAL B N 1
ATOM 2634 C CA . VAL B 1 9 ? -53.969 24.938 8.648 1 37.69 9 VAL B CA 1
ATOM 2635 C C . VAL B 1 9 ? -52.438 24.953 8.5 1 37.69 9 VAL B C 1
ATOM 2637 O O . VAL B 1 9 ? -51.906 25.422 7.488 1 37.69 9 VAL B O 1
ATOM 2640 N N . VAL B 1 10 ? -51.75 25.125 9.625 1 36.28 10 VAL B N 1
ATOM 2641 C CA . VAL B 1 10 ? -50.312 24.828 9.602 1 36.28 10 VAL B CA 1
ATOM 2642 C C . VAL B 1 10 ? -50.094 23.406 9.094 1 36.28 10 VAL B C 1
ATOM 2644 O O . VAL B 1 10 ? -50.531 22.438 9.719 1 36.28 10 VAL B O 1
ATOM 2647 N N . LEU B 1 11 ? -50.062 23.234 7.855 1 37.66 11 LEU B N 1
ATOM 2648 C CA . LEU B 1 11 ? -49.531 21.984 7.332 1 37.66 11 LEU B CA 1
ATOM 2649 C C . LEU B 1 11 ? -48.156 21.703 7.91 1 37.66 11 LEU B C 1
ATOM 2651 O O . LEU B 1 11 ? -47.188 22.453 7.656 1 37.66 11 LEU B O 1
ATOM 2655 N N . ALA B 1 12 ? -48.125 21.078 9.078 1 35.53 12 ALA B N 1
ATOM 2656 C CA . ALA B 1 12 ? -46.875 20.469 9.539 1 35.53 12 ALA B CA 1
ATOM 2657 C C . ALA B 1 12 ? -46.281 19.594 8.453 1 35.53 12 ALA B C 1
ATOM 2659 O O . ALA B 1 12 ? -46.844 18.578 8.07 1 35.53 12 ALA B O 1
ATOM 2660 N N . VAL B 1 13 ? -45.594 20.203 7.559 1 38.19 13 VAL B N 1
ATOM 2661 C CA . VAL B 1 13 ? -44.719 19.391 6.715 1 38.19 13 VAL B CA 1
ATOM 2662 C C . VAL B 1 13 ? -43.875 18.453 7.582 1 38.19 13 VAL B C 1
ATOM 2664 O O . VAL B 1 13 ? -43.031 18.906 8.344 1 38.19 13 VAL B O 1
ATOM 2667 N N . LEU B 1 14 ? -44.469 17.406 8.047 1 37.59 14 LEU B N 1
ATOM 2668 C CA . LEU B 1 14 ? -43.625 16.344 8.555 1 37.59 14 LEU B CA 1
ATOM 2669 C C . LEU B 1 14 ? -42.438 16.109 7.609 1 37.59 14 LEU B C 1
ATOM 2671 O O . LEU B 1 14 ? -42.625 15.633 6.484 1 37.59 14 LEU B O 1
ATOM 2675 N N . CYS B 1 15 ? -41.469 16.906 7.672 1 35.38 15 CYS B N 1
ATOM 2676 C CA . CYS B 1 15 ? -40.188 16.516 7.055 1 35.38 15 CYS B CA 1
ATOM 2677 C C . CYS B 1 15 ? -39.844 15.07 7.383 1 35.38 15 CYS B C 1
ATOM 2679 O O . CYS B 1 15 ? -39.406 14.766 8.492 1 35.38 15 CYS B O 1
ATOM 2681 N N . THR B 1 16 ? -40.625 14.164 6.914 1 40.06 16 THR B N 1
ATOM 2682 C CA . THR B 1 16 ? -40.094 12.805 6.977 1 40.06 16 THR B CA 1
ATOM 2683 C C . THR B 1 16 ? -38.656 12.766 6.523 1 40.06 16 THR B C 1
ATOM 2685 O O . THR B 1 16 ? -38.375 12.93 5.336 1 40.06 16 THR B O 1
ATOM 2688 N N . VAL B 1 17 ? -37.781 13.344 7.234 1 41.94 17 VAL B N 1
ATOM 2689 C CA . VAL B 1 17 ? -36.406 12.93 6.977 1 41.94 17 VAL B CA 1
ATOM 2690 C C . VAL B 1 17 ? -36.375 11.43 6.676 1 41.94 17 VAL B C 1
ATOM 2692 O O . VAL B 1 17 ? -36.812 10.617 7.477 1 41.94 17 VAL B O 1
ATOM 2695 N N . ALA B 1 18 ? -36.656 11.07 5.527 1 42.25 18 ALA B N 1
ATOM 2696 C CA . ALA B 1 18 ? -36.375 9.688 5.18 1 42.25 18 ALA B CA 1
ATOM 2697 C C . ALA B 1 18 ? -35.156 9.172 5.965 1 42.25 18 ALA B C 1
ATOM 2699 O O . ALA B 1 18 ? -34.031 9.602 5.73 1 42.25 18 ALA B O 1
ATOM 2700 N N . LEU B 1 19 ? -35.25 8.992 7.219 1 50.22 19 LEU B N 1
ATOM 2701 C CA . LEU B 1 19 ? -34.188 8.328 7.953 1 50.22 19 LEU B CA 1
ATOM 2702 C C . LEU B 1 19 ? -33.625 7.137 7.168 1 50.22 19 LEU B C 1
ATOM 2704 O O . LEU B 1 19 ? -34.375 6.195 6.871 1 50.22 19 LEU B O 1
ATOM 2708 N N . ALA B 1 20 ? -32.75 7.312 6.227 1 59.53 20 ALA B N 1
ATOM 2709 C CA . ALA B 1 20 ? -32.062 6.207 5.578 1 59.53 20 ALA B CA 1
ATOM 2710 C C . ALA B 1 20 ? -31.859 5.035 6.539 1 59.53 20 ALA B C 1
ATOM 2712 O O . ALA B 1 20 ? -31.453 5.227 7.688 1 59.53 20 ALA B O 1
ATOM 2713 N N . GLU B 1 21 ? -32.562 3.982 6.344 1 83.5 21 GLU B N 1
ATOM 2714 C CA . GLU B 1 21 ? -32.469 2.785 7.172 1 83.5 21 GLU B CA 1
ATOM 2715 C C . GLU B 1 21 ? -31.016 2.32 7.297 1 83.5 21 GLU B C 1
ATOM 2717 O O . GLU B 1 21 ? -30.328 2.145 6.293 1 83.5 21 GLU B O 1
ATOM 2722 N N . LEU B 1 22 ? -30.422 2.441 8.5 1 92 22 LEU B N 1
ATOM 2723 C CA . LEU B 1 22 ? -29.094 1.957 8.836 1 92 22 LEU B CA 1
ATOM 2724 C C . LEU B 1 22 ? -28.938 0.484 8.477 1 92 22 LEU B C 1
ATOM 2726 O O . LEU B 1 22 ? -29.906 -0.284 8.562 1 92 22 LEU B O 1
ATOM 2730 N N . ASP B 1 23 ? -27.875 0.112 7.938 1 94.56 23 ASP B N 1
ATOM 2731 C CA . ASP B 1 23 ? -27.578 -1.26 7.539 1 94.56 23 ASP B CA 1
ATOM 2732 C C . ASP B 1 23 ? -27.188 -2.113 8.75 1 94.56 23 ASP B C 1
ATOM 2734 O O . ASP B 1 23 ? -26.078 -1.999 9.266 1 94.56 23 ASP B O 1
ATOM 2738 N N . SER B 1 24 ? -28 -3.057 9.133 1 95.25 24 SER B N 1
ATOM 2739 C CA . SER B 1 24 ? -27.797 -3.857 10.336 1 95.25 24 SER B CA 1
ATOM 2740 C C . SER B 1 24 ? -26.609 -4.793 10.18 1 95.25 24 SER B C 1
ATOM 2742 O O . SER B 1 24 ? -26.031 -5.246 11.172 1 95.25 24 SER B O 1
ATOM 2744 N N . ARG B 1 25 ? -26.219 -5.07 8.945 1 93.62 25 ARG B N 1
ATOM 2745 C CA . ARG B 1 25 ? -25.062 -5.922 8.703 1 93.62 25 ARG B CA 1
ATOM 2746 C C . ARG B 1 25 ? -23.781 -5.266 9.211 1 93.62 25 ARG B C 1
ATOM 2748 O O . ARG B 1 25 ? -22.766 -5.934 9.375 1 93.62 25 ARG B O 1
ATOM 2755 N N . LEU B 1 26 ? -23.797 -3.957 9.523 1 98 26 LEU B N 1
ATOM 2756 C CA . LEU B 1 26 ? -22.609 -3.213 9.914 1 98 26 LEU B CA 1
ATOM 2757 C C . LEU B 1 26 ? -22.609 -2.926 11.414 1 98 26 LEU B C 1
ATOM 2759 O O . LEU B 1 26 ? -21.734 -2.225 11.914 1 98 26 LEU B O 1
ATOM 2763 N N . ASP B 1 27 ? -23.594 -3.484 12.164 1 97.88 27 ASP B N 1
ATOM 2764 C CA . ASP B 1 27 ? -23.719 -3.199 13.586 1 97.88 27 ASP B CA 1
ATOM 2765 C C . ASP B 1 27 ? -22.438 -3.559 14.344 1 97.88 27 ASP B C 1
ATOM 2767 O O . ASP B 1 27 ? -21.938 -2.756 15.125 1 97.88 27 ASP B O 1
ATOM 2771 N N . ARG B 1 28 ? -22 -4.742 14.078 1 98 28 ARG B N 1
ATOM 2772 C CA . ARG B 1 28 ? -20.797 -5.191 14.766 1 98 28 ARG B CA 1
ATOM 2773 C C . ARG B 1 28 ? -19.609 -4.309 14.414 1 98 28 ARG B C 1
ATOM 2775 O O . ARG B 1 28 ? -18.828 -3.939 15.289 1 98 28 ARG B O 1
ATOM 2782 N N . HIS B 1 29 ? -19.484 -3.963 13.18 1 98.5 29 HIS B N 1
ATOM 2783 C CA . HIS B 1 29 ? -18.359 -3.145 12.727 1 98.5 29 HIS B CA 1
ATOM 2784 C C . HIS B 1 29 ? -18.453 -1.733 13.305 1 98.5 29 HIS B C 1
ATOM 2786 O O . HIS B 1 29 ? -17.422 -1.135 13.633 1 98.5 29 HIS B O 1
ATOM 2792 N N . TRP B 1 30 ? -19.641 -1.189 13.414 1 98.38 30 TRP B N 1
ATOM 2793 C CA . TRP B 1 30 ? -19.844 0.106 14.055 1 98.38 30 TRP B CA 1
ATOM 2794 C C . TRP B 1 30 ? -19.344 0.089 15.492 1 98.38 30 TRP B C 1
ATOM 2796 O O . TRP B 1 30 ? -18.609 0.987 15.906 1 98.38 30 TRP B O 1
ATOM 2806 N N . GLN B 1 31 ? -19.719 -0.966 16.203 1 98.19 31 GLN B N 1
ATOM 2807 C CA . GLN B 1 31 ? -19.297 -1.081 17.578 1 98.19 31 GLN B CA 1
ATOM 2808 C C . GLN B 1 31 ? -17.781 -1.245 17.672 1 98.19 31 GLN B C 1
ATOM 2810 O O . GLN B 1 31 ? -17.141 -0.663 18.562 1 98.19 31 GLN B O 1
ATOM 2815 N N . MET B 1 32 ? -17.234 -2.062 16.781 1 98.19 32 MET B N 1
ATOM 2816 C CA . MET B 1 32 ? -15.789 -2.248 16.734 1 98.19 32 MET B CA 1
ATOM 2817 C C . MET B 1 32 ? -15.078 -0.925 16.469 1 98.19 32 MET B C 1
ATOM 2819 O O . MET B 1 32 ? -14.062 -0.623 17.109 1 98.19 32 MET B O 1
ATOM 2823 N N . TRP B 1 33 ? -15.625 -0.196 15.57 1 98.5 33 TRP B N 1
ATOM 2824 C CA . TRP B 1 33 ? -15.031 1.09 15.211 1 98.5 33 TRP B CA 1
ATOM 2825 C C . TRP B 1 33 ? -15.117 2.07 16.375 1 98.5 33 TRP B C 1
ATOM 2827 O O . TRP B 1 33 ? -14.133 2.742 16.703 1 98.5 33 TRP B O 1
ATOM 2837 N N . LYS B 1 34 ? -16.266 2.227 17 1 98.38 34 LYS B N 1
ATOM 2838 C CA . LYS B 1 34 ? -16.422 3.094 18.172 1 98.38 34 LYS B CA 1
ATOM 2839 C C . LYS B 1 34 ? -15.422 2.729 19.266 1 98.38 34 LYS B C 1
ATOM 2841 O O . LYS B 1 34 ? -14.844 3.609 19.906 1 98.38 34 LYS B O 1
ATOM 2846 N N . ALA B 1 35 ? -15.305 1.414 19.453 1 97.94 35 ALA B N 1
ATOM 2847 C CA . ALA B 1 35 ? -14.391 0.949 20.484 1 97.94 35 ALA B CA 1
ATOM 2848 C C . ALA B 1 35 ? -12.945 1.312 20.141 1 97.94 35 ALA B C 1
ATOM 2850 O O . ALA B 1 35 ? -12.211 1.822 20.984 1 97.94 35 ALA B O 1
ATOM 2851 N N . LYS B 1 36 ? -12.57 1.081 18.922 1 97.25 36 LYS B N 1
ATOM 2852 C CA . LYS B 1 36 ? -11.203 1.359 18.484 1 97.25 36 LYS B CA 1
ATOM 2853 C C . LYS B 1 36 ? -10.852 2.828 18.703 1 97.25 36 LYS B C 1
ATOM 2855 O O . LYS B 1 36 ? -9.75 3.148 19.156 1 97.25 36 LYS B O 1
ATOM 2860 N N . TYR B 1 37 ? -11.781 3.658 18.344 1 96.44 37 TYR B N 1
ATOM 2861 C CA . TYR B 1 37 ? -11.469 5.082 18.359 1 96.44 37 TYR B CA 1
ATOM 2862 C C . TYR B 1 37 ? -12.102 5.773 19.562 1 96.44 37 TYR B C 1
ATOM 2864 O O . TYR B 1 37 ? -12.172 7.004 19.609 1 96.44 37 TYR B O 1
ATOM 2872 N N . GLN B 1 38 ? -12.695 4.977 20.516 1 96.25 38 GLN B N 1
ATOM 2873 C CA . GLN B 1 38 ? -13.234 5.457 21.781 1 96.25 38 GLN B CA 1
ATOM 2874 C C . GLN B 1 38 ? -14.266 6.559 21.562 1 96.25 38 GLN B C 1
ATOM 2876 O O . GLN B 1 38 ? -14.203 7.609 22.203 1 96.25 38 GLN B O 1
ATOM 2881 N N . LYS B 1 39 ? -15.141 6.273 20.672 1 97.75 39 LYS B N 1
ATOM 2882 C CA . LYS B 1 39 ? -16.188 7.242 20.328 1 97.75 39 LYS B CA 1
ATOM 2883 C C . LYS B 1 39 ? -17.328 7.184 21.328 1 97.75 39 LYS B C 1
ATOM 2885 O O . LYS B 1 39 ? -17.812 6.102 21.672 1 97.75 39 LYS B O 1
ATOM 2890 N N . LYS B 1 40 ? -17.703 8.312 21.844 1 96.75 40 LYS B N 1
ATOM 2891 C CA . LYS B 1 40 ? -18.844 8.484 22.719 1 96.75 40 LYS B CA 1
ATOM 2892 C C . LYS B 1 40 ? -19.75 9.617 22.234 1 96.75 40 LYS B C 1
ATOM 2894 O O . LYS B 1 40 ? -19.25 10.641 21.75 1 96.75 40 LYS B O 1
ATOM 2899 N N . TYR B 1 41 ? -20.984 9.375 22.406 1 97.31 41 TYR B N 1
ATOM 2900 C CA . TYR B 1 41 ? -21.969 10.359 21.953 1 97.31 41 TYR B CA 1
ATOM 2901 C C . TYR B 1 41 ? -22.875 10.781 23.094 1 97.31 41 TYR B C 1
ATOM 2903 O O . TYR B 1 41 ? -23.094 10.016 24.031 1 97.31 41 TYR B O 1
ATOM 2911 N N . GLN B 1 42 ? -23.422 11.969 23.016 1 96.25 42 GLN B N 1
ATOM 2912 C CA . GLN B 1 42 ? -24.188 12.562 24.109 1 96.25 42 GLN B CA 1
ATOM 2913 C C . GLN B 1 42 ? -25.5 11.82 24.344 1 96.25 42 GLN B C 1
ATOM 2915 O O . GLN B 1 42 ? -25.969 11.719 25.469 1 96.25 42 GLN B O 1
ATOM 2920 N N . ASN B 1 43 ? -26.141 11.453 23.219 1 95.81 43 ASN B N 1
ATOM 2921 C CA . ASN B 1 43 ? -27.422 10.75 23.281 1 95.81 43 ASN B CA 1
ATOM 2922 C C . ASN B 1 43 ? -27.625 9.852 22.062 1 95.81 43 ASN B C 1
ATOM 2924 O O . ASN B 1 43 ? -26.797 9.828 21.156 1 95.81 43 ASN B O 1
ATOM 2928 N N . LYS B 1 44 ? -28.672 9.148 22.062 1 95 44 LYS B N 1
ATOM 2929 C CA . LYS B 1 44 ? -28.953 8.164 21.031 1 95 44 LYS B CA 1
ATOM 2930 C C . LYS B 1 44 ? -29.203 8.836 19.688 1 95 44 LYS B C 1
ATOM 2932 O O . LYS B 1 44 ? -28.844 8.281 18.641 1 95 44 LYS B O 1
ATOM 2937 N N . VAL B 1 45 ? -29.781 9.961 19.734 1 95.5 45 VAL B N 1
ATOM 2938 C CA . VAL B 1 45 ? -30.078 10.688 18.516 1 95.5 45 VAL B CA 1
ATOM 2939 C C . VAL B 1 45 ? -28.781 11.062 17.797 1 95.5 45 VAL B C 1
ATOM 2941 O O . VAL B 1 45 ? -28.641 10.867 16.594 1 95.5 45 VAL B O 1
ATOM 2944 N N . GLU B 1 46 ? -27.875 11.617 18.578 1 96.75 46 GLU B N 1
ATOM 2945 C CA . GLU B 1 46 ? -26.562 11.945 18 1 96.75 46 GLU B CA 1
ATOM 2946 C C . GLU B 1 46 ? -25.875 10.695 17.453 1 96.75 46 GLU B C 1
ATOM 2948 O O . GLU B 1 46 ? -25.312 10.711 16.359 1 96.75 46 GLU B O 1
ATOM 2953 N N . GLU B 1 47 ? -25.906 9.68 18.234 1 97.25 47 GLU B N 1
ATOM 2954 C CA . GLU B 1 47 ? -25.234 8.453 17.812 1 97.25 47 GLU B CA 1
ATOM 2955 C C . GLU B 1 47 ? -25.781 7.938 16.484 1 97.25 47 GLU B C 1
ATOM 2957 O O . GLU B 1 47 ? -25.031 7.523 15.609 1 97.25 47 GLU B O 1
ATOM 2962 N N . VAL B 1 48 ? -27.062 7.914 16.344 1 97 48 VAL B N 1
ATOM 2963 C CA . VAL B 1 48 ? -27.703 7.445 15.117 1 97 48 VAL B CA 1
ATOM 2964 C C . VAL B 1 48 ? -27.266 8.32 13.945 1 97 48 VAL B C 1
ATOM 2966 O O . VAL B 1 48 ? -26.984 7.816 12.859 1 97 48 VAL B O 1
ATOM 2969 N N . SER B 1 49 ? -27.234 9.617 14.156 1 97.31 49 SER B N 1
ATOM 2970 C CA . SER B 1 49 ? -26.812 10.547 13.117 1 97.31 49 SER B CA 1
ATOM 2971 C C . SER B 1 49 ? -25.359 10.289 12.711 1 97.31 49 SER B C 1
ATOM 2973 O O . SER B 1 49 ? -25.031 10.305 11.523 1 97.31 49 SER B O 1
ATOM 2975 N N . ARG B 1 50 ? -24.5 10.094 13.688 1 98.44 50 ARG B N 1
ATOM 2976 C CA . ARG B 1 50 ? -23.094 9.812 13.43 1 98.44 50 ARG B CA 1
ATOM 2977 C C . ARG B 1 50 ? -22.922 8.477 12.711 1 98.44 50 ARG B C 1
ATOM 2979 O O . ARG B 1 50 ? -22.062 8.344 11.828 1 98.44 50 ARG B O 1
ATOM 2986 N N . ARG B 1 51 ? -23.688 7.527 13.07 1 98.38 51 ARG B N 1
ATOM 2987 C CA . ARG B 1 51 ? -23.672 6.23 12.406 1 98.38 51 ARG B CA 1
ATOM 2988 C C . ARG B 1 51 ? -24.062 6.371 10.938 1 98.38 51 ARG B C 1
ATOM 2990 O O . ARG B 1 51 ? -23.469 5.73 10.062 1 98.38 51 ARG B O 1
ATOM 2997 N N . ALA B 1 52 ? -25.078 7.133 10.727 1 98.12 52 ALA B N 1
ATOM 2998 C CA . ALA B 1 52 ? -25.5 7.375 9.352 1 98.12 52 ALA B CA 1
ATOM 2999 C C . ALA B 1 52 ? -24.375 8 8.539 1 98.12 52 ALA B C 1
ATOM 3001 O O . ALA B 1 52 ? -24.141 7.625 7.383 1 98.12 52 ALA B O 1
ATOM 3002 N N . LEU B 1 53 ? -23.688 8.992 9.133 1 98.19 53 LEU B N 1
ATOM 3003 C CA . LEU B 1 53 ? -22.547 9.617 8.477 1 98.19 53 LEU B CA 1
ATOM 3004 C C . LEU B 1 53 ? -21.438 8.609 8.25 1 98.19 53 LEU B C 1
ATOM 3006 O O . LEU B 1 53 ? -20.797 8.602 7.191 1 98.19 53 LEU B O 1
ATOM 3010 N N . TRP B 1 54 ? -21.219 7.793 9.211 1 98.69 54 TRP B N 1
ATOM 3011 C CA . TRP B 1 54 ? -20.219 6.738 9.117 1 98.69 54 TRP B CA 1
ATOM 3012 C C . TRP B 1 54 ? -20.5 5.812 7.941 1 98.69 54 TRP B C 1
ATOM 3014 O O . TRP B 1 54 ? -19.609 5.48 7.164 1 98.69 54 TRP B O 1
ATOM 3024 N N . GLU B 1 55 ? -21.734 5.383 7.781 1 98.56 55 GLU B N 1
ATOM 3025 C CA . GLU B 1 55 ? -22.109 4.52 6.668 1 98.56 55 GLU B CA 1
ATOM 3026 C C . GLU B 1 55 ? -21.953 5.234 5.332 1 98.56 55 GLU B C 1
ATOM 3028 O O . GLU B 1 55 ? -21.531 4.629 4.344 1 98.56 55 GLU B O 1
ATOM 3033 N N . LYS B 1 56 ? -22.344 6.477 5.332 1 98.19 56 LYS B N 1
ATOM 3034 C CA . LYS B 1 56 ? -22.172 7.27 4.117 1 98.19 56 LYS B CA 1
ATOM 3035 C C . LYS B 1 56 ? -20.703 7.348 3.715 1 98.19 56 LYS B C 1
ATOM 3037 O O . LYS B 1 56 ? -20.359 7.16 2.543 1 98.19 56 LYS B O 1
ATOM 3042 N N . ASN B 1 57 ? -19.844 7.68 4.688 1 98.62 57 ASN B N 1
ATOM 3043 C CA . ASN B 1 57 ? -18.422 7.75 4.422 1 98.62 57 ASN B CA 1
ATOM 3044 C C . ASN B 1 57 ? -17.859 6.395 4.004 1 98.62 57 ASN B C 1
ATOM 3046 O O . ASN B 1 57 ? -16.984 6.32 3.143 1 98.62 57 ASN B O 1
ATOM 3050 N N . LEU B 1 58 ? -18.328 5.316 4.621 1 98.75 58 LEU B N 1
ATOM 3051 C CA . LEU B 1 58 ? -17.906 3.971 4.246 1 98.75 58 LEU B CA 1
ATOM 3052 C C . LEU B 1 58 ? -18.25 3.674 2.791 1 98.75 58 LEU B C 1
ATOM 3054 O O . LEU B 1 58 ? -17.438 3.113 2.051 1 98.75 58 LEU B O 1
ATOM 3058 N N . LEU B 1 59 ? -19.453 3.996 2.396 1 98.19 59 LEU B N 1
ATOM 3059 C CA . LEU B 1 59 ? -19.875 3.799 1.013 1 98.19 59 LEU B CA 1
ATOM 3060 C C . LEU B 1 59 ? -18.984 4.57 0.055 1 98.19 59 LEU B C 1
ATOM 3062 O O . LEU B 1 59 ? -18.609 4.059 -1.002 1 98.19 59 LEU B O 1
ATOM 3066 N N . TYR B 1 60 ? -18.703 5.805 0.437 1 98.31 60 TYR B N 1
ATOM 3067 C CA . TYR B 1 60 ? -17.797 6.633 -0.363 1 98.31 60 TYR B CA 1
ATOM 3068 C C . TYR B 1 60 ? -16.438 5.961 -0.528 1 98.31 60 TYR B C 1
ATOM 3070 O O . TYR B 1 60 ? -15.906 5.891 -1.639 1 98.31 60 TYR B O 1
ATOM 3078 N N . ILE B 1 61 ? -15.852 5.473 0.526 1 98.75 61 ILE B N 1
ATOM 3079 C CA . ILE B 1 61 ? -14.555 4.801 0.548 1 98.75 61 ILE B CA 1
ATOM 3080 C C . ILE B 1 61 ? -14.609 3.543 -0.318 1 98.75 61 ILE B C 1
ATOM 3082 O O . ILE B 1 61 ? -13.727 3.314 -1.149 1 98.75 61 ILE B O 1
ATOM 3086 N N . ASN B 1 62 ? -15.641 2.715 -0.142 1 98.62 62 ASN B N 1
ATOM 3087 C CA . ASN B 1 62 ? -15.789 1.474 -0.893 1 98.62 62 ASN B CA 1
ATOM 3088 C C . ASN B 1 62 ? -15.898 1.734 -2.393 1 98.62 62 ASN B C 1
ATOM 3090 O O . ASN B 1 62 ? -15.273 1.033 -3.195 1 98.62 62 ASN B O 1
ATOM 3094 N N . THR B 1 63 ? -16.719 2.707 -2.73 1 98.5 63 THR B N 1
ATOM 3095 C CA . THR B 1 63 ? -16.891 3.055 -4.137 1 98.5 63 THR B CA 1
ATOM 3096 C C . THR B 1 63 ? -15.562 3.52 -4.746 1 98.5 63 THR B C 1
ATOM 3098 O O . THR B 1 63 ? -15.188 3.084 -5.836 1 98.5 63 THR B O 1
ATOM 3101 N N . HIS B 1 64 ? -14.906 4.391 -4.055 1 98.44 64 HIS B N 1
ATOM 3102 C CA . HIS B 1 64 ? -13.609 4.867 -4.516 1 98.44 64 HIS B CA 1
ATOM 3103 C C . HIS B 1 64 ? -12.648 3.705 -4.742 1 98.44 64 HIS B C 1
ATOM 3105 O O . HIS B 1 64 ? -11.969 3.648 -5.77 1 98.44 64 HIS B O 1
ATOM 3111 N N . ASN B 1 65 ? -12.562 2.828 -3.773 1 98.69 65 ASN B N 1
ATOM 3112 C CA . ASN B 1 65 ? -11.617 1.72 -3.852 1 98.69 65 ASN B CA 1
ATOM 3113 C C . ASN B 1 65 ? -11.969 0.762 -4.988 1 98.69 65 ASN B C 1
ATOM 3115 O O . ASN B 1 65 ? -11.086 0.203 -5.633 1 98.69 65 ASN B O 1
ATOM 3119 N N . LEU B 1 66 ? -13.242 0.501 -5.199 1 98.75 66 LEU B N 1
ATOM 3120 C CA . LEU B 1 66 ? -13.656 -0.292 -6.352 1 98.75 66 LEU B CA 1
ATOM 3121 C C . LEU B 1 66 ? -13.195 0.35 -7.652 1 98.75 66 LEU B C 1
ATOM 3123 O O . LEU B 1 66 ? -12.633 -0.327 -8.516 1 98.75 66 LEU B O 1
ATOM 3127 N N . GLU B 1 67 ? -13.383 1.615 -7.75 1 98.44 67 GLU B N 1
ATOM 3128 C CA . GLU B 1 67 ? -12.945 2.338 -8.945 1 98.44 67 GLU B CA 1
ATOM 3129 C C . GLU B 1 67 ? -11.43 2.318 -9.078 1 98.44 67 GLU B C 1
ATOM 3131 O O . GLU B 1 67 ? -10.898 2.199 -10.188 1 98.44 67 GLU B O 1
ATOM 3136 N N . ALA B 1 68 ? -10.766 2.502 -7.957 1 97.94 68 ALA B N 1
ATOM 3137 C CA . ALA B 1 68 ? -9.312 2.418 -7.969 1 97.94 68 ALA B CA 1
ATOM 3138 C C . ALA B 1 68 ? -8.844 1.062 -8.492 1 97.94 68 ALA B C 1
ATOM 3140 O O . ALA B 1 68 ? -7.879 0.984 -9.258 1 97.94 68 ALA B O 1
ATOM 3141 N N . SER B 1 69 ? -9.516 0.001 -8.086 1 97.38 69 SER B N 1
ATOM 3142 C CA . SER B 1 69 ? -9.148 -1.346 -8.508 1 97.38 69 SER B CA 1
ATOM 3143 C C . SER B 1 69 ? -9.305 -1.508 -10.016 1 97.38 69 SER B C 1
ATOM 3145 O O . SER B 1 69 ? -8.734 -2.426 -10.609 1 97.38 69 SER B O 1
ATOM 3147 N N . MET B 1 70 ? -10.086 -0.662 -10.641 1 96.69 70 MET B N 1
ATOM 3148 C CA . MET B 1 70 ? -10.297 -0.722 -12.086 1 96.69 70 MET B CA 1
ATOM 3149 C C . MET B 1 70 ? -9.453 0.326 -12.805 1 96.69 70 MET B C 1
ATOM 3151 O O . MET B 1 70 ? -9.617 0.542 -14 1 96.69 70 MET B O 1
ATOM 3155 N N . GLY B 1 71 ? -8.633 1.042 -12.078 1 94.56 71 GLY B N 1
ATOM 3156 C CA . GLY B 1 71 ? -7.641 1.914 -12.688 1 94.56 71 GLY B CA 1
ATOM 3157 C C . GLY B 1 71 ? -8.07 3.367 -12.742 1 94.56 71 GLY B C 1
ATOM 3158 O O . GLY B 1 71 ? -7.383 4.207 -13.32 1 94.56 71 GLY B O 1
ATOM 3159 N N . SER B 1 72 ? -9.195 3.686 -12.062 1 96.44 72 SER B N 1
ATOM 3160 C CA . SER B 1 72 ? -9.734 5.039 -12.148 1 96.44 72 SER B CA 1
ATOM 3161 C C . SER B 1 72 ? -9.023 5.984 -11.188 1 96.44 72 SER B C 1
ATOM 3163 O O . SER B 1 72 ? -9.141 7.203 -11.312 1 96.44 72 SER B O 1
ATOM 3165 N N . HIS B 1 73 ? -8.359 5.453 -10.203 1 97 73 HIS B N 1
ATOM 3166 C CA . HIS B 1 73 ? -7.641 6.242 -9.211 1 97 73 HIS B CA 1
ATOM 3167 C C . HIS B 1 73 ? -6.254 5.668 -8.945 1 97 73 HIS B C 1
ATOM 3169 O O . HIS B 1 73 ? -6.016 4.48 -9.188 1 97 73 HIS B O 1
ATOM 3175 N N . THR B 1 74 ? -5.324 6.48 -8.406 1 96.94 74 THR B N 1
ATOM 3176 C CA . THR B 1 74 ? -3.945 6.07 -8.172 1 96.94 74 THR B CA 1
ATOM 3177 C C . THR B 1 74 ? -3.701 5.824 -6.684 1 96.94 74 THR B C 1
ATOM 3179 O O . THR B 1 74 ? -2.572 5.547 -6.273 1 96.94 74 THR B O 1
ATOM 3182 N N . TYR B 1 75 ? -4.789 5.961 -5.895 1 97.62 75 TYR B N 1
ATOM 3183 C CA . TYR B 1 75 ? -4.688 5.777 -4.449 1 97.62 75 TYR B CA 1
ATOM 3184 C C . TYR B 1 75 ? -5.941 5.109 -3.893 1 97.62 75 TYR B C 1
ATOM 3186 O O . TYR B 1 75 ? -6.961 5.02 -4.582 1 97.62 75 TYR B O 1
ATOM 3194 N N . THR B 1 76 ? -5.801 4.582 -2.688 1 98.5 76 THR B N 1
ATOM 3195 C CA . THR B 1 76 ? -6.938 3.979 -1.999 1 98.5 76 THR B CA 1
ATOM 3196 C C . THR B 1 76 ? -7.297 4.773 -0.749 1 98.5 76 THR B C 1
ATOM 3198 O O . THR B 1 76 ? -6.543 5.656 -0.328 1 98.5 76 THR B O 1
ATOM 3201 N N . MET B 1 77 ? -8.477 4.512 -0.309 1 98.69 77 MET B N 1
ATOM 3202 C CA . MET B 1 77 ? -8.992 5.125 0.913 1 98.69 77 MET B CA 1
ATOM 3203 C C . MET B 1 77 ? -9.281 4.066 1.972 1 98.69 77 MET B C 1
ATOM 3205 O O . MET B 1 77 ? -9.359 2.877 1.663 1 98.69 77 MET B O 1
ATOM 3209 N N . ALA B 1 78 ? -9.414 4.469 3.201 1 98.75 78 ALA B N 1
ATOM 3210 C CA . ALA B 1 78 ? -9.789 3.586 4.305 1 98.75 78 ALA B CA 1
ATOM 3211 C C . ALA B 1 78 ? -10.508 4.359 5.406 1 98.75 78 ALA B C 1
ATOM 3213 O O . ALA B 1 78 ? -10.328 5.57 5.543 1 98.75 78 ALA B O 1
ATOM 3214 N N . MET B 1 79 ? -11.32 3.617 6.125 1 98.5 79 MET B N 1
ATOM 3215 C CA . MET B 1 79 ? -11.953 4.172 7.316 1 98.5 79 MET B CA 1
ATOM 3216 C C . MET B 1 79 ? -10.906 4.523 8.375 1 98.5 79 MET B C 1
ATOM 3218 O O . MET B 1 79 ? -9.922 3.797 8.547 1 98.5 79 MET B O 1
ATOM 3222 N N . ASN B 1 80 ? -11.102 5.621 9.047 1 98.12 80 ASN B N 1
ATOM 3223 C CA . ASN B 1 80 ? -10.242 6.059 10.141 1 98.12 80 ASN B CA 1
ATOM 3224 C C . ASN B 1 80 ? -11.031 6.77 11.234 1 98.12 80 ASN B C 1
ATOM 3226 O O . ASN B 1 80 ? -12.25 6.598 11.328 1 98.12 80 ASN B O 1
ATOM 3230 N N . HIS B 1 81 ? -10.391 7.484 12.102 1 97.56 81 HIS B N 1
ATOM 3231 C CA . HIS B 1 81 ? -11.023 8.07 13.281 1 97.56 81 HIS B CA 1
ATOM 3232 C C . HIS B 1 81 ? -12 9.172 12.883 1 97.56 81 HIS B C 1
ATOM 3234 O O . HIS B 1 81 ? -12.797 9.617 13.711 1 97.56 81 HIS B O 1
ATOM 3240 N N . MET B 1 82 ? -12.023 9.602 11.617 1 97.81 82 MET B N 1
ATOM 3241 C CA . MET B 1 82 ? -12.906 10.672 11.164 1 97.81 82 MET B CA 1
ATOM 3242 C C . MET B 1 82 ? -14.148 10.109 10.484 1 97.81 82 MET B C 1
ATOM 3244 O O . MET B 1 82 ? -14.906 10.852 9.859 1 97.81 82 MET B O 1
ATOM 3248 N N . GLY B 1 83 ? -14.359 8.883 10.547 1 98.12 83 GLY B N 1
ATOM 3249 C CA . GLY B 1 83 ? -15.383 8.188 9.789 1 98.12 83 GLY B CA 1
ATOM 3250 C C . GLY B 1 83 ? -16.781 8.688 10.086 1 98.12 83 GLY B C 1
ATOM 3251 O O . GLY B 1 83 ? -17.688 8.555 9.258 1 98.12 83 GLY B O 1
ATOM 3252 N N . ASP B 1 84 ? -17.047 9.25 11.266 1 98.38 84 ASP B N 1
ATOM 3253 C CA . ASP B 1 84 ? -18.391 9.68 11.68 1 98.38 84 ASP B CA 1
ATOM 3254 C C . ASP B 1 84 ? -18.547 11.188 11.492 1 98.38 84 ASP B C 1
ATOM 3256 O O . ASP B 1 84 ? -19.453 11.789 12.078 1 98.38 84 ASP B O 1
ATOM 3260 N N . LEU B 1 85 ? -17.688 11.836 10.719 1 98.19 85 LEU B N 1
ATOM 3261 C CA . LEU B 1 85 ? -17.719 13.281 10.531 1 98.19 85 LEU B CA 1
ATOM 3262 C C . LEU B 1 85 ? -18.062 13.641 9.094 1 98.19 85 LEU B C 1
ATOM 3264 O O . LEU B 1 85 ? -17.734 12.883 8.164 1 98.19 85 LEU B O 1
ATOM 3268 N N . THR B 1 86 ? -18.719 14.781 8.945 1 98 86 THR B N 1
ATOM 3269 C CA . THR B 1 86 ? -18.781 15.383 7.621 1 98 86 THR B CA 1
ATOM 3270 C C . THR B 1 86 ? -17.406 15.93 7.211 1 98 86 THR B C 1
ATOM 3272 O O . THR B 1 86 ? -16.531 16.109 8.055 1 98 86 THR B O 1
ATOM 3275 N N . LYS B 1 87 ? -17.25 16.156 5.953 1 96.81 87 LYS B N 1
ATOM 3276 C CA . LYS B 1 87 ? -16.016 16.766 5.473 1 96.81 87 LYS B CA 1
ATOM 3277 C C . LYS B 1 87 ? -15.734 18.094 6.176 1 96.81 87 LYS B C 1
ATOM 3279 O O . LYS B 1 87 ? -14.609 18.344 6.602 1 96.81 87 LYS B O 1
ATOM 3284 N N . GLU B 1 88 ? -16.75 18.906 6.312 1 96.38 88 GLU B N 1
ATOM 3285 C CA . GLU B 1 88 ? -16.625 20.219 6.949 1 96.38 88 GLU B CA 1
ATOM 3286 C C . GLU B 1 88 ? -16.172 20.078 8.406 1 96.38 88 GLU B C 1
ATOM 3288 O O . GLU B 1 88 ? -15.297 20.812 8.859 1 96.38 88 GLU B O 1
ATOM 3293 N N . GLU B 1 89 ? -16.797 19.156 9.094 1 96.38 89 GLU B N 1
ATOM 3294 C CA . GLU B 1 89 ? -16.422 18.938 10.484 1 96.38 89 GLU B CA 1
ATOM 3295 C C . GLU B 1 89 ? -14.969 18.484 10.602 1 96.38 89 GLU B C 1
ATOM 3297 O O . GLU B 1 89 ? -14.234 18.938 11.484 1 96.38 89 GLU B O 1
ATOM 3302 N N . ALA B 1 90 ? -14.578 17.547 9.734 1 96.88 90 ALA B N 1
ATOM 3303 C CA . ALA B 1 90 ? -13.219 17.016 9.766 1 96.88 90 ALA B CA 1
ATOM 3304 C C . ALA B 1 90 ? -12.195 18.125 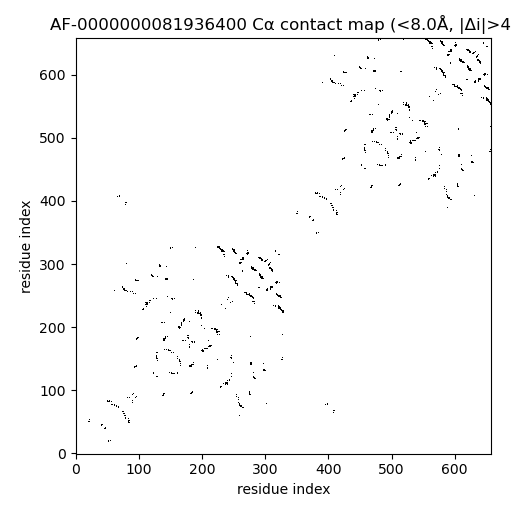9.516 1 96.88 90 ALA B C 1
ATOM 3306 O O . ALA B 1 90 ? -11.195 18.219 10.234 1 96.88 90 ALA B O 1
ATOM 3307 N N . ILE B 1 91 ? -12.453 18.969 8.547 1 95.94 91 ILE B N 1
ATOM 3308 C CA . ILE B 1 91 ? -11.539 20.062 8.195 1 95.94 91 ILE B CA 1
ATOM 3309 C C . ILE B 1 91 ? -11.445 21.047 9.359 1 95.94 91 ILE B C 1
ATOM 3311 O O . ILE B 1 91 ? -10.359 21.516 9.703 1 95.94 91 ILE B O 1
ATOM 3315 N N . GLN B 1 92 ? -12.508 21.344 9.969 1 93.38 92 GLN B N 1
ATOM 3316 C CA . GLN B 1 92 ? -12.539 22.281 11.086 1 93.38 92 GLN B CA 1
ATOM 3317 C C . GLN B 1 92 ? -11.773 21.734 12.281 1 93.38 92 GLN B C 1
ATOM 3319 O O . GLN B 1 92 ? -11.156 22.5 13.031 1 93.38 92 GLN B O 1
ATOM 3324 N N . ARG B 1 93 ? -11.781 20.469 12.375 1 92.12 93 ARG B N 1
ATOM 3325 C CA . ARG B 1 93 ? -11.18 19.859 13.547 1 92.12 93 ARG B CA 1
ATOM 3326 C C . ARG B 1 93 ? -9.695 19.578 13.32 1 92.12 93 ARG B C 1
ATOM 3328 O O . ARG B 1 93 ? -8.891 19.656 14.242 1 92.12 93 ARG B O 1
ATOM 3335 N N . TYR B 1 94 ? -9.352 19.25 12.062 1 94.31 94 TYR B N 1
ATOM 3336 C CA . TYR B 1 94 ? -8.039 18.641 11.867 1 94.31 94 TYR B CA 1
ATOM 3337 C C . TYR B 1 94 ? -7.207 19.438 10.867 1 94.31 94 TYR B C 1
ATOM 3339 O O . TYR B 1 94 ? -6.02 19.156 10.688 1 94.31 94 TYR B O 1
ATOM 3347 N N . ALA B 1 95 ? -7.773 20.406 10.203 1 94.38 95 ALA B N 1
ATOM 3348 C CA . ALA B 1 95 ? -7.059 21.172 9.188 1 94.38 95 ALA B CA 1
ATOM 3349 C C . ALA B 1 95 ? -7.398 22.656 9.273 1 94.38 95 ALA B C 1
ATOM 3351 O O . ALA B 1 95 ? -8.258 23.141 8.531 1 94.38 95 ALA B O 1
ATOM 3352 N N . THR B 1 96 ? -6.664 23.375 10.141 1 92.31 96 THR B N 1
ATOM 3353 C CA . THR B 1 96 ? -7.035 24.766 10.383 1 92.31 96 THR B CA 1
ATOM 3354 C C . THR B 1 96 ? -5.844 25.688 10.141 1 92.31 96 THR B C 1
ATOM 3356 O O . THR B 1 96 ? -5.559 26.562 10.953 1 92.31 96 THR B O 1
ATOM 3359 N N . LEU B 1 97 ? -5.188 25.453 9.07 1 95.06 97 LEU B N 1
ATOM 3360 C CA . LEU B 1 97 ? -4.152 26.391 8.664 1 95.06 97 LEU B CA 1
ATOM 3361 C C . LEU B 1 97 ? -4.77 27.719 8.234 1 95.06 97 LEU B C 1
ATOM 3363 O O . LEU B 1 97 ? -5.719 27.75 7.449 1 95.06 97 LEU B O 1
ATOM 3367 N N . ARG B 1 98 ? -4.238 28.781 8.781 1 92.88 98 ARG B N 1
ATOM 3368 C CA . ARG B 1 98 ? -4.73 30.125 8.461 1 92.88 98 ARG B CA 1
ATOM 3369 C C . ARG B 1 98 ? -3.709 30.906 7.645 1 92.88 98 ARG B C 1
ATOM 3371 O O . ARG B 1 98 ? -2.701 31.359 8.18 1 92.88 98 ARG B O 1
ATOM 3378 N N . ILE B 1 99 ? -4.023 31.125 6.422 1 91.06 99 ILE B N 1
ATOM 3379 C CA . ILE B 1 99 ? -3.127 31.891 5.559 1 91.06 99 ILE B CA 1
ATOM 3380 C C . ILE B 1 99 ? -3.387 33.375 5.738 1 91.06 99 ILE B C 1
ATOM 3382 O O . ILE B 1 99 ? -4.508 33.844 5.531 1 91.06 99 ILE B O 1
ATOM 3386 N N . PRO B 1 100 ? -2.34 34.062 6.066 1 88.75 100 PRO B N 1
ATOM 3387 C CA . PRO B 1 100 ? -2.545 35.5 6.227 1 88.75 100 PRO B CA 1
ATOM 3388 C C . PRO B 1 100 ? -2.812 36.219 4.902 1 88.75 100 PRO B C 1
ATOM 3390 O O . PRO B 1 100 ? -2.242 35.844 3.873 1 88.75 100 PRO B O 1
ATOM 3393 N N . LYS B 1 101 ? -3.594 37.281 4.898 1 84.19 101 LYS B N 1
ATOM 3394 C CA . LYS B 1 101 ? -3.924 38.094 3.717 1 84.19 101 LYS B CA 1
ATOM 3395 C C . LYS B 1 101 ? -2.715 38.875 3.23 1 84.19 101 LYS B C 1
ATOM 3397 O O . LYS B 1 101 ? -2.535 39.062 2.027 1 84.19 101 LYS B O 1
ATOM 3402 N N . ASP B 1 102 ? -1.895 39.312 4.152 1 83.94 102 ASP B N 1
ATOM 3403 C CA . ASP B 1 102 ? -0.749 40.156 3.824 1 83.94 102 ASP B CA 1
ATOM 3404 C C . ASP B 1 102 ? 0.561 39.406 3.963 1 83.94 102 ASP B C 1
ATOM 3406 O O . ASP B 1 102 ? 1.55 39.938 4.473 1 83.94 102 ASP B O 1
ATOM 3410 N N . LEU B 1 103 ? 0.54 38.188 3.357 1 83.5 103 LEU B N 1
ATOM 3411 C CA . LEU B 1 103 ? 1.727 37.344 3.49 1 83.5 103 LEU B CA 1
ATOM 3412 C C . LEU B 1 103 ? 2.912 37.969 2.754 1 83.5 103 LEU B C 1
ATOM 3414 O O . LEU B 1 103 ? 2.812 38.281 1.568 1 83.5 103 LEU B O 1
ATOM 3418 N N . LYS B 1 104 ? 3.957 38.375 3.535 1 81.19 104 LYS B N 1
ATOM 3419 C CA . LYS B 1 104 ? 5.227 38.812 2.969 1 81.19 104 LYS B CA 1
ATOM 3420 C C . LYS B 1 104 ? 6.207 37.656 2.836 1 81.19 104 LYS B C 1
ATOM 3422 O O . LYS B 1 104 ? 6.441 36.906 3.797 1 81.19 104 LYS B O 1
ATOM 3427 N N . ARG B 1 105 ? 6.695 37.406 1.629 1 83.88 105 ARG B N 1
ATOM 3428 C CA . ARG B 1 105 ? 7.594 36.281 1.381 1 83.88 105 ARG B CA 1
ATOM 3429 C C . ARG B 1 105 ? 9.039 36.75 1.277 1 83.88 105 ARG B C 1
ATOM 3431 O O . ARG B 1 105 ? 9.328 37.781 0.627 1 83.88 105 ARG B O 1
ATOM 3438 N N . THR B 1 106 ? 9.82 36.062 2.045 1 76.44 106 THR B N 1
ATOM 3439 C CA . THR B 1 106 ? 11.25 36.312 1.891 1 76.44 106 THR B CA 1
ATOM 3440 C C . THR B 1 106 ? 11.812 35.5 0.729 1 76.44 106 THR B C 1
ATOM 3442 O O . THR B 1 106 ? 11.344 34.375 0.447 1 76.44 106 THR B O 1
ATOM 3445 N N . SER B 1 107 ? 12.758 36.094 0.064 1 70.81 107 SER B N 1
ATOM 3446 C CA . SER B 1 107 ? 13.344 35.438 -1.102 1 70.81 107 SER B CA 1
ATOM 3447 C C . SER B 1 107 ? 14.195 34.219 -0.693 1 70.81 107 SER B C 1
ATOM 3449 O O . SER B 1 107 ? 14.859 34.25 0.343 1 70.81 107 SER B O 1
ATOM 3451 N N . SER B 1 108 ? 14.031 33.156 -1.465 1 74.62 108 SER B N 1
ATOM 3452 C CA . SER B 1 108 ? 14.812 31.953 -1.22 1 74.62 108 SER B CA 1
ATOM 3453 C C . SER B 1 108 ? 16.141 31.984 -1.98 1 74.62 108 SER B C 1
ATOM 3455 O O . SER B 1 108 ? 16.172 32.375 -3.145 1 74.62 108 SER B O 1
ATOM 3457 N N . PRO B 1 109 ? 17.188 31.656 -1.23 1 78.62 109 PRO B N 1
ATOM 3458 C CA . PRO B 1 109 ? 18.469 31.562 -1.928 1 78.62 109 PRO B CA 1
ATOM 3459 C C . PRO B 1 109 ? 18.562 30.344 -2.842 1 78.62 109 PRO B C 1
ATOM 3461 O O . PRO B 1 109 ? 19.531 30.203 -3.607 1 78.62 109 PRO B O 1
ATOM 3464 N N . LEU B 1 110 ? 17.594 29.578 -2.83 1 79.88 110 LEU B N 1
ATOM 3465 C CA . LEU B 1 110 ? 17.625 28.359 -3.639 1 79.88 110 LEU B CA 1
ATOM 3466 C C . LEU B 1 110 ? 17.453 28.688 -5.117 1 79.88 110 LEU B C 1
ATOM 3468 O O . LEU B 1 110 ? 16.734 29.625 -5.477 1 79.88 110 LEU B O 1
ATOM 3472 N N . LYS B 1 111 ? 18.234 28 -6.035 1 73.94 111 LYS B N 1
ATOM 3473 C CA . LYS B 1 111 ? 18.328 28.281 -7.461 1 73.94 111 LYS B CA 1
ATOM 3474 C C . LYS B 1 111 ? 17.281 27.5 -8.25 1 73.94 111 LYS B C 1
ATOM 3476 O O . LYS B 1 111 ? 17.125 27.703 -9.461 1 73.94 111 LYS B O 1
ATOM 3481 N N . ALA B 1 112 ? 16.609 26.672 -7.668 1 75.38 112 ALA B N 1
ATOM 3482 C CA . ALA B 1 112 ? 15.609 25.828 -8.312 1 75.38 112 ALA B CA 1
ATOM 3483 C C . ALA B 1 112 ? 16.25 24.953 -9.383 1 75.38 112 ALA B C 1
ATOM 3485 O O . ALA B 1 112 ? 15.695 24.797 -10.477 1 75.38 112 ALA B O 1
ATOM 3486 N N . THR B 1 113 ? 17.469 24.609 -9.156 1 76.12 113 THR B N 1
ATOM 3487 C CA . THR B 1 113 ? 18.125 23.688 -10.086 1 76.12 113 THR B CA 1
ATOM 3488 C C . THR B 1 113 ? 18 22.25 -9.602 1 76.12 113 THR B C 1
ATOM 3490 O O . THR B 1 113 ? 18.141 21.969 -8.406 1 76.12 113 THR B O 1
ATOM 3493 N N . THR B 1 114 ? 17.578 21.375 -10.547 1 74.38 114 THR B N 1
ATOM 3494 C CA . THR B 1 114 ? 17.344 19.984 -10.18 1 74.38 114 THR B CA 1
ATOM 3495 C C . THR B 1 114 ? 18.453 19.094 -10.734 1 74.38 114 THR B C 1
ATOM 3497 O O . THR B 1 114 ? 18.484 17.891 -10.461 1 74.38 114 THR B O 1
ATOM 3500 N N . ALA B 1 115 ? 19.344 19.531 -11.516 1 73.88 115 ALA B N 1
ATOM 3501 C CA . ALA B 1 115 ? 20.297 18.734 -12.281 1 73.88 115 ALA B CA 1
ATOM 3502 C C . ALA B 1 115 ? 21.156 17.875 -11.359 1 73.88 115 ALA B C 1
ATOM 3504 O O . ALA B 1 115 ? 21.391 16.703 -11.648 1 73.88 115 ALA B O 1
ATOM 3505 N N . ASP B 1 116 ? 21.547 18.266 -10.273 1 87.38 116 ASP B N 1
ATOM 3506 C CA . ASP B 1 116 ? 22.484 17.484 -9.484 1 87.38 116 ASP B CA 1
ATOM 3507 C C . ASP B 1 116 ? 21.844 16.984 -8.195 1 87.38 116 ASP B C 1
ATOM 3509 O O . ASP B 1 116 ? 22.531 16.625 -7.242 1 87.38 116 ASP B O 1
ATOM 3513 N N . LEU B 1 117 ? 20.594 16.766 -8.344 1 94 117 LEU B N 1
ATOM 3514 C CA . LEU B 1 117 ? 19.922 16.297 -7.121 1 94 117 LEU B CA 1
ATOM 3515 C C . LEU B 1 117 ? 19.719 14.789 -7.156 1 94 117 LEU B C 1
ATOM 3517 O O . LEU B 1 117 ? 19.531 14.211 -8.227 1 94 117 LEU B O 1
ATOM 3521 N N . PRO B 1 118 ? 19.766 14.148 -5.984 1 96 118 PRO B N 1
ATOM 3522 C CA . PRO B 1 118 ? 19.422 12.719 -5.957 1 96 118 PRO B CA 1
ATOM 3523 C C . PRO B 1 118 ? 18.031 12.438 -6.516 1 96 118 PRO B C 1
ATOM 3525 O O . PRO B 1 118 ? 17.125 13.258 -6.363 1 96 118 PRO B O 1
ATOM 3528 N N . GLN B 1 119 ? 17.875 11.242 -7.082 1 94.38 119 GLN B N 1
ATOM 3529 C CA . GLN B 1 119 ? 16.578 10.852 -7.637 1 94.38 119 GLN B CA 1
ATOM 3530 C C . GLN B 1 119 ? 15.562 10.57 -6.527 1 94.38 119 GLN B C 1
ATOM 3532 O O . GLN B 1 119 ? 14.359 10.773 -6.715 1 94.38 119 GLN B O 1
ATOM 3537 N N . THR B 1 120 ? 16.094 10.07 -5.449 1 97 120 THR B N 1
ATOM 3538 C CA . THR B 1 120 ? 15.242 9.742 -4.305 1 97 120 THR B CA 1
ATOM 3539 C C . THR B 1 120 ? 15.852 10.281 -3.014 1 97 120 THR B C 1
ATOM 3541 O O . THR B 1 120 ? 17.062 10.188 -2.811 1 97 120 THR B O 1
ATOM 3544 N N . VAL B 1 121 ? 15 10.898 -2.207 1 98.31 121 VAL B N 1
ATOM 3545 C CA . VAL B 1 121 ? 15.359 11.328 -0.859 1 98.31 121 VAL B CA 1
ATOM 3546 C C . VAL B 1 121 ? 14.305 10.836 0.135 1 98.31 121 VAL B C 1
ATOM 3548 O O . VAL B 1 121 ? 13.102 10.961 -0.11 1 98.31 121 VAL B O 1
ATOM 3551 N N . ASP B 1 122 ? 14.773 10.211 1.191 1 98.25 122 ASP B N 1
ATOM 3552 C CA . ASP B 1 122 ? 13.953 9.812 2.334 1 98.25 122 ASP B CA 1
ATOM 3553 C C . ASP B 1 122 ? 14.664 10.117 3.65 1 98.25 122 ASP B C 1
ATOM 3555 O O . ASP B 1 122 ? 15.5 9.344 4.109 1 98.25 122 ASP B O 1
ATOM 3559 N N . TRP B 1 123 ? 14.328 11.172 4.207 1 98.69 123 TRP B N 1
ATOM 3560 C CA . TRP B 1 123 ? 15.047 11.672 5.379 1 98.69 123 TRP B CA 1
ATOM 3561 C C . TRP B 1 123 ? 14.734 10.812 6.605 1 98.69 123 TRP B C 1
ATOM 3563 O O . TRP B 1 123 ? 15.43 10.906 7.621 1 98.69 123 TRP B O 1
ATOM 3573 N N . ARG B 1 124 ? 13.656 9.977 6.574 1 97.5 124 ARG B N 1
ATOM 3574 C CA . ARG B 1 124 ? 13.375 9.039 7.656 1 97.5 124 ARG B CA 1
ATOM 3575 C C . ARG B 1 124 ? 14.539 8.07 7.855 1 97.5 124 ARG B C 1
ATOM 3577 O O . ARG B 1 124 ? 14.797 7.621 8.977 1 97.5 124 ARG B O 1
ATOM 3584 N N . LYS B 1 125 ? 15.203 7.824 6.836 1 94.38 125 LYS B N 1
ATOM 3585 C CA . LYS B 1 125 ? 16.25 6.801 6.848 1 94.38 125 LYS B CA 1
ATOM 3586 C C . LYS B 1 125 ? 17.594 7.402 7.219 1 94.38 125 LYS B C 1
ATOM 3588 O O . LYS B 1 125 ? 18.594 6.684 7.32 1 94.38 125 LYS B O 1
ATOM 3593 N N . LYS B 1 126 ? 17.641 8.672 7.469 1 96.56 126 LYS B N 1
ATOM 3594 C CA . LYS B 1 126 ? 18.922 9.336 7.715 1 96.56 126 LYS B CA 1
ATOM 3595 C C . LYS B 1 126 ? 18.922 10.039 9.07 1 96.56 126 LYS B C 1
ATOM 3597 O O . LYS B 1 126 ? 19.844 10.82 9.367 1 96.56 126 LYS B O 1
ATOM 3602 N N . GLY B 1 127 ? 17.859 9.93 9.766 1 96.12 127 GLY B N 1
ATOM 3603 C CA . GLY B 1 127 ? 17.828 10.398 11.148 1 96.12 127 GLY B CA 1
ATOM 3604 C C . GLY B 1 127 ? 17.25 11.789 11.297 1 96.12 127 GLY B C 1
ATOM 3605 O O . GLY B 1 127 ? 17.312 12.375 12.375 1 96.12 127 GLY B O 1
ATOM 3606 N N . TYR B 1 128 ? 16.656 12.328 10.242 1 98.38 128 TYR B N 1
ATOM 3607 C CA . TYR B 1 128 ? 16.203 13.719 10.227 1 98.38 128 TYR B CA 1
ATOM 3608 C C . TYR B 1 128 ? 14.766 13.836 10.727 1 98.38 128 TYR B C 1
ATOM 3610 O O . TYR B 1 128 ? 14.266 14.945 10.938 1 98.38 128 TYR B O 1
ATOM 3618 N N . VAL B 1 129 ? 14.055 12.711 10.883 1 98.81 129 VAL B N 1
ATOM 3619 C CA . VAL B 1 129 ? 12.609 12.773 11.086 1 98.81 129 VAL B CA 1
ATOM 3620 C C . VAL B 1 129 ? 12.227 12.008 12.352 1 98.81 129 VAL B C 1
ATOM 3622 O O . VAL B 1 129 ? 12.594 10.836 12.5 1 98.81 129 VAL B O 1
ATOM 3625 N N . THR B 1 130 ? 11.555 12.633 13.281 1 98.56 130 THR B N 1
ATOM 3626 C CA . THR B 1 130 ? 11.039 11.961 14.469 1 98.56 130 THR B CA 1
ATOM 3627 C C . THR B 1 130 ? 9.773 11.172 14.125 1 98.56 130 THR B C 1
ATOM 3629 O O . THR B 1 130 ? 9.312 11.195 12.984 1 98.56 130 THR B O 1
ATOM 3632 N N . GLU B 1 131 ? 9.211 10.484 15.047 1 97.81 131 GLU B N 1
ATOM 3633 C CA . GLU B 1 131 ? 8.031 9.648 14.836 1 97.81 131 GLU B CA 1
ATOM 3634 C C . GLU B 1 131 ? 6.816 10.492 14.469 1 97.81 131 GLU B C 1
ATOM 3636 O O . GLU B 1 131 ? 6.797 11.703 14.703 1 97.81 131 GLU B O 1
ATOM 3641 N N . VAL B 1 132 ? 5.855 9.859 13.852 1 98.38 132 VAL B N 1
ATOM 3642 C CA . VAL B 1 132 ? 4.582 10.508 13.547 1 98.38 132 VAL B CA 1
ATOM 3643 C C . VAL B 1 132 ? 3.848 10.844 14.836 1 98.38 132 VAL B C 1
ATOM 3645 O O . VAL B 1 132 ? 3.699 9.984 15.719 1 98.38 132 VAL B O 1
ATOM 3648 N N . LYS B 1 133 ? 3.463 12.102 14.922 1 97.62 133 LYS B N 1
ATOM 3649 C CA . LYS B 1 133 ? 2.723 12.594 16.078 1 97.62 133 LYS B CA 1
ATOM 3650 C C . LYS B 1 133 ? 1.24 12.758 15.758 1 97.62 133 LYS B C 1
ATOM 3652 O O . LYS B 1 133 ? 0.808 12.469 14.641 1 97.62 133 LYS B O 1
ATOM 3657 N N . ASP B 1 134 ? 0.48 13.07 16.781 1 97.69 134 ASP B N 1
ATOM 3658 C CA . ASP B 1 134 ? -0.962 13.25 16.641 1 97.69 134 ASP B CA 1
ATOM 3659 C C . ASP B 1 134 ? -1.42 14.562 17.266 1 97.69 134 ASP B C 1
ATOM 3661 O O . ASP B 1 134 ? -1.409 14.719 18.484 1 97.69 134 ASP B O 1
ATOM 3665 N N . GLN B 1 135 ? -1.904 15.414 16.438 1 97.81 135 GLN B N 1
ATOM 3666 C CA . GLN B 1 135 ? -2.307 16.734 16.906 1 97.81 135 GLN B CA 1
ATOM 3667 C C . GLN B 1 135 ? -3.664 16.688 17.609 1 97.81 135 GLN B C 1
ATOM 3669 O O . GLN B 1 135 ? -4.043 17.625 18.312 1 97.81 135 GLN B O 1
ATOM 3674 N N . GLY B 1 136 ? -4.395 15.562 17.359 1 95.81 136 GLY B N 1
ATOM 3675 C CA . GLY B 1 136 ? -5.754 15.5 17.875 1 95.81 136 GLY B CA 1
ATOM 3676 C C . GLY B 1 136 ? -6.68 16.531 17.25 1 95.81 136 GLY B C 1
ATOM 3677 O O . GLY B 1 136 ? -6.594 16.797 16.062 1 95.81 136 GLY B O 1
ATOM 3678 N N . GLU B 1 137 ? -7.578 16.984 18.062 1 93.5 137 GLU B N 1
ATOM 3679 C CA . GLU B 1 137 ? -8.594 17.891 17.531 1 93.5 137 GLU B CA 1
ATOM 3680 C C . GLU B 1 137 ? -8.156 19.344 17.688 1 93.5 137 GLU B C 1
ATOM 3682 O O . GLU B 1 137 ? -8.922 20.266 17.391 1 93.5 137 GLU B O 1
ATOM 3687 N N . CYS B 1 138 ? -6.91 19.562 18.188 1 95.88 138 CYS B N 1
ATOM 3688 C CA . CYS B 1 138 ? -6.336 20.906 18.234 1 95.88 138 CYS B CA 1
ATOM 3689 C C . CYS B 1 138 ? -5.828 21.328 16.859 1 95.88 138 CYS B C 1
ATOM 3691 O O . CYS B 1 138 ? -5.07 20.594 16.219 1 95.88 138 CYS B O 1
ATOM 3693 N N . GLY B 1 139 ? -6.301 22.5 16.359 1 95.44 139 GLY B N 1
ATOM 3694 C CA . GLY B 1 139 ? -5.84 23.047 15.102 1 95.44 139 GLY B CA 1
ATOM 3695 C C . GLY B 1 139 ? -4.391 23.5 15.133 1 95.44 139 GLY B C 1
ATOM 3696 O O . GLY B 1 139 ? -4.086 24.656 14.859 1 95.44 139 GLY B O 1
ATOM 3697 N N . SER B 1 140 ? -3.537 22.578 15.469 1 97.81 140 SER B N 1
ATOM 3698 C CA . SER B 1 140 ? -2.139 22.922 15.703 1 97.81 140 SER B CA 1
ATOM 3699 C C . SER B 1 140 ? -1.233 22.344 14.625 1 97.81 140 SER B C 1
ATOM 3701 O O . SER B 1 140 ? -0.034 22.156 14.844 1 97.81 140 SER B O 1
ATOM 3703 N N . CYS B 1 141 ? -1.818 22.062 13.414 1 98.44 141 CYS B N 1
ATOM 3704 C CA . CYS B 1 141 ? -1.027 21.5 12.328 1 98.44 141 CYS B CA 1
ATOM 3705 C C . CYS B 1 141 ? 0.151 22.391 11.984 1 98.44 141 CYS B C 1
ATOM 3707 O O . CYS B 1 141 ? 1.238 21.906 11.664 1 98.44 141 CYS B O 1
ATOM 3709 N N . TRP B 1 142 ? -0.018 23.719 12.086 1 98.25 142 TRP B N 1
ATOM 3710 C CA . TRP B 1 142 ? 1.034 24.703 11.82 1 98.25 142 TRP B CA 1
ATOM 3711 C C . TRP B 1 142 ? 2.211 24.5 12.773 1 98.25 142 TRP B C 1
ATOM 3713 O O . TRP B 1 142 ? 3.371 24.578 12.359 1 98.25 142 TRP B O 1
ATOM 3723 N N . ALA B 1 143 ? 1.909 24.234 13.969 1 98.75 143 ALA B N 1
ATOM 3724 C CA . ALA B 1 143 ? 2.945 24.016 14.977 1 98.75 143 ALA B CA 1
ATOM 3725 C C . ALA B 1 143 ? 3.697 22.719 14.719 1 98.75 143 ALA B C 1
ATOM 3727 O O . ALA B 1 143 ? 4.926 22.672 14.781 1 98.75 143 ALA B O 1
ATOM 3728 N N . PHE B 1 144 ? 2.926 21.641 14.367 1 98.81 144 PHE B N 1
ATOM 3729 C CA . PHE B 1 144 ? 3.541 20.344 14.094 1 98.81 144 PHE B CA 1
ATOM 3730 C C . PHE B 1 144 ? 4.445 20.422 12.875 1 98.81 144 PHE B C 1
ATOM 3732 O O . PHE B 1 144 ? 5.523 19.828 12.852 1 98.81 144 PHE B O 1
ATOM 3739 N N . SER B 1 145 ? 4 21.109 11.891 1 98.81 145 SER B N 1
ATOM 3740 C CA . SER B 1 145 ? 4.773 21.266 10.664 1 98.81 145 SER B CA 1
ATOM 3741 C C . SER B 1 145 ? 6.113 21.938 10.93 1 98.81 145 SER B C 1
ATOM 3743 O O . SER B 1 145 ? 7.164 21.422 10.562 1 98.81 145 SER B O 1
ATOM 3745 N N . VAL B 1 146 ? 6.082 23.078 11.609 1 98.75 146 VAL B N 1
ATOM 3746 C CA . VAL B 1 146 ? 7.285 23.859 11.867 1 98.75 146 VAL B CA 1
ATOM 3747 C C . VAL B 1 146 ? 8.211 23.109 12.812 1 98.75 146 VAL B C 1
ATOM 3749 O O . VAL B 1 146 ? 9.422 23.062 12.609 1 98.75 146 VAL B O 1
ATOM 3752 N N . VAL B 1 147 ? 7.641 22.5 13.805 1 98.81 147 VAL B N 1
ATOM 3753 C CA . VAL B 1 147 ? 8.43 21.719 14.758 1 98.81 147 VAL B CA 1
ATOM 3754 C C . VAL B 1 147 ? 9.148 20.594 14.023 1 98.81 147 VAL B C 1
ATOM 3756 O O . VAL B 1 147 ? 10.328 20.328 14.281 1 98.81 147 VAL B O 1
ATOM 3759 N N . GLY B 1 148 ? 8.422 19.922 13.141 1 98.81 148 GLY B N 1
ATOM 3760 C CA . GLY B 1 148 ? 9.062 18.875 12.352 1 98.81 148 GLY B CA 1
ATOM 3761 C C . GLY B 1 148 ? 10.242 19.391 11.547 1 98.81 148 GLY B C 1
ATOM 3762 O O . GLY B 1 148 ? 11.297 18.75 11.508 1 98.81 148 GLY B O 1
ATOM 3763 N N . ALA B 1 149 ? 10.078 20.5 10.898 1 98.75 149 ALA B N 1
ATOM 3764 C CA . ALA B 1 149 ? 11.164 21.094 10.133 1 98.75 149 ALA B CA 1
ATOM 3765 C C . ALA B 1 149 ? 12.344 21.453 11.047 1 98.75 149 ALA B C 1
ATOM 3767 O O . ALA B 1 149 ? 13.5 21.219 10.688 1 98.75 149 ALA B O 1
ATOM 3768 N N . MET B 1 150 ? 12.047 21.938 12.195 1 98.69 150 MET B N 1
ATOM 3769 C CA . MET B 1 150 ? 13.078 22.359 13.141 1 98.69 150 MET B CA 1
ATOM 3770 C C . MET B 1 150 ? 13.828 21.141 13.688 1 98.69 150 MET B C 1
ATOM 3772 O O . MET B 1 150 ? 15.031 21.234 13.961 1 98.69 150 MET B O 1
ATOM 3776 N N . GLU B 1 151 ? 13.109 20.031 13.883 1 98.75 151 GLU B N 1
ATOM 3777 C CA . GLU B 1 151 ? 13.789 18.812 14.305 1 98.75 151 GLU B CA 1
ATOM 3778 C C . GLU B 1 151 ? 14.828 18.375 13.281 1 98.75 151 GLU B C 1
ATOM 3780 O O . GLU B 1 151 ? 15.945 18 13.648 1 98.75 151 GLU B O 1
ATOM 3785 N N . GLY B 1 152 ? 14.445 18.438 12.062 1 98.38 152 GLY B N 1
ATOM 3786 C CA . GLY B 1 152 ? 15.406 18.141 11.016 1 98.38 152 GLY B CA 1
ATOM 3787 C C . GLY B 1 152 ? 16.578 19.094 11 1 98.38 152 GLY B C 1
ATOM 3788 O O . GLY B 1 152 ? 17.734 18.672 10.859 1 98.38 152 GLY B O 1
ATOM 3789 N N . HIS B 1 153 ? 16.297 20.344 11.18 1 97.69 153 HIS B N 1
ATOM 3790 C CA . HIS B 1 153 ? 17.344 21.375 11.219 1 97.69 153 HIS B CA 1
ATOM 3791 C C . HIS B 1 153 ? 18.297 21.125 12.375 1 97.69 153 HIS B C 1
ATOM 3793 O O . HIS B 1 153 ? 19.516 21.219 12.211 1 97.69 153 HIS B O 1
ATOM 3799 N N . LEU B 1 154 ? 17.75 20.875 13.461 1 97.81 154 LEU B N 1
ATOM 3800 C CA . LEU B 1 154 ? 18.547 20.578 14.641 1 97.81 154 LEU B CA 1
ATOM 3801 C C . LEU B 1 154 ? 19.469 19.375 14.398 1 97.81 154 LEU B C 1
ATOM 3803 O O . LEU B 1 154 ? 20.641 19.406 14.75 1 97.81 154 LEU B O 1
ATOM 3807 N N . PHE B 1 155 ? 18.906 18.312 13.867 1 98.06 155 PHE B N 1
ATOM 3808 C CA . PHE B 1 155 ? 19.703 17.141 13.547 1 98.06 155 PHE B CA 1
ATOM 3809 C C . PHE B 1 155 ? 20.828 17.484 12.57 1 98.06 155 PHE B C 1
ATOM 3811 O O . PHE B 1 155 ? 21.969 17.047 12.734 1 98.06 155 PHE B O 1
ATOM 3818 N N . ASN B 1 156 ? 20.484 18.234 11.625 1 96.25 156 ASN B N 1
ATOM 3819 C CA . ASN B 1 156 ? 21.469 18.625 10.609 1 96.25 156 ASN B CA 1
ATOM 3820 C C . ASN B 1 156 ? 22.641 19.375 11.227 1 96.25 156 ASN B C 1
ATOM 3822 O O . ASN B 1 156 ? 23.781 19.203 10.805 1 96.25 156 ASN B O 1
ATOM 3826 N N . THR B 1 157 ? 22.406 20.156 12.195 1 95.06 157 THR B N 1
ATOM 3827 C CA . THR B 1 157 ? 23.438 21.062 12.727 1 95.06 157 THR B CA 1
ATOM 3828 C C . THR B 1 157 ? 24.141 20.438 13.914 1 95.06 157 THR B C 1
ATOM 3830 O O . THR B 1 157 ? 25.312 20.75 14.188 1 95.06 157 THR B O 1
ATOM 3833 N N . THR B 1 158 ? 23.5 19.516 14.57 1 95.94 158 THR B N 1
ATOM 3834 C CA . THR B 1 158 ? 24.094 19.016 15.812 1 95.94 158 THR B CA 1
ATOM 3835 C C . THR B 1 158 ? 24.344 17.516 15.734 1 95.94 158 THR B C 1
ATOM 3837 O O . THR B 1 158 ? 25.078 16.969 16.562 1 95.94 158 THR B O 1
ATOM 3840 N N . GLY B 1 159 ? 23.672 16.875 14.828 1 96.5 159 GLY B N 1
ATOM 3841 C CA . GLY B 1 159 ? 23.75 15.422 14.75 1 96.5 159 GLY B CA 1
ATOM 3842 C C . GLY B 1 159 ? 22.828 14.711 15.719 1 96.5 159 GLY B C 1
ATOM 3843 O O . GLY B 1 159 ? 22.812 13.484 15.773 1 96.5 159 GLY B O 1
ATOM 3844 N N . LYS B 1 160 ? 22.047 15.508 16.438 1 96.94 160 LYS B N 1
ATOM 3845 C CA . LYS B 1 160 ? 21.156 14.922 17.422 1 96.94 160 LYS B CA 1
ATOM 3846 C C . LYS B 1 160 ? 19.703 15.117 17.031 1 96.94 160 LYS B C 1
ATOM 3848 O O . LYS B 1 160 ? 19.25 16.25 16.828 1 96.94 160 LYS B O 1
ATOM 3853 N N . LEU B 1 161 ? 19.016 13.969 16.969 1 97.81 161 LEU B N 1
ATOM 3854 C CA . LEU B 1 161 ? 17.578 14.047 16.719 1 97.81 161 LEU B CA 1
ATOM 3855 C C . LEU B 1 161 ? 16.797 14.164 18.031 1 97.81 161 LEU B C 1
ATOM 3857 O O . LEU B 1 161 ? 16.797 13.227 18.844 1 97.81 161 LEU B O 1
ATOM 3861 N N . ILE B 1 162 ? 16.219 15.281 18.266 1 98 162 ILE B N 1
ATOM 3862 C CA . ILE B 1 162 ? 15.453 15.547 19.484 1 98 162 ILE B CA 1
ATOM 3863 C C . ILE B 1 162 ? 13.992 15.836 19.125 1 98 162 ILE B C 1
ATOM 3865 O O . ILE B 1 162 ? 13.711 16.562 18.188 1 98 162 ILE B O 1
ATOM 3869 N N . ASN B 1 163 ? 13.07 15.188 19.891 1 98.62 163 ASN B N 1
ATOM 3870 C CA . ASN B 1 163 ? 11.656 15.539 19.781 1 98.62 163 ASN B CA 1
ATOM 3871 C C . ASN B 1 163 ? 11.383 16.922 20.344 1 98.62 163 ASN B C 1
ATOM 3873 O O . ASN B 1 163 ? 11.555 17.156 21.547 1 98.62 163 ASN B O 1
ATOM 3877 N N . LEU B 1 164 ? 10.914 17.812 19.469 1 98.81 164 LEU B N 1
ATOM 3878 C CA . LEU B 1 164 ? 10.617 19.172 19.906 1 98.81 164 LEU B CA 1
ATOM 3879 C C . LEU B 1 164 ? 9.133 19.328 20.234 1 98.81 164 LEU B C 1
ATOM 3881 O O . LEU B 1 164 ? 8.336 18.453 19.922 1 98.81 164 LEU B O 1
ATOM 3885 N N . SER B 1 165 ? 8.805 20.438 20.844 1 98.81 165 SER B N 1
ATOM 3886 C CA . SER B 1 165 ? 7.473 20.578 21.422 1 98.81 165 SER B CA 1
ATOM 3887 C C . SER B 1 165 ? 6.562 21.406 20.516 1 98.81 165 SER B C 1
ATOM 3889 O O . SER B 1 165 ? 6.711 22.625 20.422 1 98.81 165 SER B O 1
ATOM 3891 N N . PRO B 1 166 ? 5.543 20.766 19.969 1 98.75 166 PRO B N 1
ATOM 3892 C CA . PRO B 1 166 ? 4.52 21.578 19.312 1 98.75 166 PRO B CA 1
ATOM 3893 C C . PRO B 1 166 ? 3.732 22.438 20.297 1 98.75 166 PRO B C 1
ATOM 3895 O O . PRO B 1 166 ? 3.303 23.547 19.953 1 98.75 166 PRO B O 1
ATOM 3898 N N . GLN B 1 167 ? 3.564 22 21.547 1 98.81 167 GLN B N 1
ATOM 3899 C CA . GLN B 1 167 ? 2.803 22.734 22.562 1 98.81 167 GLN B CA 1
ATOM 3900 C C . GLN B 1 167 ? 3.453 24.078 22.875 1 98.81 167 GLN B C 1
ATOM 3902 O O . GLN B 1 167 ? 2.76 25.062 23.156 1 98.81 167 GLN B O 1
ATOM 3907 N N . ASN B 1 168 ? 4.758 24.094 22.859 1 98.75 168 ASN B N 1
ATOM 3908 C CA . ASN B 1 168 ? 5.488 25.344 23.031 1 98.75 168 ASN B CA 1
ATOM 3909 C C . ASN B 1 168 ? 4.988 26.422 22.062 1 98.75 168 ASN B C 1
ATOM 3911 O O . ASN B 1 168 ? 4.773 27.562 22.469 1 98.75 168 ASN B O 1
ATOM 3915 N N . LEU B 1 169 ? 4.746 26.094 20.828 1 98.69 169 LEU B N 1
ATOM 3916 C CA . LEU B 1 169 ? 4.234 27.031 19.844 1 98.69 169 LEU B CA 1
ATOM 3917 C C . LEU B 1 169 ? 2.758 27.328 20.078 1 98.69 169 LEU B C 1
ATOM 3919 O O . LEU B 1 169 ? 2.332 28.484 20.016 1 98.69 169 LEU B O 1
ATOM 3923 N N . VAL B 1 170 ? 1.994 26.281 20.391 1 98.56 170 VAL B N 1
ATOM 3924 C CA . VAL B 1 170 ? 0.562 26.453 20.625 1 98.56 170 VAL B CA 1
ATOM 3925 C C . VAL B 1 170 ? 0.324 27.469 21.734 1 98.56 170 VAL B C 1
ATOM 3927 O O . VAL B 1 170 ? -0.536 28.344 21.594 1 98.56 170 VAL B O 1
ATOM 3930 N N . ASP B 1 171 ? 1.126 27.406 22.75 1 98.62 171 ASP B N 1
ATOM 3931 C CA . ASP B 1 171 ? 0.915 28.234 23.938 1 98.62 171 ASP B CA 1
ATOM 3932 C C . ASP B 1 171 ? 1.542 29.609 23.766 1 98.62 171 ASP B C 1
ATOM 3934 O O . ASP B 1 171 ? 1.055 30.594 24.312 1 98.62 171 ASP B O 1
ATOM 3938 N N . CYS B 1 172 ? 2.588 29.734 22.984 1 98.62 172 CYS B N 1
ATOM 3939 C CA . CYS B 1 172 ? 3.441 30.891 23.203 1 98.62 172 CYS B CA 1
ATOM 3940 C C . CYS B 1 172 ? 3.521 31.75 21.953 1 98.62 172 CYS B C 1
ATOM 3942 O O . CYS B 1 172 ? 4.059 32.875 22 1 98.62 172 CYS B O 1
ATOM 3944 N N . ALA B 1 173 ? 2.926 31.328 20.859 1 97.94 173 ALA B N 1
ATOM 3945 C CA . ALA B 1 173 ? 3.172 32.062 19.609 1 97.94 173 ALA B CA 1
ATOM 3946 C C . ALA B 1 173 ? 2 32.969 19.266 1 97.94 173 ALA B C 1
ATOM 3948 O O . ALA B 1 173 ? 1.896 33.438 18.125 1 97.94 173 ALA B O 1
ATOM 3949 N N . ARG B 1 174 ? 1.112 33.156 20.141 1 96.5 174 ARG B N 1
ATOM 3950 C CA . ARG B 1 174 ? -0.068 33.969 19.875 1 96.5 174 ARG B CA 1
ATOM 3951 C C . ARG B 1 174 ? 0.326 35.406 19.469 1 96.5 174 ARG B C 1
ATOM 3953 O O . ARG B 1 174 ? -0.246 35.969 18.531 1 96.5 174 ARG B O 1
ATOM 3960 N N . ASP B 1 175 ? 1.281 36 20.125 1 95.81 175 ASP B N 1
ATOM 3961 C CA . ASP B 1 175 ? 1.687 37.375 19.875 1 95.81 175 ASP B CA 1
ATOM 3962 C C . ASP B 1 175 ? 2.377 37.5 18.531 1 95.81 175 ASP B C 1
ATOM 3964 O O . ASP B 1 175 ? 2.574 38.625 18.031 1 95.81 175 ASP B O 1
ATOM 3968 N N . TYR B 1 176 ? 2.604 36.438 17.891 1 95.62 176 TYR B N 1
ATOM 3969 C CA . TYR B 1 176 ? 3.277 36.438 16.594 1 95.62 176 TYR B CA 1
ATOM 3970 C C . TYR B 1 176 ? 2.287 36.188 15.461 1 95.62 176 TYR B C 1
ATOM 3972 O O . TYR B 1 176 ? 2.682 36.062 14.297 1 95.62 176 TYR B O 1
ATOM 3980 N N . GLY B 1 177 ? 1.021 36.031 15.812 1 93.56 177 GLY B N 1
ATOM 3981 C CA . GLY B 1 177 ? 0.002 35.906 14.781 1 93.56 177 GLY B CA 1
ATOM 3982 C C . GLY B 1 177 ? -0.575 34.5 14.672 1 93.56 177 GLY B C 1
ATOM 3983 O O . GLY B 1 177 ? -1.243 34.188 13.688 1 93.56 177 GLY B O 1
ATOM 3984 N N . ASN B 1 178 ? -0.296 33.625 15.578 1 95.75 178 ASN B N 1
ATOM 3985 C CA . ASN B 1 178 ? -0.917 32.312 15.656 1 95.75 178 ASN B CA 1
ATOM 3986 C C . ASN B 1 178 ? -1.992 32.281 16.734 1 95.75 178 ASN B C 1
ATOM 3988 O O . ASN B 1 178 ? -2.002 33.094 17.656 1 95.75 178 ASN B O 1
ATOM 3992 N N . TYR B 1 179 ? -2.885 31.25 16.656 1 96.44 179 TYR B N 1
ATOM 3993 C CA . TYR B 1 179 ? -4.059 31.281 17.516 1 96.44 179 TYR B CA 1
ATOM 3994 C C . TYR B 1 179 ? -4.238 29.938 18.219 1 96.44 179 TYR B C 1
ATOM 3996 O O . TYR B 1 179 ? -5.363 29.469 18.406 1 96.44 179 TYR B O 1
ATOM 4004 N N . GLY B 1 180 ? -3.127 29.328 18.516 1 96.81 180 GLY B N 1
ATOM 4005 C CA . GLY B 1 180 ? -3.203 28.062 19.234 1 96.81 180 GLY B CA 1
ATOM 4006 C C . GLY B 1 180 ? -4.031 2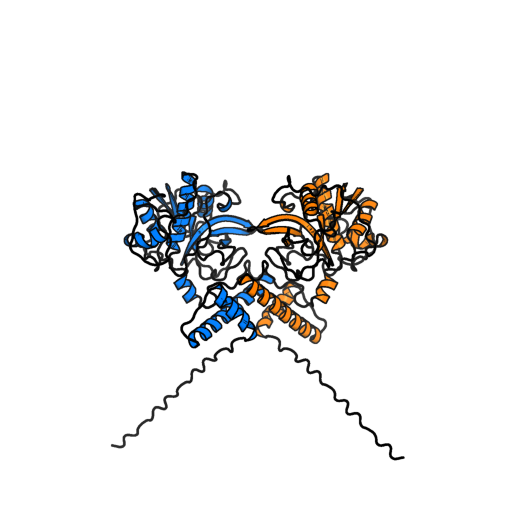7.031 18.5 1 96.81 180 GLY B C 1
ATOM 4007 O O . GLY B 1 180 ? -3.793 26.75 17.328 1 96.81 180 GLY B O 1
ATOM 4008 N N . CYS B 1 181 ? -5.027 26.547 19.188 1 97 181 CYS B N 1
ATOM 4009 C CA . CYS B 1 181 ? -5.859 25.484 18.625 1 97 181 CYS B CA 1
ATOM 4010 C C . CYS B 1 181 ? -6.859 26.047 17.625 1 97 181 CYS B C 1
ATOM 4012 O O . CYS B 1 181 ? -7.57 25.297 16.953 1 97 181 CYS B O 1
ATOM 4014 N N . GLN B 1 182 ? -6.844 27.25 17.422 1 95.69 182 GLN B N 1
ATOM 4015 C CA . GLN B 1 182 ? -7.727 27.859 16.438 1 95.69 182 GLN B CA 1
ATOM 4016 C C . GLN B 1 182 ? -6.984 28.141 15.133 1 95.69 182 GLN B C 1
ATOM 4018 O O . GLN B 1 182 ? -7.484 28.859 14.266 1 95.69 182 GLN B O 1
ATOM 4023 N N . GLY B 1 183 ? -5.809 27.641 15.047 1 96.44 183 GLY B N 1
ATOM 4024 C CA . GLY B 1 183 ? -5.082 27.734 13.789 1 96.44 183 GLY B CA 1
ATOM 4025 C C . GLY B 1 183 ? -3.854 28.609 13.867 1 96.44 183 GLY B C 1
ATOM 4026 O O . GLY B 1 183 ? -3.549 29.172 14.922 1 96.44 183 GLY B O 1
ATOM 4027 N N . GLY B 1 184 ? -3.125 28.625 12.766 1 97.06 184 GLY B N 1
ATOM 4028 C CA . GLY B 1 184 ? -1.918 29.422 12.625 1 97.06 184 GLY B CA 1
ATOM 4029 C C . GLY B 1 184 ? -1.265 29.281 11.266 1 97.06 184 GLY B C 1
ATOM 4030 O O . GLY B 1 184 ? -1.892 28.797 10.32 1 97.06 184 GLY B O 1
ATOM 4031 N N . TYR B 1 185 ? -0.087 29.828 11.242 1 96.62 185 TYR B N 1
ATOM 4032 C CA . TYR B 1 185 ? 0.658 29.812 9.992 1 96.62 185 TYR B CA 1
ATOM 4033 C C . TYR B 1 185 ? 2.145 29.594 10.242 1 96.62 185 TYR B C 1
ATOM 4035 O O . TYR B 1 185 ? 2.699 30.094 11.219 1 96.62 185 TYR B O 1
ATOM 4043 N N . MET B 1 186 ? 2.764 28.969 9.32 1 96.88 186 MET B N 1
ATOM 4044 C CA . MET B 1 186 ? 4.125 28.484 9.531 1 96.88 186 MET B CA 1
ATOM 4045 C C . MET B 1 186 ? 5.102 29.656 9.656 1 96.88 186 MET B C 1
ATOM 4047 O O . MET B 1 186 ? 5.98 29.641 10.516 1 96.88 186 MET B O 1
ATOM 4051 N N . ASP B 1 187 ? 4.973 30.656 8.812 1 94.44 187 ASP B N 1
ATOM 4052 C CA . ASP B 1 187 ? 5.93 31.75 8.867 1 94.44 187 ASP B CA 1
ATOM 4053 C C . ASP B 1 187 ? 5.84 32.5 10.203 1 94.44 187 ASP B C 1
ATOM 4055 O O . ASP B 1 187 ? 6.859 32.906 10.758 1 94.44 187 ASP B O 1
ATOM 4059 N N . LYS B 1 188 ? 4.617 32.625 10.75 1 96 188 LYS B N 1
ATOM 4060 C CA . LYS B 1 188 ? 4.441 33.25 12.055 1 96 188 LYS B CA 1
ATOM 4061 C C . LYS B 1 188 ? 5.043 32.406 13.164 1 96 188 LYS B C 1
ATOM 4063 O O . LYS B 1 188 ? 5.582 32.938 14.141 1 96 188 LYS B O 1
ATOM 4068 N N . ALA B 1 189 ? 4.891 31.125 12.992 1 97.62 189 ALA B N 1
ATOM 4069 C CA . ALA B 1 189 ? 5.539 30.219 13.922 1 97.62 189 ALA B CA 1
ATOM 4070 C C . ALA B 1 189 ? 7.055 30.359 13.867 1 97.62 189 ALA B C 1
ATOM 4072 O O . ALA B 1 189 ? 7.723 30.359 14.906 1 97.62 189 ALA B O 1
ATOM 4073 N N . PHE B 1 190 ? 7.617 30.5 12.695 1 97.5 190 PHE B N 1
ATOM 4074 C CA . PHE B 1 190 ? 9.055 30.688 12.547 1 97.5 190 PHE B CA 1
ATOM 4075 C C . PHE B 1 190 ? 9.5 32 13.156 1 97.5 190 PHE B C 1
ATOM 4077 O O . PHE B 1 190 ? 10.602 32.125 13.703 1 97.5 190 PHE B O 1
ATOM 4084 N N . ASP B 1 191 ? 8.672 33.062 13.031 1 96.44 191 ASP B N 1
ATOM 4085 C CA . ASP B 1 191 ? 8.992 34.312 13.703 1 96.44 191 ASP B CA 1
ATOM 4086 C C . ASP B 1 191 ? 9.227 34.094 15.195 1 96.44 191 ASP B C 1
ATOM 4088 O O . ASP B 1 191 ? 10.188 34.625 15.766 1 96.44 191 ASP B O 1
ATOM 4092 N N . TYR B 1 192 ? 8.344 33.344 15.766 1 98.06 192 TYR B N 1
ATOM 4093 C CA . TYR B 1 192 ? 8.508 33.031 17.188 1 98.06 192 TYR B CA 1
ATOM 4094 C C . TYR B 1 192 ? 9.812 32.281 17.422 1 98.06 192 TYR B C 1
ATOM 4096 O O . TYR B 1 192 ? 10.555 32.594 18.359 1 98.06 192 TYR B O 1
ATOM 4104 N N . VAL B 1 193 ? 10.086 31.266 16.625 1 98.44 193 VAL B N 1
ATOM 4105 C CA . VAL B 1 193 ? 11.25 30.406 16.812 1 98.44 193 VAL B CA 1
ATOM 4106 C C . VAL B 1 193 ? 12.531 31.234 16.688 1 98.44 193 VAL B C 1
ATOM 4108 O O . VAL B 1 193 ? 13.484 31.031 17.438 1 98.44 193 VAL B O 1
ATOM 4111 N N . VAL B 1 194 ? 12.586 32.156 15.719 1 97.38 194 VAL B N 1
ATOM 4112 C CA . VAL B 1 194 ? 13.742 33.031 15.523 1 97.38 194 VAL B CA 1
ATOM 4113 C C . VAL B 1 194 ? 13.977 33.875 16.781 1 97.38 194 VAL B C 1
ATOM 4115 O O . VAL B 1 194 ? 15.125 34.062 17.203 1 97.38 194 VAL B O 1
ATOM 4118 N N . ALA B 1 195 ? 12.938 34.25 17.391 1 97.88 195 ALA B N 1
ATOM 4119 C CA . ALA B 1 195 ? 13.023 35.156 18.547 1 97.88 195 ALA B CA 1
ATOM 4120 C C . ALA B 1 195 ? 13.344 34.375 19.812 1 97.88 195 ALA B C 1
ATOM 4122 O O . ALA B 1 195 ? 14.031 34.875 20.703 1 97.88 195 ALA B O 1
ATOM 4123 N N . ASN B 1 196 ? 12.898 33.125 19.938 1 97.94 196 ASN B N 1
ATOM 4124 C CA . ASN B 1 196 ? 12.906 32.5 21.25 1 97.94 196 ASN B CA 1
ATOM 4125 C C . ASN B 1 196 ? 13.531 31.109 21.203 1 97.94 196 ASN B C 1
ATOM 4127 O O . ASN B 1 196 ? 14.125 30.656 22.188 1 97.94 196 ASN B O 1
ATOM 4131 N N . GLY B 1 197 ? 13.367 30.438 20.047 1 98.06 197 GLY B N 1
ATOM 4132 C CA . GLY B 1 197 ? 13.727 29.031 19.984 1 98.06 197 GLY B CA 1
ATOM 4133 C C . GLY B 1 197 ? 12.617 28.109 20.453 1 98.06 197 GLY B C 1
ATOM 4134 O O . GLY B 1 197 ? 11.461 28.516 20.531 1 98.06 197 GLY B O 1
ATOM 4135 N N . LEU B 1 198 ? 13.039 26.781 20.625 1 98.62 198 LEU B N 1
ATOM 4136 C CA . LEU B 1 198 ? 12.055 25.781 21.031 1 98.62 198 LEU B CA 1
ATOM 4137 C C . LEU B 1 198 ? 12.594 24.906 22.156 1 98.62 198 LEU B C 1
ATOM 4139 O O . LEU B 1 198 ? 13.797 24.641 22.219 1 98.62 198 LEU B O 1
ATOM 4143 N N . GLU B 1 199 ? 11.688 24.5 23 1 98.75 199 GLU B N 1
ATOM 4144 C CA . GLU B 1 199 ? 11.977 23.484 24.016 1 98.75 199 GLU B CA 1
ATOM 4145 C C . GLU B 1 199 ? 11.703 22.078 23.484 1 98.75 199 GLU B C 1
ATOM 4147 O O . GLU B 1 199 ? 11.07 21.922 22.438 1 98.75 199 GLU B O 1
ATOM 4152 N N . SER B 1 200 ? 12.203 21.109 24.234 1 98.69 200 SER B N 1
ATOM 4153 C CA . SER B 1 200 ? 11.953 19.719 23.891 1 98.69 200 SER B CA 1
ATOM 4154 C C . SER B 1 200 ? 10.555 19.281 24.297 1 98.69 200 SER B C 1
ATOM 4156 O O . SER B 1 200 ? 9.945 19.891 25.188 1 98.69 200 SER B O 1
ATOM 4158 N N . GLU B 1 201 ? 10.078 18.25 23.562 1 98.62 201 GLU B N 1
ATOM 4159 C CA . GLU B 1 201 ? 8.812 17.641 23.953 1 98.62 201 GLU B CA 1
ATOM 4160 C C . GLU B 1 201 ? 8.852 17.141 25.391 1 98.62 201 GLU B C 1
ATOM 4162 O O . GLU B 1 201 ? 7.848 17.203 26.109 1 98.62 201 GLU B O 1
ATOM 4167 N N . ALA B 1 202 ? 9.953 16.656 25.875 1 98.31 202 ALA B N 1
ATOM 4168 C CA . ALA B 1 202 ? 10.125 16.141 27.234 1 98.31 202 ALA B CA 1
ATOM 4169 C C . ALA B 1 202 ? 9.922 17.25 28.266 1 98.31 202 ALA B C 1
ATOM 4171 O O . ALA B 1 202 ? 9.305 17.031 29.312 1 98.31 202 ALA B O 1
ATOM 4172 N N . ASP B 1 203 ? 10.414 18.406 27.969 1 98.44 203 ASP B N 1
ATOM 4173 C CA . ASP B 1 203 ? 10.367 19.516 28.906 1 98.44 203 ASP B CA 1
ATOM 4174 C C . ASP B 1 203 ? 9.062 20.297 28.766 1 98.44 203 ASP B C 1
ATOM 4176 O O . ASP B 1 203 ? 8.633 20.984 29.688 1 98.44 203 ASP B O 1
ATOM 4180 N N . TYR B 1 204 ? 8.414 20.219 27.609 1 98.56 204 TYR B N 1
ATOM 4181 C CA . TYR B 1 204 ? 7.18 20.922 27.297 1 98.56 204 TYR B CA 1
ATOM 4182 C C . TYR B 1 204 ? 6.207 20.031 26.547 1 98.56 204 TYR B C 1
ATOM 4184 O O . TYR B 1 204 ? 5.977 20.219 25.344 1 98.56 204 TYR B O 1
ATOM 4192 N N . PRO B 1 205 ? 5.613 19.094 27.219 1 98.5 205 PRO B N 1
ATOM 4193 C CA . PRO B 1 205 ? 4.836 18.031 26.578 1 98.5 205 PRO B CA 1
ATOM 4194 C C . PRO B 1 205 ? 3.568 18.562 25.906 1 98.5 205 PRO B C 1
ATOM 4196 O O . PRO B 1 205 ? 2.92 19.469 26.422 1 98.5 205 PRO B O 1
ATOM 4199 N N . TYR B 1 206 ? 3.238 17.969 24.828 1 98.5 206 TYR B N 1
ATOM 4200 C CA . TYR B 1 206 ? 2.047 18.344 24.062 1 98.5 206 TYR B CA 1
ATOM 4201 C C . TYR B 1 206 ? 0.781 18.016 24.859 1 98.5 206 TYR B C 1
ATOM 4203 O O . TYR B 1 206 ? 0.64 16.906 25.391 1 98.5 206 TYR B O 1
ATOM 4211 N N . LYS B 1 207 ? -0.147 18.953 24.891 1 97.81 207 LYS B N 1
ATOM 4212 C CA . LYS B 1 207 ? -1.408 18.781 25.594 1 97.81 207 LYS B CA 1
ATOM 4213 C C . LYS B 1 207 ? -2.598 18.859 24.641 1 97.81 207 LYS B C 1
ATOM 4215 O O . LYS B 1 207 ? -3.684 18.375 24.953 1 97.81 207 LYS B O 1
ATOM 4220 N N . GLY B 1 208 ? -2.432 19.531 23.531 1 96.94 208 GLY B N 1
ATOM 4221 C CA . GLY B 1 208 ? -3.48 19.656 22.531 1 96.94 208 GLY B CA 1
ATOM 4222 C C . GLY B 1 208 ? -4.586 20.609 22.938 1 96.94 208 GLY B C 1
ATOM 4223 O O . GLY B 1 208 ? -5.746 20.422 22.562 1 96.94 208 GLY B O 1
ATOM 4224 N N . GLN B 1 209 ? -4.25 21.5 23.797 1 97.38 209 GLN B N 1
ATOM 4225 C CA . GLN B 1 209 ? -5.152 22.547 24.266 1 97.38 209 GLN B CA 1
ATOM 4226 C C . GLN B 1 209 ? -4.41 23.875 24.469 1 97.38 209 GLN B C 1
ATOM 4228 O O . GLN B 1 209 ? -3.199 23.875 24.703 1 97.38 209 GLN B O 1
ATOM 4233 N N . ASP B 1 210 ? -5.234 24.953 24.359 1 97.12 210 ASP B N 1
ATOM 4234 C CA . ASP B 1 210 ? -4.641 26.25 24.641 1 97.12 210 ASP B CA 1
ATOM 4235 C C . ASP B 1 210 ? -4.34 26.406 26.125 1 97.12 210 ASP B C 1
ATOM 4237 O O . ASP B 1 210 ? -5.207 26.156 26.969 1 97.12 210 ASP B O 1
ATOM 4241 N N . ARG B 1 211 ? -3.158 26.734 26.391 1 97.19 211 ARG B N 1
ATOM 4242 C CA . ARG B 1 211 ? -2.73 27 27.766 1 97.19 211 ARG B CA 1
ATOM 4243 C C . ARG B 1 211 ? -1.834 28.234 27.828 1 97.19 211 ARG B C 1
ATOM 4245 O O . ARG B 1 211 ? -1.535 28.844 26.797 1 97.19 211 ARG B O 1
ATOM 4252 N N . GLU B 1 212 ? -1.488 28.656 29.078 1 97.5 212 GLU B N 1
ATOM 4253 C CA . GLU B 1 212 ? -0.568 29.766 29.266 1 97.5 212 GLU B CA 1
ATOM 4254 C C . GLU B 1 212 ? 0.85 29.391 28.844 1 97.5 212 GLU B C 1
ATOM 4256 O O . GLU B 1 212 ? 1.286 28.266 29.062 1 97.5 212 GLU B O 1
ATOM 4261 N N . CYS B 1 213 ? 1.504 30.359 28.281 1 98.31 213 CYS B N 1
ATOM 4262 C CA . CYS B 1 213 ? 2.891 30.156 27.875 1 98.31 213 CYS B CA 1
ATOM 4263 C C . CYS B 1 213 ? 3.781 29.922 29.094 1 98.31 213 CYS B C 1
ATOM 4265 O O . CYS B 1 213 ? 3.785 30.734 30.016 1 98.31 213 CYS B O 1
ATOM 4267 N N . ARG B 1 214 ? 4.523 28.906 29.062 1 97.75 214 ARG B N 1
ATOM 4268 C CA . ARG B 1 214 ? 5.445 28.594 30.156 1 97.75 214 ARG B CA 1
ATOM 4269 C C . ARG B 1 214 ? 6.859 28.375 29.625 1 97.75 214 ARG B C 1
ATOM 4271 O O . ARG B 1 214 ? 7.629 27.594 30.188 1 97.75 214 ARG B O 1
ATOM 4278 N N . TYR B 1 215 ? 7.105 28.969 28.547 1 98 215 TYR B N 1
ATOM 4279 C CA . TYR B 1 215 ? 8.422 28.844 27.922 1 98 215 TYR B CA 1
ATOM 4280 C C . TYR B 1 215 ? 9.523 29.25 28.891 1 98 215 TYR B C 1
ATOM 4282 O O . TYR B 1 215 ? 9.406 30.266 29.578 1 98 215 TYR B O 1
ATOM 4290 N N . ASP B 1 216 ? 10.609 28.438 28.953 1 98.25 216 ASP B N 1
ATOM 4291 C CA . ASP B 1 216 ? 11.805 28.688 29.75 1 98.25 216 ASP B CA 1
ATOM 4292 C C . ASP B 1 216 ? 13.047 28.766 28.859 1 98.25 216 ASP B C 1
ATOM 4294 O O . ASP B 1 216 ? 13.539 27.75 28.375 1 98.25 216 ASP B O 1
ATOM 4298 N N . PRO B 1 217 ? 13.625 29.984 28.703 1 97.5 217 PRO B N 1
ATOM 4299 C CA . PRO B 1 217 ? 14.797 30.125 27.844 1 97.5 217 PRO B CA 1
ATOM 4300 C C . PRO B 1 217 ? 15.953 29.219 28.266 1 97.5 217 PRO B C 1
ATOM 4302 O O . PRO B 1 217 ? 16.766 28.812 27.422 1 97.5 217 PRO B O 1
ATOM 4305 N N . ALA B 1 218 ? 16.016 28.828 29.469 1 98 218 ALA B N 1
ATOM 4306 C CA . ALA B 1 218 ? 17.094 27.969 29.969 1 98 218 ALA B CA 1
ATOM 4307 C C . ALA B 1 218 ? 16.953 26.547 29.438 1 98 218 ALA B C 1
ATOM 4309 O O . ALA B 1 218 ? 17.906 25.766 29.469 1 98 218 ALA B O 1
ATOM 4310 N N . LYS B 1 219 ? 15.797 26.234 28.922 1 98.31 219 LYS B N 1
ATOM 4311 C CA . LYS B 1 219 ? 15.531 24.875 28.438 1 98.31 219 LYS B CA 1
ATOM 4312 C C . LYS B 1 219 ? 15.469 24.828 26.906 1 98.31 219 LYS B C 1
ATOM 4314 O O . LYS B 1 219 ? 15.094 23.812 26.328 1 98.31 219 LYS B O 1
ATOM 4319 N N . ARG B 1 220 ? 15.867 25.922 26.359 1 98 220 ARG B N 1
ATOM 4320 C CA . ARG B 1 220 ? 15.891 25.984 24.891 1 98 220 ARG B CA 1
ATOM 4321 C C . ARG B 1 220 ? 16.875 24.969 24.312 1 98 220 ARG B C 1
ATOM 4323 O O . ARG B 1 220 ? 18.016 24.891 24.766 1 98 220 ARG B O 1
ATOM 4330 N N . VAL B 1 221 ? 16.391 24.266 23.234 1 97.94 221 VAL B N 1
ATOM 4331 C CA . VAL B 1 221 ? 17.297 23.281 22.688 1 97.94 221 VAL B CA 1
ATOM 4332 C C . VAL B 1 221 ? 17.469 23.5 21.188 1 97.94 221 VAL B C 1
ATOM 4334 O O . VAL B 1 221 ? 18.406 22.969 20.578 1 97.94 221 VAL B O 1
ATOM 4337 N N . ALA B 1 222 ? 16.562 24.219 20.578 1 97.69 222 ALA B N 1
ATOM 4338 C CA . ALA B 1 222 ? 16.656 24.484 19.141 1 97.69 222 ALA B CA 1
ATOM 4339 C C . ALA B 1 222 ? 16.469 25.969 18.844 1 97.69 222 ALA B C 1
ATOM 4341 O O . ALA B 1 222 ? 15.648 26.641 19.469 1 97.69 222 ALA B O 1
ATOM 4342 N N . ASN B 1 223 ? 17.266 26.469 17.891 1 96.25 223 ASN B N 1
ATOM 4343 C CA . ASN B 1 223 ? 17.188 27.844 17.438 1 96.25 223 ASN B CA 1
ATOM 4344 C C . ASN B 1 223 ? 17.188 27.938 15.914 1 96.25 223 ASN B C 1
ATOM 4346 O O . ASN B 1 223 ? 17.609 27 15.234 1 96.25 223 ASN B O 1
ATOM 4350 N N . CYS B 1 224 ? 16.625 29 15.461 1 96.56 224 CYS B N 1
ATOM 4351 C CA . CYS B 1 224 ? 16.672 29.391 14.055 1 96.56 224 CYS B CA 1
ATOM 4352 C C . CYS B 1 224 ? 17.031 30.859 13.898 1 96.56 224 CYS B C 1
ATOM 4354 O O . CYS B 1 224 ? 16.391 31.734 14.492 1 96.56 224 CYS B O 1
ATOM 4356 N N . SER B 1 225 ? 18.047 31.125 13.133 1 94.81 225 SER B N 1
ATOM 4357 C CA . SER B 1 225 ? 18.469 32.531 12.977 1 94.81 225 SER B CA 1
ATOM 4358 C C . SER B 1 225 ? 17.609 33.25 11.938 1 94.81 225 SER B C 1
ATOM 4360 O O . SER B 1 225 ? 17.281 34.406 12.094 1 94.81 225 SER B O 1
ATOM 4362 N N . LYS B 1 226 ? 17.344 32.5 10.867 1 94.06 226 LYS B N 1
ATOM 4363 C CA . LYS B 1 226 ? 16.547 33 9.766 1 94.06 226 LYS B CA 1
ATOM 4364 C C . LYS B 1 226 ? 15.781 31.891 9.055 1 94.06 226 LYS B C 1
ATOM 4366 O O . LYS B 1 226 ? 16.266 30.766 8.977 1 94.06 226 LYS B O 1
ATOM 4371 N N . TYR B 1 227 ? 14.555 32.281 8.641 1 94.62 227 TYR B N 1
ATOM 4372 C CA . TYR B 1 227 ? 13.812 31.328 7.82 1 94.62 227 TYR B CA 1
ATOM 4373 C C . TYR B 1 227 ? 13.531 31.906 6.438 1 94.62 227 TYR B C 1
ATOM 4375 O O . TYR B 1 227 ? 13.578 33.125 6.246 1 94.62 227 TYR B O 1
ATOM 4383 N N . ASN B 1 228 ? 13.32 31.016 5.473 1 94 228 ASN B N 1
ATOM 4384 C CA . ASN B 1 228 ? 13.055 31.406 4.094 1 94 228 ASN B CA 1
ATOM 4385 C C . ASN B 1 228 ? 11.852 30.672 3.523 1 94 228 ASN B C 1
ATOM 4387 O O . ASN B 1 228 ? 11.484 29.594 4.016 1 94 228 ASN B O 1
ATOM 4391 N N . PHE B 1 229 ? 11.289 31.328 2.529 1 94.62 229 PHE B N 1
ATOM 4392 C CA . PHE B 1 229 ? 10.305 30.656 1.695 1 94.62 229 PHE B CA 1
ATOM 4393 C C . PHE B 1 229 ? 10.969 29.984 0.493 1 94.62 229 PHE B C 1
ATOM 4395 O O . PHE B 1 229 ? 11.953 30.516 -0.038 1 94.62 229 PHE B O 1
ATOM 4402 N N . VAL B 1 230 ? 10.414 28.859 0.175 1 94.44 230 VAL B N 1
ATOM 4403 C CA . VAL B 1 230 ? 10.688 28.328 -1.152 1 94.44 230 VAL B CA 1
ATOM 4404 C C . VAL B 1 230 ? 9.898 29.109 -2.201 1 94.44 230 VAL B C 1
ATOM 4406 O O . VAL B 1 230 ? 8.82 29.641 -1.912 1 94.44 230 VAL B O 1
ATOM 4409 N N . ASP B 1 231 ? 10.477 29.172 -3.438 1 94 231 ASP B N 1
ATOM 4410 C CA . ASP B 1 231 ? 9.766 29.891 -4.492 1 94 231 ASP B CA 1
ATOM 4411 C C . ASP B 1 231 ? 8.336 29.359 -4.641 1 94 231 ASP B C 1
ATOM 4413 O O . ASP B 1 231 ? 8.125 28.156 -4.785 1 94 231 ASP B O 1
ATOM 4417 N N . ARG B 1 232 ? 7.41 30.297 -4.652 1 93.56 232 ARG B N 1
ATOM 4418 C CA . ARG B 1 232 ? 5.988 29.969 -4.602 1 93.56 232 ARG B CA 1
ATOM 4419 C C . ARG B 1 232 ? 5.59 29.062 -5.758 1 93.56 232 ARG B C 1
ATOM 4421 O O . ARG B 1 232 ? 5.785 29.406 -6.922 1 93.56 232 ARG B O 1
ATOM 4428 N N . GLY B 1 233 ? 5.059 27.938 -5.422 1 94.06 233 GLY B N 1
ATOM 4429 C CA . GLY B 1 233 ? 4.477 27.062 -6.418 1 94.06 233 GLY B CA 1
ATOM 4430 C C . GLY B 1 233 ? 5.516 26.312 -7.23 1 94.06 233 GLY B C 1
ATOM 4431 O O . GLY B 1 233 ? 5.172 25.531 -8.125 1 94.06 233 GLY B O 1
ATOM 4432 N N . SER B 1 234 ? 6.773 26.484 -6.93 1 95.19 234 SER B N 1
ATOM 4433 C CA . SER B 1 234 ? 7.836 25.844 -7.711 1 95.19 234 SER B CA 1
ATOM 4434 C C . SER B 1 234 ? 8.195 24.469 -7.148 1 95.19 234 SER B C 1
ATOM 4436 O O . SER B 1 234 ? 8.867 24.375 -6.121 1 95.19 234 SER B O 1
ATOM 4438 N N . GLU B 1 235 ? 7.84 23.469 -7.863 1 96.56 235 GLU B N 1
ATOM 4439 C CA . GLU B 1 235 ? 8.188 22.109 -7.441 1 96.56 235 GLU B CA 1
ATOM 4440 C C . GLU B 1 235 ? 9.688 21.875 -7.527 1 96.56 235 GLU B C 1
ATOM 4442 O O . GLU B 1 235 ? 10.25 21.141 -6.711 1 96.56 235 GLU B O 1
ATOM 4447 N N . ALA B 1 236 ? 10.312 22.484 -8.523 1 95.44 236 ALA B N 1
ATOM 4448 C CA . ALA B 1 236 ? 11.766 22.344 -8.641 1 95.44 236 ALA B CA 1
ATOM 4449 C C . ALA B 1 236 ? 12.469 22.938 -7.422 1 95.44 236 ALA B C 1
ATOM 4451 O O . ALA B 1 236 ? 13.406 22.344 -6.891 1 95.44 236 ALA B O 1
ATOM 4452 N N . ALA B 1 237 ? 12.031 24.078 -6.984 1 95.44 237 ALA B N 1
ATOM 4453 C CA . ALA B 1 237 ? 12.625 24.703 -5.812 1 95.44 237 ALA B CA 1
ATOM 4454 C C . ALA B 1 237 ? 12.367 23.891 -4.551 1 95.44 237 ALA B C 1
ATOM 4456 O O . ALA B 1 237 ? 13.242 23.75 -3.695 1 95.44 237 ALA B O 1
ATOM 4457 N N . LEU B 1 238 ? 11.148 23.391 -4.449 1 97.12 238 LEU B N 1
ATOM 4458 C CA . LEU B 1 238 ? 10.836 22.547 -3.293 1 97.12 238 LEU B CA 1
ATOM 4459 C C . LEU B 1 238 ? 11.703 21.297 -3.275 1 97.12 238 LEU B C 1
ATOM 4461 O O . LEU B 1 238 ? 12.203 20.906 -2.221 1 97.12 238 LEU B O 1
ATOM 4465 N N . LYS B 1 239 ? 11.867 20.672 -4.465 1 97.69 239 LYS B N 1
ATOM 4466 C CA . LYS B 1 239 ? 12.727 19.5 -4.547 1 97.69 239 LYS B CA 1
ATOM 4467 C C . LYS B 1 239 ? 14.148 19.828 -4.082 1 97.69 239 LYS B C 1
ATOM 4469 O O . LYS B 1 239 ? 14.742 19.047 -3.324 1 97.69 239 LYS B O 1
ATOM 4474 N N . GLU B 1 240 ? 14.688 20.906 -4.531 1 96.69 240 GLU B N 1
ATOM 4475 C CA . GLU B 1 240 ? 16.016 21.328 -4.105 1 96.69 240 GLU B CA 1
ATOM 4476 C C . GLU B 1 240 ? 16.062 21.547 -2.596 1 96.69 240 GLU B C 1
ATOM 4478 O O . GLU B 1 240 ? 17.016 21.125 -1.937 1 96.69 240 GLU B O 1
ATOM 4483 N N . ALA B 1 241 ? 15.078 22.203 -2.07 1 96.62 241 ALA B N 1
ATOM 4484 C CA . ALA B 1 241 ? 15.031 22.453 -0.633 1 96.62 241 ALA B CA 1
ATOM 4485 C C . ALA B 1 241 ? 15 21.156 0.155 1 96.62 241 ALA B C 1
ATOM 4487 O O . ALA B 1 241 ? 15.781 20.969 1.094 1 96.62 241 ALA B O 1
ATOM 4488 N N . VAL B 1 242 ? 14.148 20.234 -0.263 1 98 242 VAL B N 1
ATOM 4489 C CA . VAL B 1 242 ? 14.031 18.953 0.424 1 98 242 VAL B CA 1
ATOM 4490 C C . VAL B 1 242 ? 15.367 18.219 0.352 1 98 242 VAL B C 1
ATOM 4492 O O . VAL B 1 242 ? 15.805 17.609 1.338 1 98 242 VAL B O 1
ATOM 4495 N N . ALA B 1 243 ? 16 18.281 -0.744 1 97.19 243 ALA B N 1
ATOM 4496 C CA . ALA B 1 243 ? 17.234 17.531 -0.961 1 97.19 243 ALA B CA 1
ATOM 4497 C C . ALA B 1 243 ? 18.391 18.125 -0.159 1 97.19 243 ALA B C 1
ATOM 4499 O O . ALA B 1 243 ? 19.266 17.391 0.317 1 97.19 243 ALA B O 1
ATOM 4500 N N . THR B 1 244 ? 18.422 19.406 -0.025 1 94.88 244 THR B N 1
ATOM 4501 C CA . THR B 1 244 ? 19.656 20.031 0.434 1 94.88 244 THR B CA 1
ATOM 4502 C C . THR B 1 244 ? 19.516 20.547 1.863 1 94.88 244 THR B C 1
ATOM 4504 O O . THR B 1 244 ? 20.5 20.672 2.596 1 94.88 244 THR B O 1
ATOM 4507 N N . VAL B 1 245 ? 18.312 20.875 2.236 1 95.19 245 VAL B N 1
ATOM 4508 C CA . VAL B 1 245 ? 18.094 21.438 3.564 1 95.19 245 VAL B CA 1
ATOM 4509 C C . VAL B 1 245 ? 17.656 20.344 4.523 1 95.19 245 VAL B C 1
ATOM 4511 O O . VAL B 1 245 ? 18.188 20.219 5.629 1 95.19 245 VAL B O 1
ATOM 4514 N N . GLY B 1 246 ? 16.828 19.5 4.16 1 97.38 246 GLY B N 1
ATOM 4515 C CA . GLY B 1 246 ? 16.141 18.531 4.988 1 97.38 246 GLY B CA 1
ATOM 4516 C C . GLY B 1 246 ? 14.625 18.625 4.898 1 97.38 246 GLY B C 1
ATOM 4517 O O . GLY B 1 246 ? 14.086 19.062 3.877 1 97.38 246 GLY B O 1
ATOM 4518 N N . PRO B 1 247 ? 13.961 18.219 6 1 98.75 247 PRO B N 1
ATOM 4519 C CA . PRO B 1 247 ? 12.508 18.344 6 1 98.75 247 PRO B CA 1
ATOM 4520 C C . PRO B 1 247 ? 12.039 19.797 5.883 1 98.75 247 PRO B C 1
ATOM 4522 O O . PRO B 1 247 ? 12.641 20.688 6.473 1 98.75 247 PRO B O 1
ATOM 4525 N N . ILE B 1 248 ? 10.93 19.969 5.105 1 98.62 248 ILE B N 1
ATOM 4526 C CA . ILE B 1 248 ? 10.422 21.312 4.82 1 98.62 248 ILE B CA 1
ATOM 4527 C C . ILE B 1 248 ? 8.984 21.438 5.301 1 98.62 248 ILE B C 1
ATOM 4529 O O . ILE B 1 248 ? 8.156 20.547 5.047 1 98.62 248 ILE B O 1
ATOM 4533 N N . SER B 1 249 ? 8.719 22.5 6.023 1 98.75 249 SER B N 1
ATOM 4534 C CA . SER B 1 249 ? 7.34 22.812 6.383 1 98.75 249 SER B CA 1
ATOM 4535 C C . SER B 1 249 ? 6.531 23.234 5.16 1 98.75 249 SER B C 1
ATOM 4537 O O . SER B 1 249 ? 6.891 24.203 4.48 1 98.75 249 SER B O 1
ATOM 4539 N N . VAL B 1 250 ? 5.426 22.5 4.883 1 98.62 250 VAL B N 1
ATOM 4540 C CA . VAL B 1 250 ? 4.621 22.812 3.701 1 98.62 250 VAL B CA 1
ATOM 4541 C C . VAL B 1 250 ? 3.143 22.828 4.074 1 98.62 250 VAL B C 1
ATOM 4543 O O . VAL B 1 250 ? 2.76 22.391 5.16 1 98.62 250 VAL B O 1
ATOM 4546 N N . GLY B 1 251 ? 2.391 23.484 3.232 1 98.25 251 GLY B N 1
ATOM 4547 C CA . GLY B 1 251 ? 0.94 23.453 3.316 1 98.25 251 GLY B CA 1
ATOM 4548 C C . GLY B 1 251 ? 0.297 22.688 2.174 1 98.25 251 GLY B C 1
ATOM 4549 O O . GLY B 1 251 ? 0.78 22.734 1.04 1 98.25 251 GLY B O 1
ATOM 4550 N N . ILE B 1 252 ? -0.841 22.016 2.484 1 98.44 252 ILE B N 1
ATOM 4551 C CA . ILE B 1 252 ? -1.561 21.297 1.438 1 98.44 252 ILE B CA 1
ATOM 4552 C C . ILE B 1 252 ? -3.064 21.484 1.622 1 98.44 252 ILE B C 1
ATOM 4554 O O . ILE B 1 252 ? -3.518 21.906 2.689 1 98.44 252 ILE B O 1
ATOM 4558 N N . ASP B 1 253 ? -3.803 21.203 0.558 1 97.94 253 ASP B N 1
ATOM 4559 C CA . ASP B 1 253 ? -5.254 21.047 0.608 1 97.94 253 ASP B CA 1
ATOM 4560 C C . ASP B 1 253 ? -5.641 19.719 1.243 1 97.94 253 ASP B C 1
ATOM 4562 O O . ASP B 1 253 ? -5.41 18.656 0.661 1 97.94 253 ASP B O 1
ATOM 4566 N N . ALA B 1 254 ? -6.246 19.766 2.346 1 97.44 254 ALA B N 1
ATOM 4567 C CA . ALA B 1 254 ? -6.512 18.547 3.094 1 97.44 254 ALA B CA 1
ATOM 4568 C C . ALA B 1 254 ? -7.859 17.953 2.703 1 97.44 254 ALA B C 1
ATOM 4570 O O . ALA B 1 254 ? -8.156 16.797 3.041 1 97.44 254 ALA B O 1
ATOM 4571 N N . ASP B 1 255 ? -8.656 18.594 1.978 1 96.62 255 ASP B N 1
ATOM 4572 C CA . ASP B 1 255 ? -10.031 18.188 1.723 1 96.62 255 ASP B CA 1
ATOM 4573 C C . ASP B 1 255 ? -10.094 16.797 1.1 1 96.62 255 ASP B C 1
ATOM 4575 O O . ASP B 1 255 ? -10.828 15.93 1.575 1 96.62 255 ASP B O 1
ATOM 4579 N N . PRO B 1 256 ? -9.297 16.609 0.117 1 97.25 256 PRO B N 1
ATOM 4580 C CA . PRO B 1 256 ? -9.453 15.312 -0.556 1 97.25 256 PRO B CA 1
ATOM 4581 C C . PRO B 1 256 ? -8.672 14.195 0.123 1 97.25 256 PRO B C 1
ATOM 4583 O O . PRO B 1 256 ? -8.773 13.031 -0.281 1 97.25 256 PRO B O 1
ATOM 4586 N N . ILE B 1 257 ? -7.867 14.477 1.171 1 98.19 257 ILE B N 1
ATOM 4587 C CA . ILE B 1 257 ? -6.949 13.453 1.646 1 98.19 257 ILE B CA 1
ATOM 4588 C C . ILE B 1 257 ? -7.445 12.891 2.979 1 98.19 257 ILE B C 1
ATOM 4590 O O . ILE B 1 257 ? -6.754 12.102 3.625 1 98.19 257 ILE B O 1
ATOM 4594 N N . LEU B 1 258 ? -8.664 13.258 3.406 1 98.25 258 LEU B N 1
ATOM 4595 C CA . LEU B 1 258 ? -9.164 12.906 4.73 1 98.25 258 LEU B CA 1
ATOM 4596 C C . LEU B 1 258 ? -9.195 11.391 4.922 1 98.25 258 LEU B C 1
ATOM 4598 O O . LEU B 1 258 ? -8.906 10.898 6.016 1 98.25 258 LEU B O 1
ATOM 4602 N N . SER B 1 259 ? -9.477 10.641 3.838 1 98.5 259 SER B N 1
ATOM 4603 C CA . SER B 1 259 ? -9.609 9.195 3.953 1 98.5 259 SER B CA 1
ATOM 4604 C C . SER B 1 259 ? -8.484 8.477 3.213 1 98.5 259 SER B C 1
ATOM 4606 O O . SER B 1 259 ? -8.562 7.273 2.963 1 98.5 259 SER B O 1
ATOM 4608 N N . TYR B 1 260 ? -7.461 9.219 2.84 1 98.62 260 TYR B N 1
ATOM 4609 C CA . TYR B 1 260 ? -6.332 8.617 2.141 1 98.62 260 TYR B CA 1
ATOM 4610 C C . TYR B 1 260 ? -5.77 7.441 2.93 1 98.62 260 TYR B C 1
ATOM 4612 O O . TYR B 1 260 ? -5.668 7.5 4.156 1 98.62 260 TYR B O 1
ATOM 4620 N N . SER B 1 261 ? -5.367 6.402 2.203 1 98.31 261 SER B N 1
ATOM 4621 C CA . SER B 1 261 ? -4.797 5.234 2.869 1 98.31 261 SER B CA 1
ATOM 4622 C C . SER B 1 261 ? -3.447 4.859 2.266 1 98.31 261 SER B C 1
ATOM 4624 O O . SER B 1 261 ? -2.455 4.734 2.984 1 98.31 261 SER B O 1
ATOM 4626 N N . SER B 1 262 ? -3.436 4.691 0.933 1 97.5 262 SER B N 1
ATOM 4627 C CA . SER B 1 262 ? -2.193 4.266 0.297 1 97.5 262 SER B CA 1
ATOM 4628 C C . SER B 1 262 ? -2.174 4.637 -1.182 1 97.5 262 SER B C 1
ATOM 4630 O O . SER B 1 262 ? -3.205 5.004 -1.749 1 97.5 262 SER B O 1
ATOM 4632 N N . GLY B 1 263 ? -0.917 4.52 -1.785 1 97.31 263 GLY B N 1
ATOM 4633 C CA . GLY B 1 263 ? -0.741 4.871 -3.184 1 97.31 263 GLY B CA 1
ATOM 4634 C C . GLY B 1 263 ? -0.253 6.293 -3.383 1 97.31 263 GLY B C 1
ATOM 4635 O O . GLY B 1 263 ? -0.123 7.051 -2.42 1 97.31 263 GLY B O 1
ATOM 4636 N N . ILE B 1 264 ? 0.059 6.641 -4.594 1 98.31 264 ILE B N 1
ATOM 4637 C CA . ILE B 1 264 ? 0.458 8 -4.922 1 98.31 264 ILE B CA 1
ATOM 4638 C C . ILE B 1 264 ? -0.782 8.859 -5.16 1 98.31 264 ILE B C 1
ATOM 4640 O O . ILE B 1 264 ? -1.526 8.641 -6.117 1 98.31 264 ILE B O 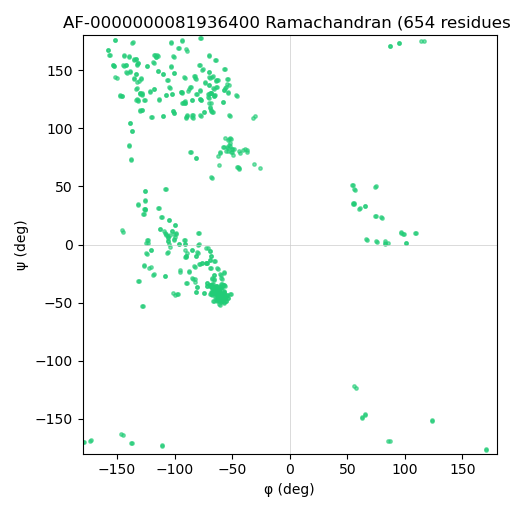1
ATOM 4644 N N . PHE B 1 265 ? -1.009 9.758 -4.285 1 98.62 265 PHE B N 1
ATOM 4645 C CA . PHE B 1 265 ? -2.188 10.617 -4.352 1 98.62 265 PHE B CA 1
ATOM 4646 C C . PHE B 1 265 ? -2.096 11.57 -5.535 1 98.62 265 PHE B C 1
ATOM 4648 O O . PHE B 1 265 ? -1.174 12.383 -5.617 1 98.62 265 PHE B O 1
ATOM 4655 N N . SER B 1 266 ? -2.949 11.43 -6.449 1 97.44 266 SER B N 1
ATOM 4656 C CA . SER B 1 266 ? -3.152 12.32 -7.59 1 97.44 266 SER B CA 1
ATOM 4657 C C . SER B 1 266 ? -4.637 12.531 -7.867 1 97.44 266 SER B C 1
ATOM 4659 O O . SER B 1 266 ? -5.316 11.625 -8.352 1 97.44 266 SER B O 1
ATOM 4661 N N . ASP B 1 267 ? -5.094 13.625 -7.52 1 95.88 267 ASP B N 1
ATOM 4662 C CA . ASP B 1 267 ? -6.523 13.914 -7.621 1 95.88 267 ASP B CA 1
ATOM 4663 C C . ASP B 1 267 ? -6.77 15.375 -7.973 1 95.88 267 ASP B C 1
ATOM 4665 O O . ASP B 1 267 ? -6.312 16.281 -7.262 1 95.88 267 ASP B O 1
ATOM 4669 N N . THR B 1 268 ? -7.535 15.578 -8.977 1 92.44 268 THR B N 1
ATOM 4670 C CA . THR B 1 268 ? -7.785 16.938 -9.461 1 92.44 268 THR B CA 1
ATOM 4671 C C . THR B 1 268 ? -8.625 17.719 -8.453 1 92.44 268 THR B C 1
ATOM 4673 O O . THR B 1 268 ? -8.703 18.953 -8.531 1 92.44 268 THR B O 1
ATOM 4676 N N . ASP B 1 269 ? -9.18 17 -7.52 1 91.88 269 ASP B N 1
ATOM 4677 C CA . ASP B 1 269 ? -9.953 17.672 -6.477 1 91.88 269 ASP B CA 1
ATOM 4678 C C . ASP B 1 269 ? -9.039 18.344 -5.457 1 91.88 269 ASP B C 1
ATOM 4680 O O . ASP B 1 269 ? -9.492 19.156 -4.648 1 91.88 269 ASP B O 1
ATOM 4684 N N . CYS B 1 270 ? -7.82 17.938 -5.508 1 91.06 270 CYS B N 1
ATOM 4685 C CA . CYS B 1 270 ? -6.855 18.609 -4.637 1 91.06 270 CYS B CA 1
ATOM 4686 C C . CYS B 1 270 ? -6.32 19.875 -5.285 1 91.06 270 CYS B C 1
ATOM 4688 O O . CYS B 1 270 ? -5.531 19.812 -6.23 1 91.06 270 CYS B O 1
ATOM 4690 N N . THR B 1 271 ? -6.742 20.969 -4.703 1 88.62 271 THR B N 1
ATOM 4691 C CA . THR B 1 271 ? -6.484 22.25 -5.355 1 88.62 271 THR B CA 1
ATOM 4692 C C . THR B 1 271 ? -5.473 23.078 -4.559 1 88.62 271 THR B C 1
ATOM 4694 O O . THR B 1 271 ? -4.832 22.547 -3.641 1 88.62 271 THR B O 1
ATOM 4697 N N . GLY B 1 272 ? -5.305 24.328 -5.039 1 89.5 272 GLY B N 1
ATOM 4698 C CA . GLY B 1 272 ? -4.414 25.266 -4.355 1 89.5 272 GLY B CA 1
ATOM 4699 C C . GLY B 1 272 ? -5.039 25.891 -3.125 1 89.5 272 GLY B C 1
ATOM 4700 O O . GLY B 1 272 ? -4.461 26.797 -2.523 1 89.5 272 GLY B O 1
ATOM 4701 N N . SER B 1 273 ? -6.25 25.328 -2.717 1 93.62 273 SER B N 1
ATOM 4702 C CA . SER B 1 273 ? -6.883 25.828 -1.5 1 93.62 273 SER B CA 1
ATOM 4703 C C . SER B 1 273 ? -6.262 25.203 -0.257 1 93.62 273 SER B C 1
ATOM 4705 O O . SER B 1 273 ? -6.906 24.406 0.43 1 93.62 273 SER B O 1
ATOM 4707 N N . VAL B 1 274 ? -5.09 25.672 0.028 1 96.94 274 VAL B N 1
ATOM 4708 C CA . VAL B 1 274 ? -4.258 25.109 1.082 1 96.94 274 VAL B CA 1
ATOM 4709 C C . VAL B 1 274 ? -4.863 25.422 2.447 1 96.94 274 VAL B C 1
ATOM 4711 O O . VAL B 1 274 ? -5.207 26.578 2.73 1 96.94 274 VAL B O 1
ATOM 4714 N N . ASN B 1 275 ? -5.035 24.359 3.33 1 97.75 275 ASN B N 1
ATOM 4715 C CA . ASN B 1 275 ? -5.668 24.578 4.629 1 97.75 275 ASN B CA 1
ATOM 4716 C C . ASN B 1 275 ? -5.059 23.672 5.703 1 97.75 275 ASN B C 1
ATOM 4718 O O . ASN B 1 275 ? -5.605 23.562 6.801 1 97.75 275 ASN B O 1
ATOM 4722 N N . HIS B 1 276 ? -3.979 23.047 5.445 1 98.5 276 HIS B N 1
ATOM 4723 C CA . HIS B 1 276 ? -3.355 22.109 6.371 1 98.5 276 HIS B CA 1
ATOM 4724 C C . HIS B 1 276 ? -1.836 22.125 6.23 1 98.5 276 HIS B C 1
ATOM 4726 O O . HIS B 1 276 ? -1.311 22.078 5.117 1 98.5 276 HIS B O 1
ATOM 4732 N N . ALA B 1 277 ? -1.159 22.297 7.348 1 98.69 277 ALA B N 1
ATOM 4733 C CA . ALA B 1 277 ? 0.302 22.297 7.344 1 98.69 277 ALA B CA 1
ATOM 4734 C C . ALA B 1 277 ? 0.849 20.906 7.656 1 98.69 277 ALA B C 1
ATOM 4736 O O . ALA B 1 277 ? 0.377 20.234 8.578 1 98.69 277 ALA B O 1
ATOM 4737 N N . VAL B 1 278 ? 1.74 20.484 6.852 1 98.88 278 VAL B N 1
ATOM 4738 C CA . VAL B 1 278 ? 2.385 19.188 6.988 1 98.88 278 VAL B CA 1
ATOM 4739 C C . VAL B 1 278 ? 3.885 19.312 6.738 1 98.88 278 VAL B C 1
ATOM 4741 O O . VAL B 1 278 ? 4.438 20.422 6.812 1 98.88 278 VAL B O 1
ATOM 4744 N N . LEU B 1 279 ? 4.543 18.141 6.648 1 98.94 279 LEU B N 1
ATOM 4745 C CA . LEU B 1 279 ? 5.996 18.156 6.539 1 98.94 279 LEU B CA 1
ATOM 4746 C C . LEU B 1 279 ? 6.457 17.312 5.348 1 98.94 279 LEU B C 1
ATOM 4748 O O . LEU B 1 279 ? 6.23 16.094 5.312 1 98.94 279 LEU B O 1
ATOM 4752 N N . ALA B 1 280 ? 7.082 17.984 4.363 1 98.94 280 ALA B N 1
ATOM 4753 C CA . ALA B 1 280 ? 7.73 17.234 3.291 1 98.94 280 ALA B CA 1
ATOM 4754 C C . ALA B 1 280 ? 9.062 16.656 3.756 1 98.94 280 ALA B C 1
ATOM 4756 O O . ALA B 1 280 ? 9.961 17.391 4.172 1 98.94 280 ALA B O 1
ATOM 4757 N N . VAL B 1 281 ? 9.227 15.32 3.633 1 98.94 281 VAL B N 1
ATOM 4758 C CA . VAL B 1 281 ? 10.406 14.695 4.215 1 98.94 281 VAL B CA 1
ATOM 4759 C C . VAL B 1 281 ? 11.172 13.93 3.135 1 98.94 281 VAL B C 1
ATOM 4761 O O . VAL B 1 281 ? 12.164 13.258 3.424 1 98.94 281 VAL B O 1
ATOM 4764 N N . GLY B 1 282 ? 10.734 14.016 1.922 1 98.88 282 GLY B N 1
ATOM 4765 C CA . GLY B 1 282 ? 11.43 13.336 0.836 1 98.88 282 GLY B CA 1
ATOM 4766 C C . GLY B 1 282 ? 10.656 13.352 -0.467 1 98.88 282 GLY B C 1
ATOM 4767 O O . GLY B 1 282 ? 9.633 14.031 -0.58 1 98.88 282 GLY B O 1
ATOM 4768 N N . TYR B 1 283 ? 11.211 12.703 -1.412 1 98.75 283 TYR B N 1
ATOM 4769 C CA . TYR B 1 283 ? 10.602 12.477 -2.721 1 98.75 283 TYR B CA 1
ATOM 4770 C C . TYR B 1 283 ? 11.195 11.242 -3.393 1 98.75 283 TYR B C 1
ATOM 4772 O O . TYR B 1 283 ? 12.242 10.742 -2.975 1 98.75 283 TYR B O 1
ATOM 4780 N N . GLY B 1 284 ? 10.492 10.781 -4.359 1 98.06 284 GLY B N 1
ATOM 4781 C CA . GLY B 1 284 ? 10.961 9.633 -5.113 1 98.06 284 GLY B CA 1
ATOM 4782 C C . GLY B 1 284 ? 10.102 9.32 -6.32 1 98.06 284 GLY B C 1
ATOM 4783 O O . GLY B 1 284 ? 9.375 10.18 -6.812 1 98.06 284 GLY B O 1
ATOM 4784 N N . THR B 1 285 ? 10.367 8.164 -6.867 1 96.56 285 THR B N 1
ATOM 4785 C CA . THR B 1 285 ? 9.602 7.617 -7.984 1 96.56 285 THR B CA 1
ATOM 4786 C C . THR B 1 285 ? 9.18 6.18 -7.699 1 96.56 285 THR B C 1
ATOM 4788 O O . THR B 1 285 ? 9.969 5.387 -7.176 1 96.56 285 THR B O 1
ATOM 4791 N N . ASP B 1 286 ? 7.941 5.906 -7.895 1 92.75 286 ASP B N 1
ATOM 4792 C CA . ASP B 1 286 ? 7.398 4.559 -7.758 1 92.75 286 ASP B CA 1
ATOM 4793 C C . ASP B 1 286 ? 6.531 4.191 -8.961 1 92.75 286 ASP B C 1
ATOM 4795 O O . ASP B 1 286 ? 5.57 4.895 -9.273 1 92.75 286 ASP B O 1
ATOM 4799 N N . GLY B 1 287 ? 6.879 3.066 -9.625 1 85.88 287 GLY B N 1
ATOM 4800 C CA . GLY B 1 287 ? 6.145 2.668 -10.812 1 85.88 287 GLY B CA 1
ATOM 4801 C C . GLY B 1 287 ? 6.098 3.75 -11.875 1 85.88 287 GLY B C 1
ATOM 4802 O O . GLY B 1 287 ? 5.051 3.984 -12.484 1 85.88 287 GLY B O 1
ATOM 4803 N N . GLY B 1 288 ? 7.145 4.473 -11.969 1 90.69 288 GLY B N 1
ATOM 4804 C CA . GLY B 1 288 ? 7.227 5.516 -12.984 1 90.69 288 GLY B CA 1
ATOM 4805 C C . GLY B 1 288 ? 6.551 6.809 -12.555 1 90.69 288 GLY B C 1
ATOM 4806 O O . GLY B 1 288 ? 6.57 7.797 -13.297 1 90.69 288 GLY B O 1
ATOM 4807 N N . GLN B 1 289 ? 6.016 6.816 -11.375 1 95.38 289 GLN B N 1
ATOM 4808 C CA . GLN B 1 289 ? 5.336 8.016 -10.891 1 95.38 289 GLN B CA 1
ATOM 4809 C C . GLN B 1 289 ? 6.156 8.719 -9.812 1 95.38 289 GLN B C 1
ATOM 4811 O O . GLN B 1 289 ? 6.555 8.094 -8.828 1 95.38 289 GLN B O 1
ATOM 4816 N N . ASP B 1 290 ? 6.363 10.023 -10.023 1 98.12 290 ASP B N 1
ATOM 4817 C CA . ASP B 1 290 ? 7.098 10.82 -9.055 1 98.12 290 ASP B CA 1
ATOM 4818 C C . ASP B 1 290 ? 6.195 11.258 -7.898 1 98.12 290 ASP B C 1
ATOM 4820 O O . ASP B 1 290 ? 5.02 11.562 -8.109 1 98.12 290 ASP B O 1
ATOM 4824 N N . TYR B 1 291 ? 6.746 11.281 -6.688 1 98.81 291 TYR B N 1
ATOM 4825 C CA . TYR B 1 291 ? 5.914 11.664 -5.551 1 98.81 291 TYR B CA 1
ATOM 4826 C C . TYR B 1 291 ? 6.719 12.461 -4.531 1 98.81 291 TYR B C 1
ATOM 4828 O O . TYR B 1 291 ? 7.949 12.398 -4.512 1 98.81 291 TYR B O 1
ATOM 4836 N N . TRP B 1 292 ? 6.031 13.305 -3.764 1 98.88 292 TRP B N 1
ATOM 4837 C CA . TRP B 1 292 ? 6.508 13.852 -2.494 1 98.88 292 TRP B CA 1
ATOM 4838 C C . TRP B 1 292 ? 6.188 12.898 -1.344 1 98.88 292 TRP B C 1
ATOM 4840 O O . TRP B 1 292 ? 5.094 12.336 -1.281 1 98.88 292 TRP B O 1
ATOM 4850 N N . LEU B 1 293 ? 7.133 12.695 -0.492 1 98.88 293 LEU B N 1
ATOM 4851 C CA . LEU B 1 293 ? 6.875 12.008 0.769 1 98.88 293 LEU B CA 1
ATOM 4852 C C . LEU B 1 293 ? 6.57 13.008 1.88 1 98.88 293 LEU B C 1
ATOM 4854 O O . LEU B 1 293 ? 7.414 13.844 2.213 1 98.88 293 LEU B O 1
ATOM 4858 N N . VAL B 1 294 ? 5.355 12.844 2.479 1 98.94 294 VAL B N 1
ATOM 4859 C CA . VAL B 1 294 ? 4.871 13.883 3.383 1 98.94 294 VAL B CA 1
ATOM 4860 C C . VAL B 1 294 ? 4.457 13.25 4.711 1 98.94 294 VAL B C 1
ATOM 4862 O O . VAL B 1 294 ? 3.717 12.266 4.738 1 98.94 294 VAL B O 1
ATOM 4865 N N . LYS B 1 295 ? 4.961 13.805 5.793 1 98.94 295 LYS B N 1
ATOM 4866 C CA . LYS B 1 295 ? 4.59 13.391 7.145 1 98.94 295 LYS B CA 1
ATOM 4867 C C . LYS B 1 295 ? 3.416 14.211 7.668 1 98.94 295 LYS B C 1
ATOM 4869 O O . LYS B 1 295 ? 3.473 15.445 7.691 1 98.94 295 LYS B O 1
ATOM 4874 N N . ASN B 1 296 ? 2.375 13.508 8 1 98.69 296 ASN B N 1
ATOM 4875 C CA . ASN B 1 296 ? 1.197 14.133 8.594 1 98.69 296 ASN B CA 1
ATOM 4876 C C . ASN B 1 296 ? 1.249 14.094 10.117 1 98.69 296 ASN B C 1
ATOM 4878 O O . ASN B 1 296 ? 2.219 13.602 10.703 1 98.69 296 ASN B O 1
ATOM 4882 N N . SER B 1 297 ? 0.251 14.742 10.75 1 98.62 297 SER B N 1
ATOM 4883 C CA . SER B 1 297 ? 0.207 14.781 12.203 1 98.62 297 SER B CA 1
ATOM 4884 C C . SER B 1 297 ? -1.133 14.273 12.734 1 98.62 297 SER B C 1
ATOM 4886 O O . SER B 1 297 ? -1.647 14.789 13.727 1 98.62 297 SER B O 1
ATOM 4888 N N . TRP B 1 298 ? -1.74 13.344 12 1 98.25 298 TRP B N 1
ATOM 4889 C CA . TRP B 1 298 ? -3.027 12.789 12.406 1 98.25 298 TRP B CA 1
ATOM 4890 C C . TRP B 1 298 ? -2.859 11.375 12.969 1 98.25 298 TRP B C 1
ATOM 4892 O O . TRP B 1 298 ? -3.791 10.57 12.922 1 98.25 298 TRP B O 1
ATOM 4902 N N . GLY B 1 299 ? -1.632 11.031 13.414 1 97.19 299 GLY B N 1
ATOM 4903 C CA . GLY B 1 299 ? -1.365 9.711 13.977 1 97.19 299 GLY B CA 1
ATOM 4904 C C . GLY B 1 299 ? -0.993 8.68 12.93 1 97.19 299 GLY B C 1
ATOM 4905 O O . GLY B 1 299 ? -1.14 8.922 11.734 1 97.19 299 GLY B O 1
ATOM 4906 N N . THR B 1 300 ? -0.544 7.496 13.391 1 96.5 300 THR B N 1
ATOM 4907 C CA . THR B 1 300 ? -0.067 6.441 12.508 1 96.5 300 THR B CA 1
ATOM 4908 C C . THR B 1 300 ? -1.237 5.652 11.93 1 96.5 300 THR B C 1
ATOM 4910 O O . THR B 1 300 ? -1.063 4.875 10.984 1 96.5 300 THR B O 1
ATOM 4913 N N . GLY B 1 301 ? -2.414 5.918 12.469 1 95 301 GLY B N 1
ATOM 4914 C CA . GLY B 1 301 ? -3.586 5.215 11.977 1 95 301 GLY B CA 1
ATOM 4915 C C . GLY B 1 301 ? -4.141 5.801 10.695 1 95 301 GLY B C 1
ATOM 4916 O O . GLY B 1 301 ? -5.051 5.234 10.086 1 95 301 GLY B O 1
ATOM 4917 N N . TRP B 1 302 ? -3.611 6.895 10.258 1 97.5 302 TRP B N 1
ATOM 4918 C CA . TRP B 1 302 ? -4.008 7.555 9.016 1 97.5 302 TRP B CA 1
ATOM 4919 C C . TRP B 1 302 ? -2.951 7.363 7.938 1 97.5 302 TRP B C 1
ATOM 4921 O O . TRP B 1 302 ? -1.751 7.426 8.211 1 97.5 302 TRP B O 1
ATOM 4931 N N . GLY B 1 303 ? -3.383 7.164 6.684 1 97.81 303 GLY B N 1
ATOM 4932 C CA . GLY B 1 303 ? -2.471 7.082 5.551 1 97.81 303 GLY B CA 1
ATOM 4933 C C . GLY B 1 303 ? -1.515 5.906 5.641 1 97.81 303 GLY B C 1
ATOM 4934 O O . GLY B 1 303 ? -1.894 4.824 6.094 1 97.81 303 GLY B O 1
ATOM 4935 N N . GLU B 1 304 ? -0.369 6.105 5.102 1 96.94 304 GLU B N 1
ATOM 4936 C CA . GLU B 1 304 ? 0.694 5.109 5.195 1 96.94 304 GLU B CA 1
ATOM 4937 C C . GLU B 1 304 ? 1.504 5.285 6.477 1 96.94 304 GLU B C 1
ATOM 4939 O O . GLU B 1 304 ? 2.561 5.918 6.469 1 96.94 304 GLU B O 1
ATOM 4944 N N . ASP B 1 305 ? 0.921 4.766 7.582 1 95.75 305 ASP B N 1
ATOM 4945 C CA . ASP B 1 305 ? 1.536 4.91 8.898 1 95.75 305 ASP B CA 1
ATOM 4946 C C . ASP B 1 305 ? 1.798 6.379 9.219 1 95.75 305 ASP B C 1
ATOM 4948 O O . ASP B 1 305 ? 2.883 6.734 9.688 1 95.75 305 ASP B O 1
ATOM 4952 N N . GLY B 1 306 ? 0.92 7.238 8.789 1 98.25 306 GLY B N 1
ATOM 4953 C CA . GLY B 1 306 ? 1.003 8.656 9.117 1 98.25 306 GLY B CA 1
ATOM 4954 C C . GLY B 1 306 ? 1.571 9.492 7.984 1 98.25 306 GLY B C 1
ATOM 4955 O O . GLY B 1 306 ? 1.697 10.711 8.109 1 98.25 306 GLY B O 1
ATOM 4956 N N . TYR B 1 307 ? 1.888 8.828 6.859 1 98.75 307 TYR B N 1
ATOM 4957 C CA . TYR B 1 307 ? 2.477 9.531 5.723 1 98.75 307 TYR B CA 1
ATOM 4958 C C . TYR B 1 307 ? 1.553 9.477 4.512 1 98.75 307 TYR B C 1
ATOM 4960 O O . TYR B 1 307 ? 0.63 8.656 4.461 1 98.75 307 TYR B O 1
ATOM 4968 N N . ILE B 1 308 ? 1.778 10.344 3.609 1 98.81 308 ILE B N 1
ATOM 4969 C CA . ILE B 1 308 ? 1.112 10.352 2.311 1 98.81 308 ILE B CA 1
ATOM 4970 C C . ILE B 1 308 ? 2.137 10.609 1.208 1 98.81 308 ILE B C 1
ATOM 4972 O O . ILE B 1 308 ? 3.096 11.359 1.408 1 98.81 308 ILE B O 1
ATOM 4976 N N . ARG B 1 309 ? 1.984 9.992 0.089 1 98.75 309 ARG B N 1
ATOM 4977 C CA . ARG B 1 309 ? 2.729 10.281 -1.132 1 98.75 309 ARG B CA 1
ATOM 4978 C C . ARG B 1 309 ? 1.892 11.109 -2.102 1 98.75 309 ARG B C 1
ATOM 4980 O O . ARG B 1 309 ? 0.849 10.648 -2.574 1 98.75 309 ARG B O 1
ATOM 4987 N N . ILE B 1 310 ? 2.322 12.289 -2.338 1 98.81 310 ILE B N 1
ATOM 4988 C CA . ILE B 1 310 ? 1.599 13.195 -3.225 1 98.81 310 ILE B CA 1
ATOM 4989 C C . ILE B 1 310 ? 2.318 13.289 -4.566 1 98.81 310 ILE B C 1
ATOM 4991 O O . ILE B 1 310 ? 3.543 13.422 -4.613 1 98.81 310 ILE B O 1
ATOM 4995 N N . ALA B 1 311 ? 1.57 13.227 -5.629 1 98.56 311 ALA B N 1
ATOM 4996 C CA . ALA B 1 311 ? 2.16 13.258 -6.965 1 98.56 311 ALA B CA 1
ATOM 4997 C C . ALA B 1 311 ? 2.998 14.516 -7.168 1 98.56 311 ALA B C 1
ATOM 4999 O O . ALA B 1 311 ? 2.576 15.609 -6.805 1 98.56 311 ALA B O 1
ATOM 5000 N N . ARG B 1 312 ? 4.129 14.312 -7.664 1 98 312 ARG B N 1
ATOM 5001 C CA . ARG B 1 312 ? 5.051 15.391 -8.023 1 98 312 ARG B CA 1
ATOM 5002 C C . ARG B 1 312 ? 5.059 15.617 -9.531 1 98 312 ARG B C 1
ATOM 5004 O O . ARG B 1 312 ? 4.777 14.703 -10.305 1 98 312 ARG B O 1
ATOM 5011 N N . ASN B 1 313 ? 5.391 16.875 -9.914 1 96.44 31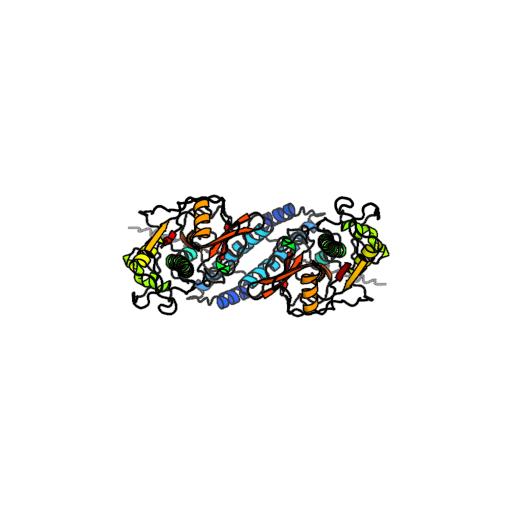3 ASN B N 1
ATOM 5012 C CA . ASN B 1 313 ? 5.43 17.266 -11.32 1 96.44 313 ASN B CA 1
ATOM 5013 C C . ASN B 1 313 ? 4.043 17.219 -11.953 1 96.44 313 ASN B C 1
ATOM 5015 O O . ASN B 1 313 ? 3.895 16.766 -13.094 1 96.44 313 ASN B O 1
ATOM 5019 N N . LYS B 1 314 ? 3.076 17.531 -11.133 1 96.12 314 LYS B N 1
ATOM 5020 C CA . LYS B 1 314 ? 1.69 17.562 -11.594 1 96.12 314 LYS B CA 1
ATOM 5021 C C . LYS B 1 314 ? 1.045 18.906 -11.297 1 96.12 314 LYS B C 1
ATOM 5023 O O . LYS B 1 314 ? -0.099 18.969 -10.844 1 96.12 314 LYS B O 1
ATOM 5028 N N . GLY B 1 315 ? 1.814 19.969 -11.438 1 95 315 GLY B N 1
ATOM 5029 C CA . GLY B 1 315 ? 1.286 21.328 -11.297 1 95 315 GLY B CA 1
ATOM 5030 C C . GLY B 1 315 ? 1.017 21.703 -9.859 1 95 315 GLY B C 1
ATOM 5031 O O . GLY B 1 315 ? -0.077 22.172 -9.531 1 95 315 GLY B O 1
ATOM 5032 N N . ASP B 1 316 ? 1.982 21.5 -8.938 1 96.88 316 ASP B N 1
ATOM 5033 C CA . ASP B 1 316 ? 1.881 21.859 -7.531 1 96.88 316 ASP B CA 1
ATOM 5034 C C . ASP B 1 316 ? 0.632 21.266 -6.895 1 96.88 316 ASP B C 1
ATOM 5036 O O . ASP B 1 316 ? -0.173 21.984 -6.293 1 96.88 316 ASP B O 1
ATOM 5040 N N . MET B 1 317 ? 0.453 19.906 -7.082 1 97.31 317 MET B N 1
ATOM 5041 C CA . MET B 1 317 ? -0.679 19.156 -6.543 1 97.31 317 MET B CA 1
ATOM 5042 C C . MET B 1 317 ? -0.926 19.531 -5.082 1 97.31 317 MET B C 1
ATOM 5044 O O . MET B 1 317 ? 0.006 19.547 -4.277 1 97.31 317 MET B O 1
ATOM 5048 N N . CYS B 1 318 ? -2.166 19.891 -4.75 1 97.56 318 CYS B N 1
ATOM 5049 C CA . CYS B 1 318 ? -2.65 20.219 -3.418 1 97.56 318 CYS B CA 1
ATOM 5050 C C . CYS B 1 318 ? -2.012 21.516 -2.92 1 97.56 318 CYS B C 1
ATOM 5052 O O . CYS B 1 318 ? -2.148 21.875 -1.748 1 97.56 318 CYS B O 1
ATOM 5054 N N . GLY B 1 319 ? -1.166 22.25 -3.742 1 97.62 319 GLY B N 1
ATOM 5055 C CA . GLY B 1 319 ? -0.52 23.5 -3.348 1 97.62 319 GLY B CA 1
ATOM 5056 C C . GLY B 1 319 ? 0.718 23.281 -2.498 1 97.62 319 GLY B C 1
ATOM 5057 O O . GLY B 1 319 ? 1.126 24.172 -1.749 1 97.62 319 GLY B O 1
ATOM 5058 N N . ILE B 1 320 ? 1.318 22.109 -2.605 1 98.31 320 ILE B N 1
ATOM 5059 C CA . ILE B 1 320 ? 2.336 21.688 -1.65 1 98.31 320 ILE B CA 1
ATOM 5060 C C . ILE B 1 320 ? 3.561 22.594 -1.76 1 98.31 320 ILE B C 1
ATOM 5062 O O . ILE B 1 320 ? 4.281 22.781 -0.78 1 98.31 320 ILE B O 1
ATOM 5066 N N . ALA B 1 321 ? 3.805 23.188 -2.881 1 97 321 ALA B N 1
ATOM 5067 C CA . ALA B 1 321 ? 4.996 24 -3.068 1 97 321 ALA B CA 1
ATOM 5068 C C . ALA B 1 321 ? 4.684 25.484 -2.834 1 97 321 ALA B C 1
ATOM 5070 O O . ALA B 1 321 ? 5.578 26.328 -2.9 1 97 321 ALA B O 1
ATOM 5071 N N . THR B 1 322 ? 3.51 25.812 -2.516 1 96.19 322 THR B N 1
ATOM 5072 C CA . THR B 1 322 ? 3.047 27.188 -2.535 1 96.19 322 THR B CA 1
ATOM 5073 C C . THR B 1 322 ? 3.488 27.922 -1.274 1 96.19 322 THR B C 1
ATOM 5075 O O . THR B 1 322 ? 3.82 29.109 -1.326 1 96.19 322 THR B O 1
ATOM 5078 N N . TYR B 1 323 ? 3.49 27.25 -0.171 1 95.62 323 TYR B N 1
ATOM 5079 C CA . TYR B 1 323 ? 3.766 27.938 1.086 1 95.62 323 TYR B CA 1
ATOM 5080 C C . TYR B 1 323 ? 4.91 27.266 1.837 1 95.62 323 TYR B C 1
ATOM 5082 O O . TYR B 1 323 ? 4.953 27.297 3.068 1 95.62 323 TYR B O 1
ATOM 5090 N N . ALA B 1 324 ? 5.816 26.672 1.119 1 96.81 324 ALA B N 1
ATOM 5091 C CA . ALA B 1 324 ? 6.93 25.953 1.718 1 96.81 324 ALA B CA 1
ATOM 5092 C C . ALA B 1 324 ? 7.898 26.906 2.412 1 96.81 324 ALA B C 1
ATOM 5094 O O . ALA B 1 324 ? 8.289 27.922 1.843 1 96.81 324 ALA B O 1
ATOM 5095 N N . THR B 1 325 ? 8.273 26.609 3.686 1 96.62 325 THR B N 1
ATOM 5096 C CA . THR B 1 325 ? 9.172 27.422 4.5 1 96.62 325 THR B CA 1
ATOM 5097 C C . THR B 1 325 ? 10.141 26.531 5.281 1 96.62 325 THR B C 1
ATOM 5099 O O . THR B 1 325 ? 9.844 25.375 5.559 1 96.62 325 THR B O 1
ATOM 5102 N N . TYR B 1 326 ? 11.297 27.031 5.516 1 96.19 326 TYR B N 1
ATOM 5103 C CA . TYR B 1 326 ? 12.312 26.281 6.234 1 96.19 326 TYR B CA 1
ATOM 5104 C C . TYR B 1 326 ? 13.281 27.203 6.953 1 96.19 326 TYR B C 1
ATOM 5106 O O . TYR B 1 326 ? 13.445 28.359 6.57 1 96.19 326 TYR B O 1
ATOM 5114 N N . CYS B 1 327 ? 13.875 26.625 8.039 1 95.5 327 CYS B N 1
ATOM 5115 C CA . CYS B 1 327 ? 14.945 27.328 8.734 1 95.5 327 CYS B CA 1
ATOM 5116 C C . CYS B 1 327 ? 16.266 27.219 7.973 1 95.5 327 CYS B C 1
ATOM 5118 O O . CYS B 1 327 ? 16.641 26.141 7.531 1 95.5 327 CYS B O 1
ATOM 5120 N N . MET B 1 328 ? 17.016 28.266 7.738 1 86.19 328 MET B N 1
ATOM 5121 C CA . MET B 1 328 ? 18.266 28.266 6.992 1 86.19 328 MET B CA 1
ATOM 5122 C C . MET B 1 328 ? 19.469 28.266 7.941 1 86.19 328 MET B C 1
ATOM 5124 O O . MET B 1 328 ? 20.531 27.766 7.602 1 86.19 328 MET B O 1
ATOM 5128 N N . GLU B 1 329 ? 19.406 29.078 8.992 1 80.19 329 GLU B N 1
ATOM 5129 C CA . GLU B 1 329 ? 20.531 29.156 9.922 1 80.19 329 GLU B CA 1
ATOM 5130 C C . GLU B 1 329 ? 20.047 29.109 11.367 1 80.19 329 GLU B C 1
ATOM 5132 O O . GLU B 1 329 ? 18.938 29.531 11.672 1 80.19 329 GLU B O 1
#

Secondary structure (DSSP, 8-state):
-----------------------GGGHHHHHHHHHHTT---SSHHHHHHHHHHHHHHHHHHHHHHHHHHTTS-SEEE---TTTTS-HHHHHHHH--B---TT-PPPPP------TTS-S-EEGGGGT------B-TTSB-HHHHHHHHHHHHHHHHHHS----B-HHHHHHH-GGGT--TTB-B-HHHHHHHHHHH-EEBTTTS---SS-------GGGEEE--S-EEEPPTT-HHHHHHHHHHT--EEEEE--GGGTTEEEEEE--TT--S---EEEEEEEEEEETTEEEEEEE-SB-TTSTBTTEEEEESSSSSGGGTTTS-EEE--/-----------------------GGGHHHHHHHHHHTT---SSHHHHHHHHHHHHHHHHHHHHHHHHHHTTS-SEEE---TTTTS-HHHHHHHH--B---TT-PPPPP------TTS-S-EEGGGGT---PPPB-TTSB-HHHHHHHHHHHHHHHHHHS----B-HHHHHHH-GGGT--TTB-B-HHHHHHHHHHH-EEBTTTS---SS-------GGGEEE--S-EEEPPTT-HHHHHHHHHHT-SEEEEE--GGGTTEEEEEE--TT--S---EEEEEEEEEEETTEEEEEEE-SB-TTSTBTTEEEEESSSSSGGGTTTS-EEE--